Protein AF-A0A941X070-F1 (afdb_monomer_lite)

pLDDT: mean 94.71, std 4.49, range [62.56, 98.88]

Sequence (431 aa):
MKRYLRSKIVTAYERKKDVEKTKQDYSRSLGVPVAWMEDALDPEVMAQDSLFNARMDIHLSDIHALRPNARFVMFDACFNGSFHLEDCIADAYIFGEGNTVVTQGNTVNTIQDKWPDEYLGVLACGVRIGQWARHVHFLETHIIGDPTYRFANTGDSRLDLNKILVKEKKNVALWHRMLKHPLPDVQAMALRKLFENQDKGLDLLLQSVYRSSPYGVVRMECLKLLYEMNSPVLFEILPLAVDDSYELVRRFAVIYAGKTGADEAIPAVVRSLLNDRLSARVNYQAREAAGLLNPDKMLAEIQKQTTEGAYWVDETDLLKALTTLIQRGAASWENNIAVVLNKTSKAKDKRFEIGRHRNQNYARSVEPLITFMLDASQDMDLRIRTVEALSWYNHSVKRPEIIAACEKLIAANENSRLVDEAVKTKNRLID

Foldseek 3Di:
DLLVLLVQLVVCVVVVHDSVVSLVVCCVVVVHDSVSRPCSPVPVVVVVSVVVVPVVDDDLVNLLVDADADQEEEDPFAQQPLVVDPDHVQCSNCVHNYNHQKYKYFNGGDDPLAPRCQLVCCLLQFAFQLLVCVVRDDPRIDMDGDSRDGDDNPQDNVDPPNCCVPPVLLVLVVLVVQCPRPDLSSVLVSLVSCLVNVPPPSLVVLLVCLVPPPDPSSVQSSLVSCLLVLPPSNLVCLQVQCVDPDVSSVQVSLLSLLLQLDLSSLLSLLVNCVPVPVVVNSNVSSLLSLLQYDLVSNLVSNVVVLVVPPPDPCSVVSNVVSNVSSVVSVVVVVVLLCLLQDPPRDPVSNLVSLQVLLVRVRLVCLVSLLVSLLPPPDDPVSSLSSLLSLLNSLNYPCLVVSLVSLVVQCVVPPDPSSVVSSVVSNVSNVD

Radius of gyration: 26.11 Å; chains: 1; bounding box: 61×71×62 Å

Secondary structure (DSSP, 8-state):
-HHHHHHHHHHHHHTT--HHHHHHHHHHHHT--GGGSGGGG-HHHHHHHHHHHHTTS--HHHHHT-----SEEE--STTTT-TTSS--HHHHHHHSSS---EEEEESSPPPSSS-TTTTGGGGGGT--HHHHHHHH--TTEEEEE-TT------S-TT--HHHHHHHSTT-HHHHHHHTT-SSHHHHHHHHHHHHHTT-TTHHHHHHHHHHH---HHHHHHHHHHHHHTT-THHHHHHHHHTT-SSHHHHHHHHHHHHHHT-GGGHHHHHHHHHH-TT-HHHHHHHHHHHHHS-HHHHHHHHHHHHHH-TT-TTHHHHHHHHHHHHHHHHHHHHHHHHHHH-TTS-HHHHHHHHHHTTT---GGGHHHHHHHHH-TTS-HHHHHHHHHHHTT-TT-TTHHHHHHHHHHHHHH---HHHHHHHHHHHHHTT-

Structure (mmCIF, N/CA/C/O backbone):
data_AF-A0A941X070-F1
#
_entry.id   AF-A0A941X070-F1
#
loop_
_atom_site.group_PDB
_atom_site.id
_atom_site.type_symbol
_atom_site.label_atom_id
_atom_site.label_alt_id
_atom_site.label_comp_id
_atom_site.label_asym_id
_atom_site.label_entity_id
_atom_site.label_seq_id
_atom_site.pdbx_PDB_ins_code
_atom_site.Cartn_x
_atom_site.Cartn_y
_atom_site.Cartn_z
_atom_site.occupancy
_atom_site.B_iso_or_equiv
_atom_site.auth_seq_id
_atom_site.auth_comp_id
_atom_site.auth_asym_id
_atom_site.auth_atom_id
_atom_site.pdbx_PDB_model_num
ATOM 1 N N . MET A 1 1 ? 22.773 25.588 -8.675 1.00 84.12 1 MET A N 1
ATOM 2 C CA . MET A 1 1 ? 22.292 26.524 -7.632 1.00 84.12 1 MET A CA 1
ATOM 3 C C . MET A 1 1 ? 21.722 27.823 -8.210 1.00 84.12 1 MET A C 1
ATOM 5 O O . MET A 1 1 ? 20.538 28.044 -8.020 1.00 84.12 1 MET A O 1
ATOM 9 N N . LYS A 1 2 ? 22.477 28.646 -8.964 1.00 91.56 2 LYS A N 1
ATOM 10 C CA . LYS A 1 2 ? 21.962 29.919 -9.533 1.00 91.56 2 LYS A CA 1
ATOM 11 C C . LYS A 1 2 ? 20.647 29.780 -10.321 1.00 91.56 2 LYS A C 1
ATOM 13 O O . LYS A 1 2 ? 19.675 30.428 -9.968 1.00 91.56 2 LYS A O 1
ATOM 18 N N . ARG A 1 3 ? 20.568 28.854 -11.288 1.00 89.88 3 ARG A N 1
ATOM 19 C CA . ARG A 1 3 ? 19.332 28.595 -12.067 1.00 89.88 3 ARG A CA 1
ATOM 20 C C . ARG A 1 3 ? 18.118 28.243 -11.208 1.00 89.88 3 ARG A C 1
ATOM 22 O O . ARG A 1 3 ? 17.026 28.735 -11.453 1.00 89.88 3 ARG A O 1
ATOM 29 N N . TYR A 1 4 ? 18.317 27.422 -10.173 1.00 90.62 4 TYR A N 1
ATOM 30 C CA . TYR A 1 4 ? 17.257 27.090 -9.218 1.00 90.62 4 TYR A CA 1
ATOM 31 C C . TYR A 1 4 ? 16.720 28.356 -8.541 1.00 90.62 4 TYR A C 1
ATOM 33 O O . TYR A 1 4 ? 15.511 28.555 -8.496 1.00 90.62 4 TYR A O 1
ATOM 41 N N . LEU A 1 5 ? 17.609 29.239 -8.077 1.00 94.00 5 LEU A N 1
ATOM 42 C CA . LEU A 1 5 ? 17.222 30.504 -7.454 1.00 94.00 5 LEU A CA 1
ATOM 43 C C . LEU A 1 5 ? 16.494 31.420 -8.445 1.00 94.00 5 LEU A C 1
ATOM 45 O O . LEU A 1 5 ? 15.409 31.901 -8.126 1.00 94.00 5 LEU A O 1
ATOM 49 N N . ARG A 1 6 ? 17.028 31.590 -9.664 1.00 95.06 6 ARG A N 1
ATOM 50 C CA . ARG A 1 6 ? 16.379 32.373 -10.730 1.00 95.06 6 ARG A CA 1
ATOM 51 C C . ARG A 1 6 ? 14.976 31.847 -11.042 1.00 95.06 6 ARG A C 1
ATOM 53 O O . ARG A 1 6 ? 14.030 32.624 -11.047 1.00 95.06 6 ARG A O 1
ATOM 60 N N . SER A 1 7 ? 14.803 30.528 -11.152 1.00 92.62 7 SER A N 1
ATOM 61 C CA . SER A 1 7 ? 13.488 29.890 -11.328 1.00 92.62 7 SER A CA 1
ATOM 62 C C . SER A 1 7 ? 12.503 30.221 -10.195 1.00 92.62 7 SER A C 1
ATOM 64 O O . SER A 1 7 ? 11.325 30.485 -10.456 1.00 92.62 7 SER A O 1
ATOM 66 N N . LYS A 1 8 ? 12.958 30.271 -8.932 1.00 94.56 8 LYS A N 1
ATOM 67 C CA . LYS A 1 8 ? 12.104 30.693 -7.805 1.00 94.56 8 LYS A CA 1
ATOM 68 C C . LYS A 1 8 ? 11.698 32.161 -7.895 1.00 94.56 8 LYS A C 1
ATOM 70 O O . LYS A 1 8 ? 10.561 32.474 -7.542 1.00 94.56 8 LYS A O 1
ATOM 75 N N . ILE A 1 9 ? 12.580 33.030 -8.388 1.00 96.31 9 ILE A N 1
ATOM 76 C CA . ILE A 1 9 ? 12.272 34.446 -8.612 1.00 96.31 9 ILE A CA 1
ATOM 77 C C . ILE A 1 9 ? 11.266 34.628 -9.749 1.00 96.31 9 ILE A C 1
ATOM 79 O O . ILE A 1 9 ? 10.263 35.308 -9.546 1.00 96.31 9 ILE A O 1
ATOM 83 N N . VAL A 1 10 ? 11.462 33.957 -10.887 1.00 93.56 10 VAL A N 1
ATOM 84 C CA . VAL A 1 10 ? 10.502 33.964 -12.006 1.00 93.56 10 VAL A CA 1
ATOM 85 C C . VAL A 1 10 ? 9.123 33.489 -11.534 1.00 93.56 10 VAL A C 1
ATOM 87 O O . VAL A 1 10 ? 8.130 34.183 -11.728 1.00 93.56 10 VAL A O 1
ATOM 90 N N . THR A 1 11 ? 9.061 32.383 -10.783 1.00 93.62 11 THR A N 1
ATOM 91 C CA . THR A 1 11 ? 7.798 31.870 -10.215 1.00 93.62 11 THR A CA 1
ATOM 92 C C . THR A 1 11 ? 7.126 32.885 -9.280 1.00 93.62 11 THR A C 1
ATOM 94 O O . THR A 1 11 ? 5.899 32.993 -9.242 1.00 93.62 11 THR A O 1
ATOM 97 N N . ALA A 1 12 ? 7.902 33.603 -8.461 1.00 94.81 12 ALA A N 1
ATOM 98 C CA . ALA A 1 12 ? 7.366 34.624 -7.566 1.00 94.81 12 ALA A CA 1
ATOM 99 C C . ALA A 1 12 ? 6.799 35.812 -8.354 1.00 94.81 12 ALA A C 1
ATOM 101 O O . ALA A 1 12 ? 5.690 36.255 -8.051 1.00 94.81 12 ALA A O 1
ATOM 102 N N . TYR A 1 13 ? 7.514 36.254 -9.389 1.00 95.06 13 TYR A N 1
ATOM 103 C CA . TYR A 1 13 ? 7.081 37.306 -10.302 1.00 95.06 13 TYR A CA 1
ATOM 104 C C . TYR A 1 13 ? 5.768 36.942 -11.015 1.00 95.06 13 TYR A C 1
ATOM 106 O O . TYR A 1 13 ? 4.790 37.682 -10.915 1.00 95.06 13 TYR A O 1
ATOM 114 N N . GLU A 1 14 ? 5.684 35.756 -11.628 1.00 93.44 14 GLU A N 1
ATOM 115 C CA . GLU A 1 14 ? 4.478 35.259 -12.315 1.00 93.44 14 GLU A CA 1
ATOM 116 C C . GLU A 1 14 ? 3.264 35.157 -11.383 1.00 93.44 14 GLU A C 1
ATOM 118 O O . GLU A 1 14 ? 2.134 35.482 -11.751 1.00 93.44 14 GLU A O 1
ATOM 123 N N . ARG A 1 15 ? 3.495 34.746 -10.130 1.00 95.31 15 ARG A N 1
ATOM 124 C CA . ARG A 1 15 ? 2.458 34.655 -9.091 1.00 95.31 15 ARG A CA 1
ATOM 125 C C . ARG A 1 15 ? 2.146 35.995 -8.422 1.00 95.31 15 ARG A C 1
ATOM 127 O O . ARG A 1 15 ? 1.417 35.999 -7.429 1.00 95.31 15 ARG A O 1
ATOM 134 N N . LYS A 1 16 ? 2.689 37.108 -8.929 1.00 95.31 16 LYS A N 1
ATOM 135 C CA . LYS A 1 16 ? 2.513 38.469 -8.392 1.00 95.31 16 LYS A CA 1
ATOM 136 C C . LYS A 1 16 ? 2.884 38.577 -6.907 1.00 95.31 16 LYS A C 1
ATOM 138 O O . LYS A 1 16 ? 2.222 39.270 -6.136 1.00 95.31 16 LYS A O 1
ATOM 143 N N . LYS A 1 17 ? 3.918 37.845 -6.489 1.00 94.94 17 LYS A N 1
ATOM 144 C CA . LYS A 1 17 ? 4.497 37.921 -5.143 1.00 94.94 17 LYS A CA 1
ATOM 145 C C . LYS A 1 17 ? 5.613 38.965 -5.104 1.00 94.94 17 LYS A C 1
ATOM 147 O O . LYS A 1 17 ? 6.145 39.364 -6.133 1.00 94.94 17 LYS A O 1
ATOM 152 N N . ASP A 1 18 ? 5.987 39.370 -3.895 1.00 95.19 18 ASP A N 1
ATOM 153 C CA . ASP A 1 18 ? 7.100 40.289 -3.659 1.00 95.19 18 ASP A CA 1
ATOM 154 C C . ASP A 1 18 ? 8.444 39.628 -4.025 1.00 95.19 18 ASP A C 1
ATOM 156 O O . ASP A 1 18 ? 8.930 38.725 -3.333 1.00 95.19 18 ASP A O 1
ATOM 160 N N . VAL A 1 19 ? 9.016 40.058 -5.152 1.00 96.00 19 VAL A N 1
ATOM 161 C CA . VAL A 1 19 ? 10.266 39.529 -5.712 1.00 96.00 19 VAL A CA 1
ATOM 162 C C . VAL A 1 19 ? 11.462 39.852 -4.821 1.00 96.00 19 VAL A C 1
ATOM 164 O O . VAL A 1 19 ? 12.271 38.962 -4.559 1.00 96.00 19 VAL A O 1
ATOM 167 N N . GLU A 1 20 ? 11.559 41.079 -4.313 1.00 95.31 20 GLU A N 1
ATOM 168 C CA . GLU A 1 20 ? 12.700 41.509 -3.501 1.00 95.31 20 GLU A CA 1
ATOM 169 C C . GLU A 1 20 ? 12.723 40.791 -2.158 1.00 95.31 20 GLU A C 1
ATOM 171 O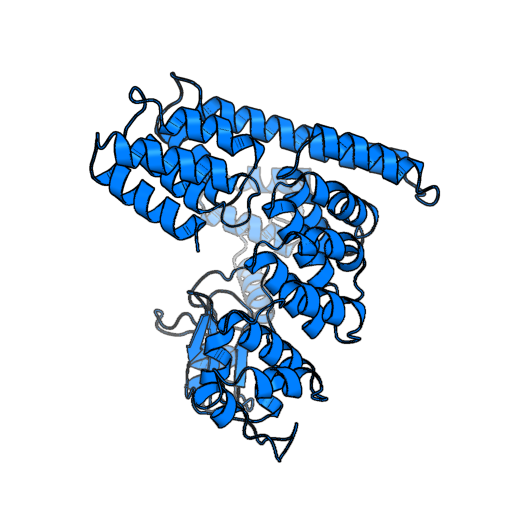 O . GLU A 1 20 ? 13.756 40.257 -1.743 1.00 95.31 20 GLU A O 1
ATOM 176 N N . LYS A 1 21 ? 11.554 40.649 -1.527 1.00 95.88 21 LYS A N 1
ATOM 177 C CA . LYS A 1 21 ? 11.424 39.807 -0.339 1.00 95.88 21 LYS A CA 1
ATOM 178 C C . LYS A 1 21 ? 11.823 38.358 -0.629 1.00 95.88 21 LYS A C 1
ATOM 180 O O . LYS A 1 21 ? 12.569 37.762 0.143 1.00 95.88 21 LYS A O 1
ATOM 185 N N . THR A 1 22 ? 11.392 37.804 -1.764 1.00 95.12 22 THR A N 1
ATOM 186 C CA . THR A 1 22 ? 11.733 36.426 -2.155 1.00 95.12 22 THR A CA 1
ATOM 187 C C . THR A 1 22 ? 13.247 36.244 -2.337 1.00 95.12 22 THR A C 1
ATOM 189 O O . THR A 1 22 ? 13.800 35.258 -1.844 1.00 95.12 22 THR A O 1
ATOM 192 N N . LYS A 1 23 ? 13.942 37.193 -2.983 1.00 95.94 23 LYS A N 1
ATOM 193 C CA . LYS A 1 23 ? 15.412 37.180 -3.112 1.00 95.94 23 LYS A CA 1
ATOM 194 C C . LYS A 1 23 ? 16.092 37.169 -1.739 1.00 95.94 23 LYS A C 1
ATOM 196 O O . LYS A 1 23 ? 16.989 36.360 -1.500 1.00 95.94 23 LYS A O 1
ATOM 201 N N . GLN A 1 24 ? 15.657 38.035 -0.824 1.00 96.62 24 GLN A N 1
ATOM 202 C CA . GLN A 1 24 ? 16.225 38.113 0.526 1.00 96.62 24 GLN A CA 1
ATOM 203 C C . GLN A 1 24 ? 15.986 36.835 1.338 1.00 96.62 24 GLN A C 1
ATOM 205 O O . GLN A 1 24 ? 16.902 36.355 2.009 1.00 96.62 24 GLN A O 1
ATOM 210 N N . ASP A 1 25 ? 14.790 36.252 1.247 1.00 95.62 25 ASP A N 1
ATOM 211 C CA . ASP A 1 25 ? 14.433 35.022 1.955 1.00 95.62 25 ASP A CA 1
ATOM 212 C C . ASP A 1 25 ? 15.299 33.831 1.498 1.00 95.62 25 ASP A C 1
ATOM 214 O O . ASP A 1 25 ? 15.824 33.079 2.328 1.00 95.62 25 ASP A O 1
ATOM 218 N N . TYR A 1 26 ? 15.524 33.672 0.186 1.00 95.31 26 TYR A N 1
ATOM 219 C CA . TYR A 1 26 ? 16.414 32.627 -0.339 1.00 95.31 26 TYR A CA 1
ATOM 220 C C . TYR A 1 26 ? 17.892 32.886 -0.034 1.00 95.31 26 TYR A C 1
ATOM 222 O O . TYR A 1 26 ? 18.609 31.950 0.316 1.00 95.31 26 TYR A O 1
ATOM 230 N N . SER A 1 27 ? 18.340 34.143 -0.104 1.00 95.56 27 SER A N 1
ATOM 231 C CA . SER A 1 27 ? 19.694 34.538 0.307 1.00 95.56 27 SER A CA 1
ATOM 232 C C . SER A 1 27 ? 19.968 34.154 1.764 1.00 95.56 27 SER A C 1
ATOM 234 O O . SER A 1 27 ? 20.957 33.480 2.053 1.00 95.56 27 SER A O 1
ATOM 236 N N . ARG A 1 28 ? 19.040 34.479 2.676 1.00 95.62 28 ARG A N 1
ATOM 237 C CA . ARG A 1 28 ? 19.158 34.164 4.106 1.00 95.62 28 ARG A CA 1
ATOM 238 C C . ARG A 1 28 ? 19.100 32.664 4.385 1.00 95.62 28 ARG A C 1
ATOM 240 O O . ARG A 1 28 ? 19.898 32.168 5.171 1.00 95.62 28 ARG A O 1
ATOM 247 N N . SER A 1 29 ? 18.150 31.954 3.778 1.00 93.12 29 SER A N 1
ATOM 248 C CA . SER A 1 29 ? 17.941 30.525 4.053 1.00 93.12 29 SER A CA 1
ATOM 249 C C . SER A 1 29 ? 19.052 29.631 3.503 1.00 93.12 29 SER A C 1
ATOM 251 O O . SER A 1 29 ? 19.360 28.614 4.118 1.00 93.12 29 SER A O 1
ATOM 253 N N . LEU A 1 30 ? 19.656 30.001 2.370 1.00 93.31 30 LEU A N 1
ATOM 254 C CA . LEU A 1 30 ? 20.684 29.197 1.701 1.00 93.31 30 LEU A CA 1
ATOM 255 C C . LEU A 1 30 ? 22.104 29.761 1.861 1.00 93.31 30 LEU A C 1
ATOM 257 O O . LEU A 1 30 ? 23.053 29.119 1.417 1.00 93.31 30 LEU A O 1
ATOM 261 N N . GLY A 1 31 ? 22.263 30.941 2.469 1.00 94.38 31 GLY A N 1
ATOM 262 C CA . GLY A 1 31 ? 23.563 31.589 2.668 1.00 94.38 31 GLY A CA 1
ATOM 263 C C . GLY A 1 31 ? 24.238 32.017 1.361 1.00 94.38 31 GLY A C 1
ATOM 264 O O . GLY A 1 31 ? 25.456 31.920 1.238 1.00 94.38 31 GLY A O 1
ATOM 265 N N . VAL A 1 32 ? 23.457 32.447 0.363 1.00 94.81 32 VAL A N 1
ATOM 266 C CA . VAL A 1 32 ? 23.944 32.785 -0.989 1.00 94.81 32 VAL A CA 1
ATOM 267 C C . VAL A 1 32 ? 23.786 34.278 -1.296 1.00 94.81 32 VAL A C 1
ATOM 269 O O . VAL A 1 32 ? 22.804 34.879 -0.869 1.00 94.81 32 VAL A O 1
ATOM 272 N N . PRO A 1 33 ? 24.691 34.906 -2.072 1.00 95.81 33 PRO A N 1
ATOM 273 C CA . PRO A 1 33 ? 24.565 36.322 -2.416 1.00 95.81 33 PRO A CA 1
ATOM 274 C C . PRO A 1 33 ? 23.298 36.630 -3.226 1.00 95.81 33 PRO A C 1
ATOM 276 O O . PRO A 1 33 ? 22.979 35.914 -4.176 1.00 95.81 33 PRO A O 1
ATOM 279 N N . VAL A 1 34 ? 22.637 37.758 -2.931 1.00 93.56 34 VAL A N 1
ATOM 280 C CA . VAL A 1 34 ? 21.471 38.245 -3.704 1.00 93.56 34 VAL A CA 1
ATOM 281 C C . VAL A 1 34 ? 21.818 38.452 -5.182 1.00 93.56 34 VAL A C 1
ATOM 283 O O . VAL A 1 34 ? 21.007 38.141 -6.048 1.00 93.56 34 VAL A O 1
ATOM 286 N N . ALA A 1 35 ? 23.066 38.836 -5.477 1.00 95.00 35 ALA A N 1
ATOM 287 C CA . ALA A 1 35 ? 23.605 38.998 -6.830 1.00 95.00 35 ALA A CA 1
ATOM 288 C C . ALA A 1 35 ? 23.422 37.769 -7.746 1.00 95.00 35 ALA A C 1
ATOM 290 O O . ALA A 1 35 ? 23.518 37.885 -8.960 1.00 95.00 35 ALA A O 1
ATOM 291 N N . TRP A 1 36 ? 23.171 36.577 -7.194 1.00 95.00 36 TRP A N 1
ATOM 292 C CA . TRP A 1 36 ? 22.893 35.364 -7.974 1.00 95.00 36 TRP A CA 1
ATOM 293 C C . TRP A 1 36 ? 21.464 35.297 -8.538 1.00 95.00 36 TRP A C 1
ATOM 295 O O . TRP A 1 36 ? 21.139 34.331 -9.228 1.00 95.00 36 TRP A O 1
ATOM 305 N N . MET A 1 37 ? 20.617 36.267 -8.190 1.00 95.62 37 MET A N 1
ATOM 306 C CA . MET A 1 37 ? 19.196 36.346 -8.533 1.00 95.62 37 MET A CA 1
ATOM 307 C C . MET A 1 37 ? 18.811 37.667 -9.214 1.00 95.62 37 MET A C 1
ATOM 309 O O . MET A 1 37 ? 17.644 37.846 -9.554 1.00 95.62 37 MET A O 1
ATOM 313 N N . GLU A 1 38 ? 19.745 38.606 -9.377 1.00 94.12 38 GLU A N 1
ATOM 314 C CA . GLU A 1 38 ? 19.441 39.935 -9.930 1.00 94.12 38 GLU A CA 1
ATOM 315 C C . GLU A 1 38 ? 19.065 39.880 -11.407 1.00 94.12 38 GLU A C 1
ATOM 317 O O . GLU A 1 38 ? 18.136 40.552 -11.843 1.00 94.12 38 GLU A O 1
ATOM 322 N N . ASP A 1 39 ? 19.730 39.003 -12.153 1.00 95.06 39 ASP A N 1
ATOM 323 C CA . ASP A 1 39 ? 19.493 38.743 -13.570 1.00 95.06 39 ASP A CA 1
ATOM 324 C C . ASP A 1 39 ? 18.314 37.783 -13.814 1.00 95.06 39 ASP A C 1
ATOM 326 O O . ASP A 1 39 ? 18.064 37.384 -14.945 1.00 95.06 39 ASP A O 1
ATOM 330 N N . ALA A 1 40 ? 17.573 37.378 -12.773 1.00 93.38 40 ALA A N 1
ATOM 331 C CA . ALA A 1 40 ? 16.539 36.349 -12.893 1.00 93.38 40 ALA A CA 1
ATOM 332 C C . ALA A 1 40 ? 15.371 36.728 -13.817 1.00 93.38 40 ALA A C 1
ATOM 334 O O . ALA A 1 40 ? 14.710 35.834 -14.336 1.00 93.38 40 ALA A O 1
ATOM 335 N N . LEU A 1 41 ? 15.104 38.027 -13.978 1.00 94.94 41 LEU A N 1
ATOM 336 C CA . LEU A 1 41 ? 14.043 38.558 -14.840 1.00 94.94 41 LEU A CA 1
ATOM 337 C C . LEU A 1 41 ? 14.592 39.171 -16.138 1.00 94.94 41 LEU A C 1
ATOM 339 O O . LEU A 1 41 ? 13.843 39.809 -16.875 1.00 94.94 41 LEU A O 1
ATOM 343 N N . ASP A 1 42 ? 15.890 39.005 -16.411 1.00 96.44 42 ASP A N 1
ATOM 344 C CA . ASP A 1 42 ? 16.462 39.365 -17.704 1.00 96.44 42 ASP A CA 1
ATOM 345 C C . ASP A 1 42 ? 15.907 38.405 -18.781 1.00 96.44 42 ASP A C 1
ATOM 347 O O . ASP A 1 42 ? 16.031 37.183 -18.623 1.00 96.44 42 ASP A O 1
ATOM 351 N N . PRO A 1 43 ? 15.287 38.911 -19.866 1.00 94.88 43 PRO A N 1
ATOM 352 C CA . PRO A 1 43 ? 14.672 38.068 -20.891 1.00 94.88 43 PRO A CA 1
ATOM 353 C C . PRO A 1 43 ? 15.622 37.050 -21.534 1.00 94.88 43 PRO A C 1
ATOM 355 O O . PRO A 1 43 ? 15.206 35.924 -21.811 1.00 94.88 43 PRO A O 1
ATOM 358 N N . GLU A 1 44 ? 16.889 37.410 -21.749 1.00 95.50 44 GLU A N 1
ATOM 359 C CA . GLU A 1 44 ? 17.888 36.520 -22.351 1.00 95.50 44 GLU A CA 1
ATOM 360 C C . GLU A 1 44 ? 18.263 35.406 -21.370 1.00 95.50 44 GLU A C 1
ATOM 362 O O . GLU A 1 44 ? 18.339 34.232 -21.732 1.00 95.50 44 GLU A O 1
ATOM 367 N N . VAL A 1 45 ? 18.413 35.748 -20.090 1.00 93.62 45 VAL A N 1
ATOM 368 C CA . VAL A 1 45 ? 18.675 34.767 -19.031 1.00 93.62 45 VAL A CA 1
ATOM 369 C C . VAL A 1 45 ? 17.502 33.806 -18.859 1.00 93.62 45 VAL A C 1
ATOM 371 O O . VAL A 1 45 ? 17.711 32.597 -18.727 1.00 93.62 45 VAL A O 1
ATOM 374 N N . MET A 1 46 ? 16.272 34.318 -18.887 1.00 92.62 46 MET A N 1
ATOM 375 C CA . MET A 1 46 ? 15.061 33.502 -18.820 1.00 92.62 46 MET A CA 1
ATOM 376 C C . MET A 1 46 ? 14.969 32.543 -20.011 1.00 92.62 46 MET A C 1
ATOM 378 O O . MET A 1 46 ? 14.677 31.361 -19.818 1.00 92.62 46 MET A O 1
ATOM 382 N N . ALA A 1 47 ? 15.265 33.017 -21.224 1.00 93.00 47 ALA A N 1
ATOM 383 C CA . ALA A 1 47 ? 15.294 32.183 -22.422 1.00 93.00 47 ALA A CA 1
ATOM 384 C C . ALA A 1 47 ? 16.373 31.091 -22.327 1.00 93.00 47 ALA A C 1
ATOM 386 O O . ALA A 1 47 ? 16.095 29.920 -22.591 1.00 93.00 47 ALA A O 1
ATOM 387 N N . GLN A 1 48 ? 17.583 31.437 -21.878 1.00 93.31 48 GLN A N 1
ATOM 388 C CA . GLN A 1 48 ? 18.670 30.476 -21.679 1.00 93.31 48 GLN A CA 1
ATOM 389 C C . GLN A 1 48 ? 18.331 29.415 -20.625 1.00 93.31 48 GLN A C 1
ATOM 391 O O . GLN A 1 48 ? 18.605 28.231 -20.836 1.00 93.31 48 GLN A O 1
ATOM 396 N N . ASP A 1 49 ? 17.723 29.808 -19.502 1.00 91.75 49 ASP A N 1
ATOM 397 C CA . ASP A 1 49 ? 17.297 28.869 -18.462 1.00 91.75 49 ASP A CA 1
ATOM 398 C C . ASP A 1 49 ? 16.134 27.987 -18.932 1.00 91.75 49 ASP A C 1
ATOM 400 O O . ASP A 1 49 ? 16.125 26.792 -18.636 1.00 91.75 49 ASP A O 1
ATOM 404 N N . SER A 1 50 ? 15.200 28.534 -19.715 1.00 88.00 50 SER A N 1
ATOM 405 C CA . SER A 1 50 ? 14.112 27.774 -20.338 1.00 88.00 50 SER A CA 1
ATOM 406 C C . SER A 1 50 ? 14.646 26.719 -21.310 1.00 88.00 50 SER A C 1
ATOM 408 O O . SER A 1 50 ? 14.313 25.544 -21.171 1.00 88.00 50 SER A O 1
ATOM 410 N N . LEU A 1 51 ? 15.551 27.099 -22.220 1.00 90.06 51 LEU A N 1
ATOM 411 C CA . LEU A 1 51 ? 16.204 26.172 -23.150 1.00 90.06 51 LEU A CA 1
ATOM 412 C C . LEU A 1 51 ? 17.032 25.113 -22.425 1.00 90.06 51 LEU A C 1
ATOM 414 O O . LEU A 1 51 ? 17.079 23.964 -22.857 1.00 90.06 51 LEU A O 1
ATOM 418 N N . PHE A 1 52 ? 17.706 25.484 -21.335 1.00 89.50 52 PHE A N 1
ATOM 419 C CA . PHE A 1 52 ? 18.433 24.515 -20.528 1.00 89.50 52 PHE A CA 1
ATOM 420 C C . PHE A 1 52 ? 17.483 23.497 -19.893 1.00 89.50 52 PHE A C 1
ATOM 422 O O . PHE A 1 52 ? 17.745 22.304 -19.999 1.00 89.50 52 PHE A O 1
ATOM 429 N N . ASN A 1 53 ? 16.389 23.944 -19.272 1.00 85.62 53 ASN A N 1
ATOM 430 C CA . ASN A 1 53 ? 15.411 23.043 -18.658 1.00 85.62 53 ASN A CA 1
ATOM 431 C C . ASN A 1 53 ? 14.766 22.127 -19.706 1.00 85.62 53 ASN A C 1
ATOM 433 O O . ASN A 1 53 ? 14.717 20.923 -19.495 1.00 85.62 53 ASN A O 1
ATOM 437 N N . ALA A 1 54 ? 14.388 22.670 -20.867 1.00 85.94 54 ALA A N 1
ATOM 438 C CA . ALA A 1 54 ? 13.822 21.885 -21.963 1.00 85.94 54 ALA A CA 1
ATOM 439 C C . ALA A 1 54 ? 14.775 20.795 -22.490 1.00 85.94 54 ALA A C 1
ATOM 441 O O . ALA A 1 54 ? 14.335 19.786 -23.016 1.00 85.94 54 ALA A O 1
ATOM 442 N N . ARG A 1 55 ? 16.095 20.976 -22.343 1.00 87.06 55 ARG A N 1
ATOM 443 C CA . ARG A 1 55 ? 17.103 19.963 -22.710 1.00 87.06 55 ARG A CA 1
ATOM 444 C C . ARG A 1 55 ? 17.354 18.914 -21.624 1.00 87.06 55 ARG A C 1
ATOM 446 O O . ARG A 1 55 ? 18.056 17.943 -21.892 1.00 87.06 55 ARG A O 1
ATOM 453 N N . MET A 1 56 ? 16.886 19.144 -20.399 1.00 87.44 56 MET A N 1
ATOM 454 C CA . MET A 1 56 ? 17.069 18.226 -19.268 1.00 87.44 56 MET A CA 1
ATOM 455 C C . MET A 1 56 ? 15.930 17.211 -19.146 1.00 87.44 56 MET A C 1
ATOM 457 O O . MET A 1 56 ? 16.133 16.165 -18.532 1.00 87.44 56 MET A O 1
ATOM 461 N N . ASP A 1 57 ? 14.771 17.519 -19.724 1.00 86.81 57 ASP A N 1
ATOM 462 C CA . ASP A 1 57 ? 13.571 16.693 -19.682 1.00 86.81 57 ASP A CA 1
ATOM 463 C C . ASP A 1 57 ? 13.288 16.054 -21.051 1.00 86.81 57 ASP A C 1
ATOM 465 O O . ASP A 1 57 ? 13.865 16.432 -22.069 1.00 86.81 57 ASP A O 1
ATOM 469 N N . ILE A 1 58 ? 12.407 15.052 -21.065 1.00 86.88 58 ILE A N 1
ATOM 470 C CA . ILE A 1 58 ? 11.880 14.453 -22.296 1.00 86.88 58 ILE A CA 1
ATOM 471 C C . ILE A 1 58 ? 10.501 15.051 -22.540 1.00 86.88 58 ILE A C 1
ATOM 473 O O . ILE A 1 58 ? 9.598 14.903 -21.712 1.00 86.88 58 ILE A O 1
ATOM 477 N N . HIS A 1 59 ? 10.327 15.685 -23.691 1.00 89.06 59 HIS A N 1
ATOM 478 C CA . HIS A 1 59 ? 9.058 16.243 -24.123 1.00 89.06 59 HIS A CA 1
ATOM 479 C C . HIS A 1 59 ? 8.370 15.342 -25.152 1.00 89.06 59 HIS A C 1
ATOM 481 O O . HIS A 1 59 ? 8.990 14.503 -25.806 1.00 89.06 59 HIS A O 1
ATOM 487 N N . LEU A 1 60 ? 7.061 15.538 -25.330 1.00 91.88 60 LEU A N 1
ATOM 488 C CA . LEU A 1 60 ? 6.287 14.819 -26.347 1.00 91.88 60 LEU A CA 1
ATOM 489 C C . LEU A 1 60 ? 6.873 15.020 -27.747 1.00 91.88 60 LEU A C 1
ATOM 491 O O . LEU A 1 60 ? 6.976 14.060 -28.499 1.00 91.88 60 LEU A O 1
ATOM 495 N N . SER A 1 61 ? 7.346 16.229 -28.068 1.00 91.44 61 SER A N 1
ATOM 496 C CA . SER A 1 61 ? 8.026 16.516 -29.338 1.00 91.44 61 SER A CA 1
ATOM 497 C C . SER A 1 61 ? 9.254 15.639 -29.570 1.00 91.44 61 SER A C 1
ATOM 499 O O . SER A 1 61 ? 9.511 15.250 -30.706 1.00 91.44 61 SER A O 1
ATOM 501 N N . ASP A 1 62 ? 9.991 15.310 -28.506 1.00 91.38 62 ASP A N 1
ATOM 502 C CA . ASP A 1 62 ? 11.147 14.426 -28.608 1.00 91.38 62 ASP A CA 1
ATOM 503 C C . ASP A 1 62 ? 10.679 13.009 -28.924 1.00 91.38 62 ASP A C 1
ATOM 505 O O . ASP A 1 62 ? 11.199 12.389 -29.842 1.00 91.38 62 ASP A O 1
ATOM 509 N N . ILE A 1 63 ? 9.650 12.521 -28.222 1.00 92.25 63 ILE A N 1
ATOM 510 C CA . ILE A 1 63 ? 9.087 11.180 -28.432 1.00 92.25 63 ILE A CA 1
ATOM 511 C C . ILE A 1 63 ? 8.506 11.036 -29.841 1.00 92.25 63 ILE A C 1
ATOM 513 O O . ILE A 1 63 ? 8.763 10.027 -30.493 1.00 92.25 63 ILE A O 1
ATOM 517 N N . HIS A 1 64 ? 7.788 12.044 -30.338 1.00 93.88 64 HIS A N 1
ATOM 518 C CA . HIS A 1 64 ? 7.235 12.059 -31.698 1.00 93.88 64 HIS A CA 1
ATOM 519 C C . HIS A 1 64 ? 8.311 12.016 -32.783 1.00 93.88 64 HIS A C 1
ATOM 521 O O . HIS A 1 64 ? 8.071 11.497 -33.869 1.00 93.88 64 HIS A O 1
ATOM 527 N N . ALA A 1 65 ? 9.507 12.533 -32.495 1.00 93.81 65 ALA A N 1
ATOM 528 C CA . ALA A 1 65 ? 10.653 12.440 -33.394 1.00 93.81 65 ALA A CA 1
ATOM 529 C C . ALA A 1 65 ? 11.381 11.083 -33.309 1.00 93.81 65 ALA A C 1
ATOM 531 O O . ALA A 1 65 ? 12.259 10.802 -34.131 1.00 93.81 65 ALA A O 1
ATOM 532 N N . LEU A 1 66 ? 11.050 10.235 -32.328 1.00 91.44 66 LEU A N 1
ATOM 533 C CA . LEU A 1 66 ? 11.626 8.902 -32.182 1.00 91.44 66 LEU A CA 1
ATOM 534 C C . LEU A 1 66 ? 10.865 7.859 -33.005 1.00 91.44 66 LEU A C 1
ATOM 536 O O . LEU A 1 66 ? 9.695 7.991 -33.349 1.00 91.44 66 LEU A O 1
ATOM 540 N N . ARG A 1 67 ? 11.543 6.730 -33.233 1.00 95.06 67 ARG A N 1
ATOM 541 C CA . ARG A 1 67 ? 10.939 5.480 -33.714 1.00 95.06 67 ARG A CA 1
ATOM 542 C C . ARG A 1 67 ? 11.199 4.369 -32.692 1.00 95.06 67 ARG A C 1
ATOM 544 O O . ARG A 1 67 ? 12.113 3.563 -32.894 1.00 95.06 67 ARG A O 1
ATOM 551 N N . PRO A 1 68 ? 10.479 4.344 -31.550 1.00 91.19 68 PRO A N 1
ATOM 552 C CA . PRO A 1 68 ? 10.750 3.390 -30.477 1.00 91.19 68 PRO A CA 1
ATOM 553 C C . PRO A 1 68 ? 10.600 1.947 -30.963 1.00 91.19 68 PRO A C 1
ATOM 555 O O . PRO A 1 68 ? 9.603 1.601 -31.587 1.00 91.19 68 PRO A O 1
ATOM 558 N N . ASN A 1 69 ? 11.575 1.082 -30.668 1.00 94.50 69 ASN A N 1
ATOM 559 C CA . ASN A 1 69 ? 11.527 -0.328 -31.080 1.00 94.50 69 ASN A CA 1
ATOM 560 C C . ASN A 1 69 ? 11.013 -1.284 -29.986 1.00 94.50 69 ASN A C 1
ATOM 562 O O . ASN A 1 69 ? 10.811 -2.474 -30.237 1.00 94.50 69 ASN A O 1
ATOM 566 N N . ALA A 1 70 ? 10.826 -0.787 -28.762 1.00 95.50 70 ALA A N 1
ATOM 567 C CA . ALA A 1 70 ? 10.322 -1.585 -27.652 1.00 95.50 70 ALA A CA 1
ATOM 568 C C . ALA A 1 70 ? 8.877 -2.014 -27.926 1.00 95.50 70 ALA A C 1
ATOM 570 O O . ALA A 1 70 ? 8.038 -1.172 -28.203 1.00 95.50 70 ALA A O 1
ATOM 571 N N . ARG A 1 71 ? 8.571 -3.314 -27.832 1.00 96.88 71 ARG A N 1
ATOM 572 C CA . ARG A 1 71 ? 7.206 -3.825 -28.077 1.00 96.88 71 ARG A CA 1
ATOM 573 C C . ARG A 1 71 ? 6.249 -3.532 -26.926 1.00 96.88 71 ARG A C 1
ATOM 575 O O . ARG A 1 71 ? 5.067 -3.312 -27.167 1.00 96.88 71 ARG A O 1
ATOM 582 N N . PHE A 1 72 ? 6.783 -3.523 -25.707 1.00 97.31 72 PHE A N 1
ATOM 583 C CA . PHE A 1 72 ? 6.089 -3.146 -24.484 1.00 97.31 72 PHE A CA 1
ATOM 584 C C . PHE A 1 72 ? 6.896 -2.074 -23.750 1.00 97.31 72 PHE A C 1
ATOM 586 O O . PHE A 1 72 ? 8.111 -2.230 -23.608 1.00 97.31 72 PHE A O 1
ATOM 593 N N . VAL A 1 73 ? 6.230 -1.020 -23.275 1.00 95.62 73 VAL A N 1
ATOM 594 C CA . VAL A 1 73 ? 6.834 0.009 -22.413 1.00 95.62 73 VAL A CA 1
ATOM 595 C C . VAL A 1 73 ? 5.988 0.188 -21.156 1.00 95.62 73 VAL A C 1
ATOM 597 O O . VAL A 1 73 ? 4.798 0.480 -21.238 1.00 95.62 73 VAL A O 1
ATOM 600 N N . MET A 1 74 ? 6.607 0.027 -19.989 1.00 94.50 74 MET A N 1
ATOM 601 C CA . MET A 1 74 ? 5.971 0.247 -18.690 1.00 94.50 74 MET A CA 1
ATOM 602 C C . MET A 1 74 ? 6.437 1.585 -18.112 1.00 94.50 74 MET A C 1
ATOM 604 O O . MET A 1 74 ? 7.608 1.735 -17.766 1.00 94.50 74 MET A O 1
ATOM 608 N N . PHE A 1 75 ? 5.533 2.557 -18.005 1.00 91.94 75 PHE A N 1
ATOM 609 C CA . PHE A 1 75 ? 5.825 3.866 -17.430 1.00 91.94 75 PHE A CA 1
ATOM 610 C C . PHE A 1 75 ? 5.554 3.871 -15.924 1.00 91.94 75 PHE A C 1
ATOM 612 O O . PHE A 1 75 ? 4.403 3.853 -15.484 1.00 91.94 75 PHE A O 1
ATOM 619 N N . ASP A 1 76 ? 6.616 3.971 -15.126 1.00 84.81 76 ASP A N 1
ATOM 620 C CA . ASP A 1 76 ? 6.513 4.136 -13.672 1.00 84.81 76 ASP A CA 1
ATOM 621 C C . ASP A 1 76 ? 6.519 5.617 -13.261 1.00 84.81 76 ASP A C 1
ATOM 623 O O . ASP A 1 76 ? 7.361 6.084 -12.497 1.00 84.81 76 ASP A O 1
ATOM 627 N N . ALA A 1 77 ? 5.591 6.385 -13.836 1.00 86.25 77 ALA A N 1
ATOM 628 C CA . ALA A 1 77 ? 5.406 7.796 -13.523 1.00 86.25 77 ALA A CA 1
ATOM 629 C C . ALA A 1 77 ? 3.932 8.212 -13.617 1.00 86.25 77 ALA A C 1
ATOM 631 O O . ALA A 1 77 ? 3.122 7.597 -14.324 1.00 86.25 77 ALA A O 1
ATOM 632 N N . CYS A 1 78 ? 3.603 9.274 -12.881 1.00 90.62 78 CYS A N 1
ATOM 633 C CA . CYS A 1 78 ? 2.305 9.934 -12.921 1.00 90.62 78 CYS A CA 1
ATOM 634 C C . CYS A 1 78 ? 2.032 10.493 -14.321 1.00 90.62 78 CYS A C 1
ATOM 636 O O . CYS A 1 78 ? 2.946 10.970 -14.983 1.00 90.62 78 CYS A O 1
ATOM 638 N N . PHE A 1 79 ? 0.766 10.499 -14.731 1.00 92.12 79 PHE A N 1
ATOM 639 C CA . PHE A 1 79 ? 0.272 11.154 -15.951 1.00 92.12 79 PHE A CA 1
ATOM 640 C C . PHE A 1 79 ? 0.808 10.659 -17.305 1.00 92.12 79 PHE A C 1
ATOM 642 O O . PHE A 1 79 ? 0.315 11.116 -18.337 1.00 92.12 79 PHE A O 1
ATOM 649 N N . ASN A 1 80 ? 1.739 9.703 -17.354 1.00 93.19 80 ASN A N 1
ATOM 650 C CA . ASN A 1 80 ? 2.278 9.202 -18.624 1.00 93.19 80 ASN A CA 1
ATOM 651 C C . ASN A 1 80 ? 1.246 8.463 -19.493 1.00 93.19 80 ASN A C 1
ATOM 653 O O . ASN A 1 80 ? 1.496 8.280 -20.676 1.00 93.19 80 ASN A O 1
ATOM 657 N N . GLY A 1 81 ? 0.107 8.047 -18.930 1.00 94.25 81 GLY A N 1
ATOM 658 C CA . GLY A 1 81 ? -1.016 7.435 -19.649 1.00 94.25 81 GLY A CA 1
ATOM 659 C C . GLY A 1 81 ? -2.283 8.284 -19.584 1.00 94.25 81 GLY A C 1
ATOM 660 O O . GLY A 1 81 ? -3.372 7.736 -19.436 1.00 94.25 81 GLY A O 1
ATOM 661 N N . SER A 1 82 ? -2.158 9.613 -19.601 1.00 94.00 82 SER A N 1
ATOM 662 C CA . SER A 1 82 ? -3.290 10.548 -19.507 1.00 94.00 82 SER A CA 1
ATOM 663 C C . SER A 1 82 ? -4.087 10.638 -20.809 1.00 94.00 82 SER A C 1
ATOM 665 O O . SER A 1 82 ? -4.234 11.719 -21.362 1.00 94.00 82 SER A O 1
ATOM 667 N N . PHE A 1 83 ? -4.671 9.523 -21.252 1.00 89.44 83 PHE A N 1
ATOM 668 C CA . PHE A 1 83 ? -5.447 9.401 -22.499 1.00 89.44 83 PHE A CA 1
ATOM 669 C C . PHE A 1 83 ? -6.689 10.316 -22.582 1.00 89.44 83 PHE A C 1
ATOM 671 O O . PHE A 1 83 ? -7.394 10.335 -23.584 1.00 89.44 83 PHE A O 1
ATOM 678 N N . HIS A 1 84 ? -7.025 11.025 -21.499 1.00 91.31 84 HIS A N 1
ATOM 679 C CA . HIS A 1 84 ? -8.088 12.031 -21.475 1.00 91.31 84 HIS A CA 1
ATOM 680 C C . HIS A 1 84 ? -7.621 13.405 -21.991 1.00 91.31 84 HIS A C 1
ATOM 682 O O . HIS A 1 84 ? -8.447 14.302 -22.150 1.00 91.31 84 HIS A O 1
ATOM 688 N N . LEU A 1 85 ? -6.312 13.587 -22.188 1.00 91.69 85 LEU A N 1
ATOM 689 C CA . LEU A 1 85 ? -5.712 14.754 -22.828 1.00 91.69 85 LEU A CA 1
ATOM 690 C C . LEU A 1 85 ? -5.579 14.515 -24.336 1.00 91.69 85 LEU A C 1
ATOM 692 O O . LEU A 1 85 ? -5.725 13.392 -24.806 1.00 91.69 85 LEU A O 1
ATOM 696 N N . GLU A 1 86 ? -5.304 15.581 -25.089 1.00 91.00 86 GLU A N 1
ATOM 697 C CA . GLU A 1 86 ? -5.112 15.501 -26.545 1.00 91.00 86 GLU A CA 1
ATOM 698 C C . GLU A 1 86 ? -3.906 14.632 -26.933 1.00 91.00 86 GLU A C 1
ATOM 700 O O . GLU A 1 86 ? -3.943 13.952 -27.954 1.00 91.00 86 GLU A O 1
ATOM 705 N N . ASP A 1 87 ? -2.860 14.635 -26.104 1.00 91.38 87 ASP A N 1
ATOM 706 C CA . ASP A 1 87 ? -1.652 13.843 -26.305 1.00 91.38 87 ASP A CA 1
ATOM 707 C C . ASP A 1 87 ? -1.016 13.478 -24.955 1.00 91.38 87 ASP A C 1
ATOM 709 O O . ASP A 1 87 ? -1.107 14.228 -23.973 1.00 91.38 87 ASP A O 1
ATOM 713 N N . CYS A 1 88 ? -0.366 12.317 -24.890 1.00 94.19 88 CYS A N 1
ATOM 714 C CA . CYS A 1 88 ? 0.374 11.868 -23.718 1.00 94.19 88 CYS A CA 1
ATOM 715 C C . CYS A 1 88 ? 1.532 10.936 -24.101 1.00 94.19 88 CYS A C 1
ATOM 717 O O . CYS A 1 88 ? 1.609 10.425 -25.215 1.00 94.19 88 CYS A O 1
ATOM 719 N N . ILE A 1 89 ? 2.453 10.694 -23.159 1.00 94.69 89 ILE A N 1
ATOM 720 C CA . ILE A 1 89 ? 3.671 9.907 -23.421 1.00 94.69 89 ILE A CA 1
ATOM 721 C C . ILE A 1 89 ? 3.320 8.513 -23.953 1.00 94.69 89 ILE A C 1
ATOM 723 O O . ILE A 1 89 ? 3.926 8.054 -24.916 1.00 94.69 89 ILE A O 1
ATOM 727 N N . ALA A 1 90 ? 2.340 7.838 -23.357 1.00 95.44 90 ALA A N 1
ATOM 728 C CA . ALA A 1 90 ? 1.922 6.516 -23.801 1.00 95.44 90 ALA A CA 1
ATOM 729 C C . ALA A 1 90 ? 1.345 6.516 -25.221 1.00 95.44 90 ALA A C 1
ATOM 731 O O . ALA A 1 90 ? 1.680 5.621 -25.999 1.00 95.44 90 ALA A O 1
ATOM 732 N N . ASP A 1 91 ? 0.544 7.523 -25.565 1.00 93.69 91 ASP A N 1
ATOM 733 C CA . ASP A 1 91 ? -0.062 7.663 -26.889 1.00 93.69 91 ASP A CA 1
ATOM 734 C C . ASP A 1 91 ? 1.002 7.961 -27.950 1.00 93.69 91 ASP A C 1
ATOM 736 O O . ASP A 1 91 ? 1.031 7.295 -28.983 1.00 93.69 91 ASP A O 1
ATOM 740 N N . ALA A 1 92 ? 1.958 8.848 -27.658 1.00 94.69 92 ALA A N 1
ATOM 741 C CA . ALA A 1 92 ? 3.087 9.139 -28.542 1.00 94.69 92 ALA A CA 1
ATOM 742 C C . ALA A 1 92 ? 3.931 7.887 -28.861 1.00 94.69 92 ALA A C 1
ATOM 744 O O . ALA A 1 92 ? 4.416 7.718 -29.980 1.00 94.69 92 ALA A O 1
ATOM 745 N N . TYR A 1 93 ? 4.070 6.958 -27.908 1.00 95.56 93 TYR A N 1
ATOM 746 C CA . TYR A 1 93 ? 4.737 5.675 -28.154 1.00 95.56 93 TYR A CA 1
ATOM 747 C C . TYR A 1 93 ? 3.910 4.713 -29.016 1.00 95.56 93 TYR A C 1
ATOM 749 O O . TYR A 1 93 ? 4.504 3.966 -29.795 1.00 95.56 93 TYR A O 1
ATOM 757 N N . ILE A 1 94 ? 2.584 4.686 -28.842 1.00 95.25 94 ILE A N 1
ATOM 758 C CA . ILE A 1 94 ? 1.666 3.754 -29.519 1.00 95.25 94 ILE A CA 1
ATOM 759 C C . ILE A 1 94 ? 1.333 4.202 -30.942 1.00 95.25 94 ILE A C 1
ATOM 761 O O . ILE A 1 94 ? 1.306 3.373 -31.848 1.00 95.25 94 ILE A O 1
ATOM 765 N N . PHE A 1 95 ? 1.078 5.493 -31.141 1.00 93.00 95 PHE A N 1
ATOM 766 C CA . PHE A 1 95 ? 0.651 6.056 -32.423 1.00 93.00 95 PHE A CA 1
ATOM 767 C C . PHE A 1 95 ? 1.807 6.640 -33.250 1.00 93.00 95 PHE A C 1
ATOM 769 O O . PHE A 1 95 ? 1.588 7.054 -34.387 1.00 93.00 95 PHE A O 1
ATOM 776 N N . GLY A 1 96 ? 3.030 6.665 -32.708 1.00 92.19 96 GLY A N 1
ATOM 777 C CA . GLY A 1 96 ? 4.229 7.082 -33.435 1.00 92.19 96 GLY A CA 1
ATOM 778 C C . GLY A 1 96 ? 4.688 6.074 -34.498 1.00 92.19 96 GLY A C 1
ATOM 779 O O . GLY A 1 96 ? 4.210 4.945 -34.577 1.00 92.19 96 GLY A O 1
ATOM 780 N N . GLU A 1 97 ? 5.698 6.444 -35.291 1.00 93.19 97 GLU A N 1
ATOM 781 C CA . GLU A 1 97 ? 6.263 5.615 -36.379 1.00 93.19 97 GLU A CA 1
ATOM 782 C C . GLU A 1 97 ? 7.108 4.411 -35.892 1.00 93.19 97 GLU A C 1
ATOM 784 O O . GLU A 1 97 ? 7.910 3.836 -36.636 1.00 93.19 97 GLU A O 1
ATOM 789 N N . GLY A 1 98 ? 6.997 4.067 -34.611 1.00 94.38 98 GLY A N 1
ATOM 790 C CA . GLY A 1 98 ? 7.746 3.003 -33.969 1.00 94.38 98 GLY A CA 1
ATOM 791 C C . GLY A 1 98 ? 7.109 1.623 -34.121 1.00 94.38 98 GLY A C 1
ATOM 792 O O . GLY A 1 98 ? 6.268 1.342 -34.965 1.00 94.38 98 GLY A O 1
ATOM 793 N N . ASN A 1 99 ? 7.565 0.733 -33.255 1.00 96.31 99 ASN A N 1
ATOM 794 C CA . ASN A 1 99 ? 7.221 -0.679 -33.203 1.00 96.31 99 ASN A CA 1
ATOM 795 C C . ASN A 1 99 ? 6.528 -1.043 -31.877 1.00 96.31 99 ASN A C 1
ATOM 797 O O . ASN A 1 99 ? 6.297 -2.229 -31.614 1.00 96.31 99 ASN A O 1
ATOM 801 N N . THR A 1 100 ? 6.222 -0.052 -31.037 1.00 97.50 100 THR A N 1
ATOM 802 C CA . THR A 1 100 ? 5.489 -0.246 -29.787 1.00 97.50 100 THR A CA 1
ATOM 803 C C . THR A 1 100 ? 4.108 -0.802 -30.070 1.00 97.50 100 THR A C 1
ATOM 805 O O . THR A 1 100 ? 3.368 -0.274 -30.887 1.00 97.50 100 THR A O 1
ATOM 808 N N . VAL A 1 101 ? 3.767 -1.893 -29.391 1.00 97.62 101 VAL A N 1
ATOM 809 C CA . VAL A 1 101 ? 2.466 -2.555 -29.536 1.00 97.62 101 VAL A CA 1
ATOM 810 C C . VAL A 1 101 ? 1.569 -2.223 -28.353 1.00 97.62 101 VAL A C 1
ATOM 812 O O . VAL A 1 101 ? 0.352 -2.118 -28.490 1.00 97.62 101 VAL A O 1
ATOM 815 N N . VAL A 1 102 ? 2.177 -2.088 -27.177 1.00 97.81 102 VAL A N 1
ATOM 816 C CA . VAL A 1 102 ? 1.461 -1.918 -25.922 1.00 97.81 102 VAL A CA 1
ATOM 817 C C . VAL A 1 102 ? 2.281 -1.093 -24.942 1.00 97.81 102 VAL A C 1
ATOM 819 O O . VAL A 1 102 ? 3.500 -1.226 -24.851 1.00 97.81 102 VAL A O 1
ATOM 822 N N . THR A 1 103 ? 1.615 -0.233 -24.191 1.00 96.75 103 THR A N 1
ATOM 823 C CA . THR A 1 103 ? 2.201 0.515 -23.087 1.00 96.75 103 THR A CA 1
ATOM 824 C C . THR A 1 103 ? 1.362 0.328 -21.831 1.00 96.75 103 THR A C 1
ATOM 826 O O . THR A 1 103 ? 0.173 0.017 -21.898 1.00 96.75 103 THR A O 1
ATOM 829 N N . GLN A 1 104 ? 1.994 0.493 -20.673 1.00 95.12 104 GLN A N 1
ATOM 830 C CA . GLN A 1 104 ? 1.310 0.657 -19.398 1.00 95.12 104 GLN A CA 1
ATOM 831 C C . GLN A 1 104 ? 1.627 2.046 -18.860 1.00 95.12 104 GLN A C 1
ATOM 833 O O . GLN A 1 104 ? 2.799 2.382 -18.696 1.00 95.12 104 GLN A O 1
ATOM 838 N N . GLY A 1 105 ? 0.604 2.841 -18.569 1.00 93.94 105 GLY A N 1
ATOM 839 C CA . GLY A 1 105 ? 0.760 4.206 -18.072 1.00 93.94 105 GLY A CA 1
ATOM 840 C C . GLY A 1 105 ? -0.324 4.579 -17.074 1.00 93.94 105 GLY A C 1
ATOM 841 O O . GLY A 1 105 ? -1.307 3.857 -16.912 1.00 93.94 105 GLY A O 1
ATOM 842 N N . ASN A 1 106 ? -0.138 5.709 -16.390 1.00 93.44 106 ASN A N 1
ATOM 843 C CA . ASN A 1 106 ? -1.074 6.166 -15.365 1.00 93.44 106 ASN A CA 1
ATOM 844 C C . ASN A 1 106 ? -1.771 7.458 -15.789 1.00 93.44 106 ASN A C 1
ATOM 846 O O . ASN A 1 106 ? -1.112 8.369 -16.291 1.00 93.44 106 ASN A O 1
ATOM 850 N N . THR A 1 107 ? 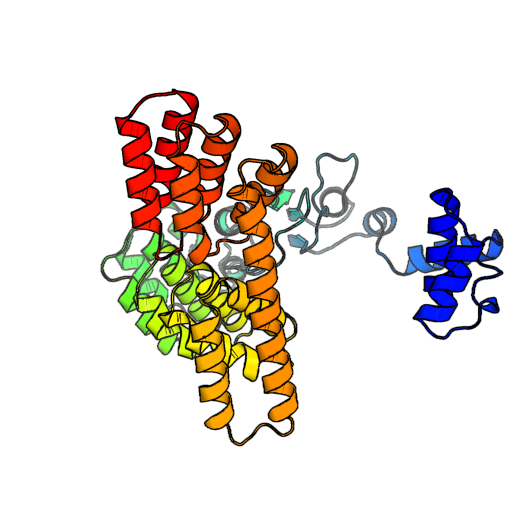-3.085 7.547 -15.576 1.00 93.44 107 THR A N 1
ATOM 851 C CA . THR A 1 107 ? -3.879 8.741 -15.925 1.00 93.44 107 THR A CA 1
ATOM 852 C C . THR A 1 107 ? -3.737 9.878 -14.926 1.00 93.44 107 THR A C 1
ATOM 854 O O . THR A 1 107 ? -4.014 11.026 -15.258 1.00 93.44 107 THR A O 1
ATOM 857 N N . VAL A 1 108 ? -3.357 9.565 -13.690 1.00 91.50 108 VAL A N 1
ATOM 858 C CA . VAL A 1 108 ? -3.232 10.523 -12.588 1.00 91.50 108 VAL A CA 1
ATOM 859 C C . VAL A 1 108 ? -1.992 10.208 -11.751 1.00 91.50 108 VAL A C 1
ATOM 861 O O . VAL A 1 108 ? -1.150 9.393 -12.145 1.00 91.50 108 VAL A O 1
ATOM 864 N N . ASN A 1 109 ? -1.857 10.873 -10.602 1.00 89.00 109 ASN A N 1
ATOM 865 C CA . ASN A 1 109 ? -0.826 10.558 -9.623 1.00 89.00 109 ASN A CA 1
ATOM 866 C C . ASN A 1 109 ? -0.866 9.076 -9.247 1.00 89.00 109 ASN A C 1
ATOM 868 O O . ASN A 1 109 ? -1.914 8.562 -8.866 1.00 89.00 109 ASN A O 1
ATOM 872 N N . THR A 1 110 ? 0.292 8.426 -9.300 1.00 81.88 110 THR A N 1
ATOM 873 C CA . THR A 1 110 ? 0.445 7.033 -8.889 1.00 81.88 110 THR A CA 1
ATOM 874 C C . THR A 1 110 ? 0.621 6.911 -7.390 1.00 81.88 110 THR A C 1
ATOM 876 O O . THR A 1 110 ? 1.334 7.713 -6.774 1.00 81.88 110 THR A O 1
ATOM 879 N N . ILE A 1 111 ? 0.096 5.831 -6.823 1.00 81.56 111 ILE A N 1
ATOM 880 C CA . ILE A 1 111 ? 0.530 5.356 -5.507 1.00 81.56 111 ILE A CA 1
ATOM 881 C C . ILE A 1 111 ? 2.045 5.075 -5.549 1.00 81.56 111 ILE A C 1
ATOM 883 O O . ILE A 1 111 ? 2.535 4.365 -6.428 1.00 81.56 111 ILE A O 1
ATOM 887 N N . GLN A 1 112 ? 2.801 5.666 -4.618 1.00 76.12 112 GLN A N 1
ATOM 888 C CA . GLN A 1 112 ? 4.271 5.603 -4.613 1.00 76.12 112 GLN A CA 1
ATOM 889 C C . GLN A 1 112 ? 4.810 4.281 -4.041 1.00 76.12 112 GLN A C 1
ATOM 891 O O . GLN A 1 112 ? 5.776 3.718 -4.559 1.00 76.12 112 GLN A O 1
ATOM 896 N N . ASP A 1 113 ? 4.178 3.756 -2.992 1.00 81.62 113 ASP A N 1
ATOM 897 C CA . ASP A 1 113 ? 4.583 2.515 -2.325 1.00 81.62 113 ASP A CA 1
ATOM 898 C C . ASP A 1 113 ? 3.775 1.327 -2.841 1.00 81.62 113 ASP A C 1
ATOM 900 O O . ASP A 1 113 ? 2.972 0.726 -2.133 1.00 81.62 113 ASP A O 1
ATOM 904 N N . LYS A 1 114 ? 3.990 1.017 -4.121 1.00 86.38 114 LYS A N 1
ATOM 905 C CA . LYS A 1 114 ? 3.489 -0.187 -4.795 1.00 86.38 114 LYS A CA 1
ATOM 906 C C . LYS A 1 114 ? 4.618 -1.196 -5.025 1.00 86.38 114 LYS A C 1
ATOM 908 O O . LYS A 1 114 ? 5.797 -0.874 -4.847 1.00 86.38 114 LYS A O 1
ATOM 913 N N . TRP A 1 115 ? 4.246 -2.403 -5.445 1.00 91.75 115 TRP A N 1
ATOM 914 C CA . TRP A 1 115 ? 5.159 -3.389 -6.019 1.00 91.75 115 TRP A CA 1
ATOM 915 C C . TRP A 1 115 ? 5.173 -3.200 -7.548 1.00 91.75 115 TRP A C 1
ATOM 917 O O . TRP A 1 115 ? 4.244 -3.637 -8.223 1.00 91.75 115 TRP A O 1
ATOM 927 N N . PRO A 1 116 ? 6.152 -2.465 -8.108 1.00 84.50 116 PRO A N 1
ATOM 928 C CA . PRO A 1 116 ? 6.076 -1.985 -9.491 1.00 84.50 116 PRO A CA 1
ATOM 929 C C . PRO A 1 116 ? 6.217 -3.093 -10.543 1.00 84.50 116 PRO A C 1
ATOM 931 O O . PRO A 1 116 ? 5.662 -2.978 -11.629 1.00 84.50 116 PRO A O 1
ATOM 934 N N . ASP A 1 117 ? 6.950 -4.155 -10.226 1.00 89.31 117 ASP A N 1
ATOM 935 C CA . ASP A 1 117 ? 7.305 -5.268 -11.106 1.00 89.31 117 ASP A CA 1
ATOM 936 C C . ASP A 1 117 ? 6.593 -6.580 -10.728 1.00 89.31 117 ASP A C 1
ATOM 938 O O . ASP A 1 117 ? 7.036 -7.667 -11.099 1.00 89.31 117 ASP A O 1
ATOM 942 N N . GLU A 1 118 ? 5.470 -6.488 -10.007 1.00 95.25 118 GLU A N 1
ATOM 943 C CA . GLU A 1 118 ? 4.686 -7.639 -9.553 1.00 95.25 118 GLU A CA 1
ATOM 944 C C . GLU A 1 118 ? 4.353 -8.592 -10.723 1.00 95.25 118 GLU A C 1
ATOM 946 O O . GLU A 1 118 ? 3.783 -8.205 -11.745 1.00 95.25 118 GLU A O 1
ATOM 951 N N . TYR A 1 119 ? 4.750 -9.860 -10.591 1.00 96.69 119 TYR A N 1
ATOM 952 C CA . TYR A 1 119 ? 4.582 -10.930 -11.586 1.00 96.69 119 TYR A CA 1
ATOM 953 C C . TYR A 1 119 ? 5.159 -10.662 -12.989 1.00 96.69 119 TYR A C 1
ATOM 955 O O . TYR A 1 119 ? 4.814 -11.392 -13.920 1.00 96.69 119 TYR A O 1
ATOM 963 N N . LEU A 1 120 ? 6.010 -9.654 -13.196 1.00 94.75 120 LEU A N 1
ATOM 964 C CA . LEU A 1 120 ? 6.468 -9.259 -14.536 1.00 94.75 120 LEU A CA 1
ATOM 965 C C . LEU A 1 120 ? 7.181 -10.402 -15.291 1.00 94.75 120 LEU A C 1
ATOM 967 O O . LEU A 1 120 ? 7.059 -10.538 -16.509 1.00 94.75 120 LEU A O 1
ATOM 971 N N . GLY A 1 121 ? 7.866 -11.292 -14.577 1.00 94.62 121 GLY A N 1
ATOM 972 C CA . GLY A 1 121 ? 8.536 -12.474 -15.110 1.00 94.62 121 GLY A CA 1
ATOM 973 C C . GLY A 1 121 ? 7.599 -13.506 -15.741 1.00 94.62 121 GLY A C 1
ATOM 974 O O . GLY A 1 12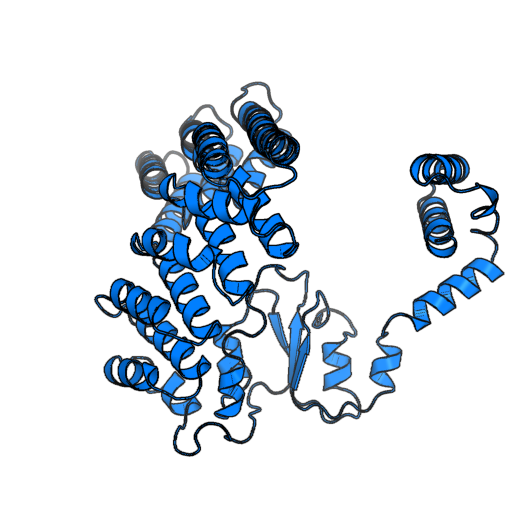1 ? 8.049 -14.294 -16.575 1.00 94.62 121 GLY A O 1
ATOM 975 N N . VAL A 1 122 ? 6.287 -13.488 -15.460 1.00 96.00 122 VAL A N 1
ATOM 976 C CA . VAL A 1 122 ? 5.327 -14.372 -16.155 1.00 96.00 122 VAL A CA 1
ATOM 977 C C . VAL A 1 122 ? 5.192 -14.031 -17.642 1.00 96.00 122 VAL A C 1
ATOM 979 O O . VAL A 1 122 ? 4.772 -14.879 -18.434 1.00 96.00 122 VAL A O 1
ATOM 982 N N . LEU A 1 123 ? 5.601 -12.827 -18.056 1.00 95.81 123 LEU A N 1
ATOM 983 C CA . LEU A 1 123 ? 5.667 -12.449 -19.466 1.00 95.81 123 LEU A CA 1
ATOM 984 C C . LEU A 1 123 ? 6.681 -13.309 -20.241 1.00 95.81 123 LEU A C 1
ATOM 986 O O . LEU A 1 123 ? 6.437 -13.618 -21.407 1.00 95.81 123 LEU A O 1
ATOM 990 N N . ALA A 1 124 ? 7.750 -13.791 -19.591 1.00 94.31 124 ALA A N 1
ATOM 991 C CA . ALA A 1 124 ? 8.697 -14.743 -20.184 1.00 94.31 124 ALA A CA 1
ATOM 992 C C . ALA A 1 124 ? 8.073 -16.134 -20.424 1.00 94.31 124 ALA A C 1
ATOM 994 O O . ALA A 1 124 ? 8.526 -16.874 -21.293 1.00 94.31 124 ALA A O 1
ATOM 995 N N . CYS A 1 125 ? 6.981 -16.470 -19.725 1.00 95.56 125 CYS A N 1
ATOM 996 C CA . CYS A 1 125 ? 6.148 -17.650 -19.998 1.00 95.56 125 CYS A CA 1
ATOM 997 C C . CYS A 1 125 ? 5.118 -17.404 -21.118 1.00 95.56 125 CYS A C 1
ATOM 999 O O . CYS A 1 125 ? 4.178 -18.181 -21.304 1.00 95.56 125 CYS A O 1
ATOM 1001 N N . GLY A 1 126 ? 5.245 -16.290 -21.845 1.00 95.81 126 GLY A N 1
ATOM 1002 C CA . GLY A 1 126 ? 4.339 -15.896 -22.916 1.00 95.81 126 GLY A CA 1
ATOM 1003 C C . GLY A 1 126 ? 2.949 -15.482 -22.437 1.00 95.81 126 GLY A C 1
ATOM 1004 O O . GLY A 1 126 ? 2.008 -15.525 -23.236 1.00 95.81 126 GLY A O 1
ATOM 1005 N N . VAL A 1 127 ? 2.778 -15.112 -21.160 1.00 97.06 127 VAL A N 1
ATOM 1006 C CA . VAL A 1 127 ? 1.524 -14.520 -20.663 1.00 97.06 127 VAL A CA 1
ATOM 1007 C C . VAL A 1 127 ? 1.242 -13.225 -21.422 1.00 97.06 127 VAL A C 1
ATOM 1009 O O . VAL A 1 127 ? 2.140 -12.419 -21.655 1.00 97.06 127 VAL A O 1
ATOM 1012 N N . ARG A 1 128 ? -0.011 -13.047 -21.852 1.00 97.75 128 ARG A N 1
ATOM 1013 C CA . ARG A 1 128 ? -0.448 -11.820 -22.531 1.00 97.75 128 ARG A CA 1
ATOM 1014 C C . ARG A 1 128 ? -0.407 -10.637 -21.575 1.00 97.75 128 ARG A C 1
ATOM 1016 O O . ARG A 1 128 ? -0.813 -10.785 -20.422 1.00 97.75 128 ARG A O 1
ATOM 1023 N N . ILE A 1 129 ? -0.021 -9.467 -22.075 1.00 97.81 129 ILE A N 1
ATOM 1024 C CA . ILE A 1 129 ? 0.091 -8.243 -21.268 1.00 97.81 129 ILE A CA 1
ATOM 1025 C C . ILE A 1 129 ? -1.223 -7.941 -20.543 1.00 97.81 129 ILE A C 1
ATOM 1027 O O . ILE A 1 129 ? -1.221 -7.751 -19.333 1.00 97.81 129 ILE A O 1
ATOM 1031 N N . GLY A 1 130 ? -2.361 -8.029 -21.233 1.00 96.75 130 GLY A N 1
ATOM 1032 C CA . GLY A 1 130 ? -3.678 -7.838 -20.628 1.00 96.75 130 GLY A CA 1
ATOM 1033 C C . GLY A 1 130 ? -4.043 -8.886 -19.573 1.00 96.75 130 GLY A C 1
ATOM 1034 O O . GLY A 1 130 ? -4.776 -8.582 -18.639 1.00 96.75 130 GLY A O 1
ATOM 1035 N N . GLN A 1 131 ? -3.535 -10.119 -19.675 1.00 95.94 131 GLN A N 1
ATOM 1036 C CA . GLN A 1 131 ? -3.770 -11.142 -18.651 1.00 95.94 131 GLN A CA 1
ATOM 1037 C C . GLN A 1 131 ? -2.901 -10.904 -17.411 1.00 95.94 131 GLN A C 1
ATOM 1039 O O . GLN A 1 131 ? -3.389 -11.111 -16.304 1.00 95.94 131 GLN A O 1
ATOM 1044 N N . TRP A 1 132 ? -1.657 -10.452 -17.583 1.00 96.50 132 TRP A N 1
ATOM 1045 C CA . TRP A 1 132 ? -0.798 -10.010 -16.481 1.00 96.50 132 TRP A CA 1
ATOM 1046 C C . TRP A 1 132 ? -1.370 -8.762 -15.786 1.00 96.50 132 TRP A C 1
ATOM 1048 O O . TRP A 1 132 ? -1.540 -8.764 -14.569 1.00 96.50 132 TRP A O 1
ATOM 1058 N N . ALA A 1 133 ? -1.792 -7.762 -16.563 1.00 94.75 133 ALA A N 1
ATOM 1059 C CA . ALA A 1 133 ? -2.389 -6.505 -16.107 1.00 94.75 133 ALA A CA 1
ATOM 1060 C C . ALA A 1 133 ? -3.539 -6.685 -15.098 1.00 94.75 133 ALA A C 1
ATOM 1062 O O . ALA A 1 133 ? -3.639 -5.950 -14.118 1.00 94.75 133 ALA A O 1
ATOM 1063 N N . ARG A 1 134 ? -4.373 -7.721 -15.275 1.00 92.75 134 ARG A N 1
ATOM 1064 C CA . ARG A 1 134 ? -5.481 -8.058 -14.358 1.00 92.75 134 ARG A CA 1
ATOM 1065 C C . ARG A 1 134 ? -5.051 -8.338 -12.917 1.00 92.75 134 ARG A C 1
ATOM 1067 O O . ARG A 1 134 ? -5.916 -8.395 -12.046 1.00 92.75 134 ARG A O 1
ATOM 1074 N N . HIS A 1 135 ? -3.766 -8.578 -12.682 1.00 92.06 135 HIS A N 1
ATOM 1075 C CA . HIS A 1 135 ? -3.215 -8.866 -11.363 1.00 92.06 135 HIS A CA 1
ATOM 1076 C C . HIS A 1 135 ? -2.562 -7.647 -10.701 1.00 92.06 135 HIS A C 1
ATOM 1078 O O . HIS A 1 135 ? -2.433 -7.644 -9.484 1.00 92.06 135 HIS A O 1
ATOM 1084 N N . VAL A 1 136 ? -2.185 -6.626 -11.477 1.00 91.12 136 VAL A N 1
ATOM 1085 C CA . VAL A 1 136 ? -1.288 -5.545 -11.020 1.00 91.12 136 VAL A CA 1
ATOM 1086 C C . VAL A 1 136 ? -1.869 -4.137 -11.175 1.00 91.12 136 VAL A C 1
ATOM 1088 O O . VAL A 1 136 ? -1.232 -3.158 -10.799 1.00 91.12 136 VAL A O 1
ATOM 1091 N N . HIS A 1 137 ? -3.062 -4.006 -11.756 1.00 90.38 137 HIS A N 1
ATOM 1092 C CA . HIS A 1 137 ? -3.683 -2.705 -11.996 1.00 90.38 137 HIS A CA 1
ATOM 1093 C C . HIS A 1 137 ? -4.235 -2.053 -10.727 1.00 90.38 137 HIS A C 1
ATOM 1095 O O . HIS A 1 137 ? -5.028 -2.648 -9.995 1.00 90.38 137 HIS A O 1
ATOM 1101 N N . PHE A 1 138 ? -3.894 -0.776 -10.562 1.00 89.25 138 PHE A N 1
ATOM 1102 C CA . PHE A 1 138 ? -4.626 0.173 -9.730 1.00 89.25 138 PHE A CA 1
ATOM 1103 C C . PHE A 1 138 ? -5.644 0.949 -10.575 1.00 89.25 138 PHE A C 1
ATOM 1105 O O . PHE A 1 138 ? -5.662 0.835 -11.802 1.00 89.25 138 PHE A O 1
ATOM 1112 N N . LEU A 1 139 ? -6.495 1.748 -9.925 1.00 89.81 139 LEU A N 1
ATOM 1113 C CA . LEU A 1 139 ? -7.537 2.529 -10.603 1.00 89.81 139 LEU A CA 1
ATOM 1114 C C . LEU A 1 139 ? -6.949 3.496 -11.645 1.00 89.81 139 LEU A C 1
ATOM 1116 O O . LEU A 1 139 ? -7.556 3.741 -12.686 1.00 89.81 139 LEU A O 1
ATOM 1120 N N . GLU A 1 140 ? -5.771 4.045 -11.362 1.00 90.75 140 GLU A N 1
ATOM 1121 C CA . GLU A 1 140 ? -5.058 4.971 -12.232 1.00 90.75 140 GLU A CA 1
ATOM 1122 C C . GLU A 1 140 ? -4.248 4.299 -13.343 1.00 90.75 140 GLU A C 1
ATOM 1124 O O . GLU A 1 140 ? -3.769 5.016 -14.216 1.00 90.75 140 GLU A O 1
ATOM 1129 N N . THR A 1 141 ? -4.069 2.975 -13.317 1.00 91.88 141 THR A N 1
ATOM 1130 C CA . THR A 1 141 ? -3.152 2.243 -14.201 1.00 91.88 141 THR A CA 1
ATOM 1131 C C . THR A 1 141 ? -3.880 1.641 -15.399 1.00 91.88 141 THR A C 1
ATOM 1133 O O . THR A 1 141 ? -4.847 0.896 -15.243 1.00 91.88 141 THR A O 1
ATOM 1136 N N . HIS A 1 142 ? -3.363 1.895 -16.603 1.00 92.75 142 HIS A N 1
ATOM 1137 C CA . HIS A 1 142 ? -4.005 1.503 -17.859 1.00 92.75 142 HIS A CA 1
ATOM 1138 C C . HIS A 1 142 ? -3.036 0.809 -18.801 1.00 92.75 142 HIS A C 1
ATOM 1140 O O . HIS A 1 142 ? -1.861 1.166 -18.865 1.00 92.75 142 HIS A O 1
ATOM 1146 N N . ILE A 1 143 ? -3.570 -0.139 -19.574 1.00 95.75 143 ILE A N 1
ATOM 1147 C CA . ILE A 1 143 ? -2.920 -0.661 -20.776 1.00 95.75 143 ILE A CA 1
ATOM 1148 C C . ILE A 1 143 ? -3.445 0.125 -21.975 1.00 95.75 143 ILE A C 1
ATOM 1150 O O . ILE A 1 143 ? -4.659 0.209 -22.161 1.00 95.75 143 ILE A O 1
ATOM 1154 N N . ILE A 1 144 ? -2.538 0.658 -22.789 1.00 95.50 144 ILE A N 1
ATOM 1155 C CA . ILE A 1 144 ? -2.845 1.395 -24.020 1.00 95.50 144 ILE A CA 1
ATOM 1156 C C . ILE A 1 144 ? -2.169 0.654 -25.185 1.00 95.50 144 ILE A C 1
ATOM 1158 O O . ILE A 1 144 ? -1.010 0.256 -25.076 1.00 95.50 144 ILE A O 1
ATOM 1162 N N . GLY A 1 145 ? -2.895 0.404 -26.279 1.00 95.38 145 GLY A N 1
ATOM 1163 C CA . GLY A 1 145 ? -2.453 -0.460 -27.387 1.00 95.38 145 GLY A CA 1
ATOM 1164 C C . GLY A 1 145 ? -3.116 -1.843 -27.377 1.00 95.38 145 GLY A C 1
ATOM 1165 O O . GLY A 1 145 ? -4.262 -1.973 -26.948 1.00 95.38 145 GLY A O 1
ATOM 1166 N N . ASP A 1 146 ? -2.423 -2.881 -27.861 1.00 97.00 146 ASP A N 1
ATOM 1167 C CA . ASP A 1 146 ? -2.967 -4.248 -27.955 1.00 97.00 146 ASP A CA 1
ATOM 1168 C C . ASP A 1 146 ? -2.677 -5.083 -26.685 1.00 97.00 146 ASP A C 1
ATOM 1170 O O . ASP A 1 146 ? -1.560 -5.585 -26.501 1.00 97.00 146 ASP A O 1
ATOM 1174 N N . PRO A 1 147 ? -3.679 -5.329 -25.815 1.00 96.50 147 PRO A N 1
ATOM 1175 C CA . PRO A 1 147 ? -3.491 -6.113 -24.595 1.00 96.50 147 PRO A CA 1
ATOM 1176 C C . PRO A 1 147 ? -3.285 -7.612 -24.869 1.00 96.50 147 PRO A C 1
ATOM 1178 O O . PRO A 1 147 ? -2.936 -8.366 -23.955 1.00 96.50 147 PRO A O 1
ATOM 1181 N N . THR A 1 148 ? -3.526 -8.088 -26.093 1.00 97.31 148 THR A N 1
ATOM 1182 C CA . THR A 1 148 ? -3.361 -9.499 -26.463 1.00 97.31 148 THR A CA 1
ATOM 1183 C C . THR A 1 148 ? -1.930 -9.851 -26.853 1.00 97.31 148 THR A C 1
ATOM 1185 O O . THR A 1 148 ? -1.608 -11.044 -26.939 1.00 97.31 148 THR A O 1
ATOM 1188 N N . TYR A 1 149 ? -1.069 -8.841 -27.016 1.00 97.81 149 TYR A N 1
ATOM 1189 C CA . TYR A 1 149 ? 0.349 -9.028 -27.270 1.00 97.81 149 TYR A CA 1
ATOM 1190 C C . TYR A 1 149 ? 0.989 -9.907 -26.189 1.00 97.81 149 TYR A C 1
ATOM 1192 O O . TYR A 1 149 ? 0.693 -9.808 -24.992 1.00 97.81 149 TYR A O 1
ATOM 1200 N N . ARG A 1 150 ? 1.885 -10.789 -26.628 1.00 96.81 150 ARG A N 1
ATOM 1201 C CA . ARG A 1 150 ? 2.695 -11.645 -25.763 1.00 96.81 150 ARG A CA 1
ATOM 1202 C C . ARG A 1 150 ? 4.080 -11.830 -26.354 1.00 96.81 150 ARG A C 1
ATOM 1204 O O . ARG A 1 150 ? 4.243 -11.885 -27.572 1.00 96.81 150 ARG A O 1
ATOM 1211 N N . PHE A 1 151 ? 5.053 -12.017 -25.476 1.00 95.88 151 PHE A N 1
ATOM 1212 C CA . PHE A 1 151 ? 6.378 -12.463 -25.874 1.00 95.88 151 PHE A CA 1
ATOM 1213 C C . PHE A 1 151 ? 6.377 -13.961 -26.200 1.00 95.88 151 PHE A C 1
ATOM 1215 O O . PHE A 1 151 ? 5.472 -14.709 -25.811 1.00 95.88 151 PHE A O 1
ATOM 1222 N N . ALA A 1 152 ? 7.400 -14.402 -26.932 1.00 94.94 152 ALA A N 1
ATOM 1223 C CA . ALA A 1 152 ? 7.672 -15.823 -27.079 1.00 94.94 152 ALA A CA 1
ATOM 1224 C C . ALA A 1 152 ? 7.920 -16.439 -25.694 1.00 94.94 152 ALA A C 1
ATOM 1226 O O . ALA A 1 152 ? 8.559 -15.822 -24.843 1.00 94.94 152 ALA A O 1
ATOM 1227 N N . ASN A 1 153 ? 7.411 -17.650 -25.473 1.00 94.19 153 ASN A N 1
ATOM 1228 C CA . ASN A 1 153 ? 7.644 -18.357 -24.222 1.00 94.19 153 ASN A CA 1
ATOM 1229 C C . ASN A 1 153 ? 9.084 -18.887 -24.198 1.00 94.19 153 ASN A C 1
ATOM 1231 O O . ASN A 1 153 ? 9.397 -19.874 -24.865 1.00 94.19 153 ASN A O 1
ATOM 1235 N N . THR A 1 154 ? 9.942 -18.206 -23.445 1.00 91.62 154 THR A N 1
ATOM 1236 C CA . THR A 1 154 ? 11.343 -18.574 -23.201 1.00 91.62 154 THR A CA 1
ATOM 1237 C C . THR A 1 154 ? 11.562 -19.128 -21.792 1.00 91.62 154 THR A C 1
ATOM 1239 O O . THR A 1 154 ? 12.646 -19.627 -21.504 1.00 91.62 154 THR A O 1
ATOM 1242 N N . GLY A 1 155 ? 10.546 -19.053 -20.925 1.00 82.44 155 GLY A N 1
ATOM 1243 C CA . GLY A 1 155 ? 10.590 -19.516 -19.540 1.00 82.44 155 GLY A CA 1
ATOM 1244 C C . GLY A 1 155 ? 10.431 -21.031 -19.385 1.00 82.44 155 GLY A C 1
ATOM 1245 O O . GLY A 1 155 ? 11.340 -21.707 -18.913 1.00 82.44 155 GLY A O 1
ATOM 1246 N N . ASP A 1 156 ? 9.277 -21.572 -19.786 1.00 84.38 156 ASP A N 1
ATOM 1247 C CA . ASP A 1 156 ? 9.026 -23.021 -19.855 1.00 84.38 156 ASP A CA 1
ATOM 1248 C C . ASP A 1 156 ? 8.126 -23.308 -21.056 1.00 84.38 156 ASP A C 1
ATOM 1250 O O . ASP A 1 156 ? 6.912 -23.110 -21.004 1.00 84.38 156 ASP A O 1
ATOM 1254 N N . SER A 1 157 ? 8.719 -23.804 -22.143 1.00 82.81 157 SER A N 1
ATOM 1255 C CA . SER A 1 157 ? 8.028 -24.060 -23.412 1.00 82.81 157 SER A CA 1
ATOM 1256 C C . SER A 1 157 ? 6.881 -25.072 -23.311 1.00 82.81 157 SER A C 1
ATOM 1258 O O . SER A 1 157 ? 6.022 -25.109 -24.192 1.00 82.81 157 SER A O 1
ATOM 1260 N N . ARG A 1 158 ? 6.830 -25.876 -22.240 1.00 85.69 158 ARG A N 1
ATOM 1261 C CA . ARG A 1 158 ? 5.754 -26.847 -21.985 1.00 85.69 158 ARG A CA 1
ATOM 1262 C C . ARG A 1 158 ? 4.590 -26.237 -21.201 1.00 85.69 158 ARG A C 1
ATOM 1264 O O . ARG A 1 158 ? 3.523 -26.846 -21.123 1.00 85.69 158 ARG A O 1
ATOM 1271 N N . LEU A 1 159 ? 4.782 -25.055 -20.616 1.00 89.06 159 LEU A N 1
ATOM 1272 C CA . LEU A 1 159 ? 3.801 -24.371 -19.786 1.00 89.06 159 LEU A CA 1
ATOM 1273 C C . LEU A 1 159 ? 2.977 -23.379 -20.618 1.00 89.06 159 LEU A C 1
ATOM 1275 O O . LEU A 1 159 ? 3.430 -22.282 -20.937 1.00 89.06 159 LEU A O 1
ATOM 1279 N N . ASP A 1 160 ? 1.719 -23.714 -20.909 1.00 94.44 160 ASP A N 1
ATOM 1280 C CA . ASP A 1 160 ? 0.752 -22.723 -21.401 1.00 94.44 160 ASP A CA 1
ATOM 1281 C C . ASP A 1 160 ? 0.111 -21.979 -20.222 1.00 94.44 160 ASP A C 1
ATOM 1283 O O . ASP A 1 160 ? -1.006 -22.280 -19.781 1.00 94.44 160 ASP A O 1
ATOM 1287 N N . LEU A 1 161 ? 0.841 -20.994 -19.693 1.00 95.56 161 LEU A N 1
ATOM 1288 C CA . LEU A 1 161 ? 0.399 -20.247 -18.518 1.00 95.56 161 LEU A CA 1
ATOM 1289 C C . LEU A 1 161 ? -0.863 -19.410 -18.795 1.00 95.56 161 LEU A C 1
ATOM 1291 O O . LEU A 1 161 ? -1.686 -19.241 -17.898 1.00 95.56 161 LEU A O 1
ATOM 1295 N N . ASN A 1 162 ? -1.096 -18.966 -20.038 1.00 95.44 162 ASN A N 1
ATOM 1296 C CA . ASN A 1 162 ? -2.345 -18.278 -20.392 1.00 95.44 162 ASN A CA 1
ATOM 1297 C C . ASN A 1 162 ? -3.558 -19.194 -20.218 1.00 95.44 162 ASN A C 1
ATOM 1299 O O . ASN A 1 162 ? -4.565 -18.784 -19.640 1.00 95.44 162 ASN A O 1
ATOM 1303 N N . LYS A 1 163 ? -3.476 -20.433 -20.718 1.00 95.50 163 LYS A N 1
ATOM 1304 C CA . LYS A 1 163 ? -4.557 -21.410 -20.561 1.00 95.50 163 LYS A CA 1
ATOM 1305 C C . LYS A 1 163 ? -4.769 -21.756 -19.091 1.00 95.50 163 LYS A C 1
ATOM 1307 O O . LYS A 1 163 ? -5.914 -21.768 -18.642 1.00 95.50 163 LYS A O 1
ATOM 1312 N N . ILE A 1 164 ? -3.690 -21.993 -18.345 1.00 96.31 164 ILE A N 1
ATOM 1313 C CA . ILE A 1 164 ? -3.742 -22.357 -16.922 1.00 96.31 164 ILE A CA 1
ATOM 1314 C C . ILE A 1 164 ? -4.408 -21.253 -16.089 1.00 96.31 164 ILE A C 1
ATOM 1316 O O . ILE A 1 164 ? -5.348 -21.539 -15.347 1.00 96.31 164 ILE A O 1
ATOM 1320 N N . LEU A 1 165 ? -4.011 -19.989 -16.275 1.00 95.88 165 LEU A N 1
ATOM 1321 C CA . LEU A 1 165 ? -4.571 -18.843 -15.542 1.00 95.88 165 LEU A CA 1
ATOM 1322 C C . LEU A 1 165 ? -6.084 -18.662 -15.740 1.00 95.88 165 LEU A C 1
ATOM 1324 O O . LEU A 1 165 ? -6.748 -18.061 -14.896 1.00 95.88 165 LEU A O 1
ATOM 1328 N N . VAL A 1 166 ? -6.643 -19.176 -16.838 1.00 94.19 166 VAL A N 1
ATOM 1329 C CA . VAL A 1 166 ? -8.070 -19.042 -17.159 1.00 94.19 166 VAL A CA 1
ATOM 1330 C C . VAL A 1 166 ? -8.852 -20.314 -16.838 1.00 94.19 166 VAL A C 1
ATOM 1332 O O . VAL A 1 166 ? -9.893 -20.245 -16.183 1.00 94.19 166 VAL A O 1
ATOM 1335 N N . LYS A 1 167 ? -8.382 -21.469 -17.317 1.00 96.75 167 LYS A N 1
ATOM 1336 C CA . LYS A 1 167 ? -9.112 -22.745 -17.261 1.00 96.75 167 LYS A CA 1
ATOM 1337 C C . LYS A 1 167 ? -8.852 -23.521 -15.975 1.00 96.75 167 LYS A C 1
ATOM 1339 O O . LYS A 1 167 ? -9.766 -24.160 -15.474 1.00 96.75 167 LYS A O 1
ATOM 1344 N N . GLU A 1 168 ? -7.659 -23.390 -15.405 1.00 97.06 168 GLU A N 1
ATOM 1345 C CA . GLU A 1 168 ? -7.229 -24.130 -14.214 1.00 97.06 168 GLU A CA 1
ATOM 1346 C C . GLU A 1 168 ? -7.151 -23.235 -12.969 1.00 97.06 168 GLU A C 1
ATOM 1348 O O . GLU A 1 168 ? -6.605 -23.628 -11.942 1.00 97.06 168 GLU A O 1
ATOM 1353 N N . LYS A 1 169 ? -7.726 -22.024 -13.011 1.00 95.25 169 LYS A N 1
ATOM 1354 C CA . LYS A 1 169 ? -7.654 -21.071 -11.892 1.00 95.25 169 LYS A CA 1
ATOM 1355 C C . LYS A 1 169 ? -8.168 -21.638 -10.566 1.00 95.25 169 LYS A C 1
ATOM 1357 O O . LYS A 1 169 ? -7.682 -21.211 -9.534 1.00 95.25 169 LYS A O 1
ATOM 1362 N N . LYS A 1 170 ? -9.103 -22.600 -10.597 1.00 97.50 170 LYS A N 1
ATOM 1363 C CA . LYS A 1 170 ? -9.655 -23.281 -9.410 1.00 97.50 170 LYS A CA 1
ATOM 1364 C C . LYS A 1 170 ? -8.974 -24.613 -9.062 1.00 97.50 170 LYS A C 1
ATOM 1366 O O . LYS A 1 170 ? -9.388 -25.301 -8.135 1.00 97.50 170 LYS A O 1
ATOM 1371 N N . ASN A 1 171 ? -7.953 -25.015 -9.816 1.00 98.06 171 ASN A N 1
ATOM 1372 C CA . ASN A 1 171 ? -7.264 -26.285 -9.627 1.00 98.06 171 ASN A CA 1
ATOM 1373 C C . ASN A 1 171 ? -6.185 -26.153 -8.542 1.00 98.06 171 ASN A C 1
ATOM 1375 O O . ASN A 1 171 ? -5.004 -25.974 -8.835 1.00 98.06 171 ASN A O 1
ATOM 1379 N N . VAL A 1 172 ? -6.598 -26.236 -7.277 1.00 98.25 172 VAL A N 1
ATOM 1380 C CA . VAL A 1 172 ? -5.713 -26.110 -6.103 1.00 98.25 172 VAL A CA 1
ATOM 1381 C C . VAL A 1 172 ? -4.516 -27.066 -6.186 1.00 98.25 172 VAL A C 1
ATOM 1383 O O . VAL A 1 172 ? -3.374 -26.653 -5.995 1.00 98.25 172 VAL A O 1
ATOM 1386 N N . ALA A 1 173 ? -4.740 -28.325 -6.580 1.00 98.25 173 ALA A N 1
ATOM 1387 C CA . ALA A 1 173 ? -3.673 -29.318 -6.711 1.00 98.25 173 ALA A CA 1
ATOM 1388 C C . ALA A 1 173 ? -2.620 -28.937 -7.768 1.00 98.25 173 ALA A C 1
ATOM 1390 O O . ALA A 1 173 ? -1.440 -29.249 -7.607 1.00 98.25 173 ALA A O 1
ATOM 1391 N N . LEU A 1 174 ? -3.026 -28.279 -8.860 1.00 98.06 174 LEU A N 1
ATOM 1392 C CA . LEU A 1 174 ? -2.092 -27.743 -9.849 1.00 98.06 174 LEU A CA 1
ATOM 1393 C C . LEU A 1 174 ? -1.260 -26.603 -9.266 1.00 98.06 174 LEU A C 1
ATOM 1395 O O . LEU A 1 174 ? -0.045 -26.608 -9.447 1.00 98.06 174 LEU A O 1
ATOM 1399 N N . TRP A 1 175 ? -1.883 -25.660 -8.559 1.00 98.31 175 TRP A N 1
ATOM 1400 C CA . TRP A 1 175 ? -1.173 -24.517 -7.984 1.00 98.31 175 TRP A CA 1
ATOM 1401 C C . TRP A 1 175 ? -0.156 -24.941 -6.922 1.00 98.31 175 TRP A C 1
ATOM 1403 O O . TRP A 1 175 ? 0.975 -24.467 -6.960 1.00 98.31 175 TRP A O 1
ATOM 1413 N N . HIS A 1 176 ? -0.465 -25.950 -6.103 1.00 98.56 176 HIS A N 1
ATOM 1414 C CA . HIS A 1 176 ? 0.525 -26.582 -5.217 1.00 98.56 176 HIS A CA 1
ATOM 1415 C C . HIS A 1 176 ? 1.740 -27.140 -5.969 1.00 98.56 176 HIS A C 1
ATOM 1417 O O . HIS A 1 176 ? 2.873 -27.006 -5.511 1.00 98.56 176 HIS A O 1
ATOM 1423 N N . ARG A 1 177 ? 1.547 -27.739 -7.154 1.00 97.81 177 ARG A N 1
ATOM 1424 C CA . ARG A 1 177 ? 2.678 -28.192 -7.987 1.00 97.81 177 ARG A CA 1
ATOM 1425 C C . ARG A 1 177 ? 3.493 -27.018 -8.536 1.00 97.81 177 ARG A C 1
ATOM 1427 O O . ARG A 1 177 ? 4.715 -27.128 -8.615 1.00 97.81 177 ARG A O 1
ATOM 1434 N N . MET A 1 178 ? 2.840 -25.909 -8.883 1.00 97.19 178 MET A N 1
ATOM 1435 C CA . MET A 1 178 ? 3.492 -24.712 -9.436 1.00 97.19 178 MET A CA 1
ATOM 1436 C C . MET A 1 178 ? 4.390 -23.983 -8.427 1.00 97.19 178 MET A C 1
ATOM 1438 O O . MET A 1 178 ? 5.303 -23.278 -8.846 1.00 97.19 178 MET A O 1
ATOM 1442 N N . LEU A 1 179 ? 4.234 -24.221 -7.120 1.00 98.06 179 LEU A N 1
ATOM 1443 C CA . LEU A 1 179 ? 5.158 -23.714 -6.092 1.00 98.06 179 LEU A CA 1
ATOM 1444 C C . LEU A 1 179 ? 6.605 -24.198 -6.280 1.00 98.06 179 LEU A C 1
ATOM 1446 O O . LEU A 1 179 ? 7.533 -23.570 -5.785 1.00 98.06 179 LEU A O 1
ATOM 1450 N N . LYS A 1 180 ? 6.812 -25.305 -7.004 1.00 96.31 180 LYS A N 1
ATOM 1451 C CA . LYS A 1 180 ? 8.141 -25.868 -7.297 1.00 96.31 180 LYS A CA 1
ATOM 1452 C C . LYS A 1 180 ? 8.698 -25.427 -8.655 1.00 96.31 180 LYS A C 1
ATOM 1454 O O . LYS A 1 180 ? 9.724 -25.944 -9.090 1.00 96.31 180 LYS A O 1
ATOM 1459 N N . HIS A 1 181 ? 8.006 -24.534 -9.360 1.00 95.81 181 HIS A N 1
ATOM 1460 C CA . HIS A 1 181 ? 8.418 -24.077 -10.684 1.00 95.81 181 HIS A CA 1
ATOM 1461 C C . HIS A 1 181 ? 9.726 -23.262 -10.602 1.00 95.81 181 HIS A C 1
ATOM 1463 O O . HIS A 1 181 ? 9.869 -22.468 -9.677 1.00 95.81 181 HIS A O 1
ATOM 1469 N N . PRO A 1 182 ? 10.680 -23.391 -11.546 1.00 93.94 182 PRO A N 1
ATOM 1470 C CA . PRO A 1 182 ? 11.971 -22.694 -11.467 1.00 93.94 182 PRO A CA 1
ATOM 1471 C C . PRO A 1 182 ? 11.871 -21.163 -11.554 1.00 93.94 182 PRO A C 1
ATOM 1473 O O . PRO A 1 182 ? 12.718 -20.468 -11.005 1.00 93.94 182 PRO A O 1
ATOM 1476 N N . LEU A 1 183 ? 10.850 -20.629 -12.234 1.00 95.44 183 LEU A N 1
ATOM 1477 C CA . LEU A 1 183 ? 10.603 -19.183 -12.287 1.00 95.44 183 LEU A CA 1
ATOM 1478 C C . LEU A 1 183 ? 9.884 -18.682 -11.022 1.00 95.44 183 LEU A C 1
ATOM 1480 O O . LEU A 1 183 ? 8.744 -19.102 -10.796 1.00 95.44 183 LEU A O 1
ATOM 1484 N N . PRO A 1 184 ? 10.480 -17.744 -10.258 1.00 97.00 184 PRO A N 1
ATOM 1485 C CA . PRO A 1 184 ? 9.908 -17.233 -9.011 1.00 97.00 184 PRO A CA 1
ATOM 1486 C C . PRO A 1 184 ? 8.520 -16.611 -9.173 1.00 97.00 184 PRO A C 1
ATOM 1488 O O . PRO A 1 184 ? 7.643 -16.859 -8.355 1.00 97.00 184 PRO A O 1
ATOM 1491 N N . ASP A 1 185 ? 8.271 -15.889 -10.264 1.00 96.94 185 ASP A N 1
ATOM 1492 C CA . ASP A 1 185 ? 6.970 -15.246 -10.483 1.00 96.94 185 ASP A CA 1
ATOM 1493 C C . ASP A 1 185 ? 5.847 -16.243 -10.787 1.00 96.94 185 ASP A C 1
ATOM 1495 O O . ASP A 1 185 ? 4.679 -15.956 -10.533 1.00 96.94 185 ASP A O 1
ATOM 1499 N N . VAL A 1 186 ? 6.178 -17.451 -11.261 1.00 97.25 186 VAL A N 1
ATOM 1500 C CA . VAL A 1 186 ? 5.202 -18.548 -11.355 1.00 97.25 186 VAL A CA 1
ATOM 1501 C C . VAL A 1 186 ? 4.886 -19.100 -9.963 1.00 97.25 186 VAL A C 1
ATOM 1503 O O . VAL A 1 186 ? 3.728 -19.417 -9.695 1.00 97.25 186 VAL A O 1
ATOM 1506 N N . GLN A 1 187 ? 5.874 -19.163 -9.060 1.00 98.38 187 GLN A N 1
ATOM 1507 C CA . GLN A 1 187 ? 5.640 -19.535 -7.659 1.00 98.38 187 GLN A CA 1
ATOM 1508 C C . GLN A 1 187 ? 4.783 -18.478 -6.949 1.00 98.38 187 GLN A C 1
ATOM 1510 O O . GLN A 1 187 ? 3.798 -18.830 -6.305 1.00 98.38 187 GLN A O 1
ATOM 1515 N N . ALA A 1 188 ? 5.099 -17.190 -7.117 1.00 98.50 188 ALA A N 1
ATOM 1516 C CA . ALA A 1 188 ? 4.324 -16.083 -6.558 1.00 98.50 188 ALA A CA 1
ATOM 1517 C C . ALA A 1 188 ? 2.877 -16.089 -7.084 1.00 98.50 188 ALA A C 1
ATOM 1519 O O . ALA A 1 188 ? 1.925 -16.063 -6.308 1.00 98.50 188 ALA A O 1
ATOM 1520 N N . MET A 1 189 ? 2.689 -16.262 -8.397 1.00 98.00 189 MET A N 1
ATOM 1521 C CA . MET A 1 189 ? 1.359 -16.430 -8.992 1.00 98.00 189 MET A CA 1
ATOM 1522 C C . MET A 1 189 ? 0.621 -17.654 -8.428 1.00 98.00 189 MET A C 1
ATOM 1524 O O . MET A 1 189 ? -0.591 -17.610 -8.233 1.00 98.00 189 MET A O 1
ATOM 1528 N N . ALA A 1 190 ? 1.321 -18.755 -8.151 1.00 98.56 190 ALA A N 1
ATOM 1529 C CA . ALA A 1 190 ? 0.706 -19.930 -7.546 1.00 98.56 190 ALA A CA 1
ATOM 1530 C C . ALA A 1 190 ? 0.210 -19.654 -6.120 1.00 98.56 190 ALA A C 1
ATOM 1532 O O . ALA A 1 190 ? -0.927 -20.008 -5.813 1.00 98.56 190 ALA A O 1
ATOM 1533 N N . LEU A 1 191 ? 0.996 -18.961 -5.289 1.00 98.88 191 LEU A N 1
ATOM 1534 C CA . LEU A 1 191 ? 0.569 -18.511 -3.956 1.00 98.88 191 LEU A CA 1
ATOM 1535 C C . LEU A 1 191 ? -0.673 -17.615 -4.051 1.00 98.88 191 LEU A C 1
ATOM 1537 O O . LEU A 1 191 ? -1.668 -17.869 -3.371 1.00 98.88 191 LEU A O 1
ATOM 1541 N N . ARG A 1 192 ? -0.668 -16.649 -4.979 1.00 98.19 192 ARG A N 1
ATOM 1542 C CA . ARG A 1 192 ? -1.822 -15.785 -5.257 1.00 98.19 192 ARG A CA 1
ATOM 1543 C C . ARG A 1 192 ? -3.073 -16.581 -5.606 1.00 98.19 192 ARG A C 1
ATOM 1545 O O . ARG A 1 192 ? -4.170 -16.269 -5.150 1.00 98.19 192 ARG A O 1
ATOM 1552 N N . LYS A 1 193 ? -2.931 -17.619 -6.430 1.00 98.25 193 LYS A N 1
ATOM 1553 C CA . LYS A 1 193 ? -4.053 -18.469 -6.840 1.00 98.25 193 LYS A CA 1
ATOM 1554 C C . LYS A 1 193 ? -4.544 -19.355 -5.703 1.00 98.25 193 LYS A C 1
ATOM 1556 O O . LYS A 1 193 ? -5.749 -19.556 -5.605 1.00 98.25 193 LYS A O 1
ATOM 1561 N N . LEU A 1 194 ? -3.671 -19.845 -4.826 1.00 98.75 194 LEU A N 1
ATOM 1562 C CA . LEU A 1 194 ? -4.090 -20.555 -3.612 1.00 98.75 194 LEU A CA 1
ATOM 1563 C C . LEU A 1 194 ? -4.884 -19.631 -2.674 1.00 98.75 194 LEU A C 1
ATOM 1565 O O . LEU A 1 194 ? -5.941 -20.032 -2.190 1.00 98.75 194 LEU A O 1
ATOM 1569 N N . PHE A 1 195 ? -4.453 -18.374 -2.519 1.00 98.50 195 PHE A N 1
ATOM 1570 C CA . PHE A 1 195 ? -5.196 -17.340 -1.788 1.00 98.50 195 PHE A CA 1
ATOM 1571 C C . PHE A 1 195 ? -6.580 -17.069 -2.385 1.00 98.50 195 PHE A C 1
ATOM 1573 O O . PHE A 1 195 ? -7.583 -17.160 -1.683 1.00 98.50 195 PHE A O 1
ATOM 1580 N N . GLU A 1 196 ? -6.665 -16.832 -3.697 1.00 97.31 196 GLU A N 1
ATOM 1581 C CA . GLU A 1 196 ? -7.944 -16.614 -4.392 1.00 97.31 196 GLU A CA 1
ATOM 1582 C C . GLU A 1 196 ? -8.910 -17.811 -4.286 1.00 97.31 196 GLU A C 1
ATOM 1584 O O . GLU A 1 196 ? -10.119 -17.641 -4.439 1.00 97.31 196 GLU A O 1
ATOM 1589 N N . ASN A 1 197 ? -8.394 -19.022 -4.043 1.00 98.06 197 ASN A N 1
ATOM 1590 C CA . ASN A 1 197 ? -9.196 -20.229 -3.831 1.00 98.06 197 ASN A CA 1
ATOM 1591 C C . ASN A 1 197 ? -9.458 -20.550 -2.354 1.00 98.06 197 ASN A C 1
ATOM 1593 O O . ASN A 1 197 ? -10.054 -21.592 -2.084 1.00 98.06 197 ASN A O 1
ATOM 1597 N N . GLN A 1 198 ? -9.044 -19.681 -1.425 1.00 97.12 198 GLN A N 1
ATOM 1598 C CA . GLN A 1 198 ? -9.206 -19.879 0.019 1.00 97.12 198 GLN A CA 1
ATOM 1599 C C . GLN A 1 198 ? -8.663 -21.244 0.473 1.00 97.12 198 GLN A C 1
ATOM 1601 O O . GLN A 1 198 ? -9.321 -21.983 1.210 1.00 97.12 198 GLN A O 1
ATOM 1606 N N . ASP A 1 199 ? -7.477 -21.611 -0.027 1.00 97.94 199 ASP A N 1
ATOM 1607 C CA . ASP A 1 199 ? -6.863 -22.897 0.292 1.00 97.94 199 ASP A CA 1
ATOM 1608 C C . ASP A 1 199 ? -6.670 -23.069 1.808 1.00 97.94 199 ASP A C 1
ATOM 1610 O O . ASP A 1 199 ? -6.288 -22.141 2.527 1.00 97.94 199 ASP A O 1
ATOM 1614 N N . LYS A 1 200 ? -6.967 -24.266 2.321 1.00 96.44 200 LYS A N 1
ATOM 1615 C CA . LYS A 1 200 ? -6.953 -24.514 3.768 1.00 96.44 200 LYS A CA 1
ATOM 1616 C C . LYS A 1 200 ? -5.517 -24.573 4.284 1.00 96.44 200 LYS A C 1
ATOM 1618 O O . LYS A 1 200 ? -4.697 -25.301 3.738 1.00 96.44 200 LYS A O 1
ATOM 1623 N N . GLY A 1 201 ? -5.242 -23.873 5.387 1.00 97.12 201 GLY A N 1
ATOM 1624 C CA . GLY A 1 201 ? -3.899 -23.819 5.980 1.00 97.12 201 GLY A CA 1
ATOM 1625 C C . GLY A 1 201 ? -2.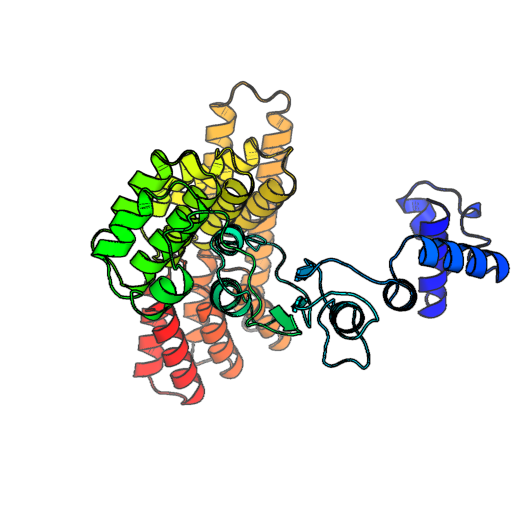897 -23.011 5.152 1.00 97.12 201 GLY A C 1
ATOM 1626 O O . GLY A 1 201 ? -1.689 -23.223 5.268 1.00 97.12 201 GLY A O 1
ATOM 1627 N N . LEU A 1 202 ? -3.392 -22.115 4.289 1.00 98.44 202 LEU A N 1
ATOM 1628 C CA . LEU A 1 202 ? -2.551 -21.283 3.441 1.00 98.44 202 LEU A CA 1
ATOM 1629 C C . LEU A 1 202 ? -1.579 -20.423 4.254 1.00 98.44 202 LEU A C 1
ATOM 1631 O O . LEU A 1 202 ? -0.425 -20.324 3.874 1.00 98.44 202 LEU A O 1
ATOM 1635 N N . ASP A 1 203 ? -1.989 -19.848 5.379 1.00 98.06 203 ASP A N 1
ATOM 1636 C CA . ASP A 1 203 ? -1.122 -19.047 6.251 1.00 98.06 203 ASP A CA 1
ATOM 1637 C C . ASP A 1 203 ? 0.143 -19.795 6.711 1.00 98.06 203 ASP A C 1
ATOM 1639 O O . ASP A 1 203 ? 1.252 -19.266 6.605 1.00 98.06 203 ASP A O 1
ATOM 1643 N N . LEU A 1 204 ? 0.003 -21.054 7.133 1.00 98.50 204 LEU A N 1
ATOM 1644 C CA . LEU A 1 204 ? 1.134 -21.912 7.503 1.00 98.50 204 LEU A CA 1
ATOM 1645 C C . LEU A 1 204 ? 2.012 -22.264 6.294 1.00 98.50 204 LEU A C 1
ATOM 1647 O O . LEU A 1 204 ? 3.240 -22.320 6.404 1.00 98.50 204 LEU A O 1
ATOM 1651 N N . LEU A 1 205 ? 1.405 -22.462 5.120 1.00 98.75 205 LEU A N 1
ATOM 1652 C CA . LEU A 1 205 ? 2.154 -22.631 3.877 1.00 98.75 205 LEU A CA 1
ATOM 1653 C C . LEU A 1 205 ? 2.952 -21.363 3.535 1.00 98.75 205 LEU A C 1
ATOM 1655 O O . LEU A 1 205 ? 4.146 -21.468 3.257 1.00 98.75 205 LEU A O 1
ATOM 1659 N N . LEU A 1 206 ? 2.333 -20.179 3.591 1.00 98.88 206 LEU A N 1
ATOM 1660 C CA . LEU A 1 206 ? 2.989 -18.891 3.341 1.00 98.88 206 LEU A CA 1
ATOM 1661 C C . LEU A 1 206 ? 4.164 -18.689 4.300 1.00 98.88 206 LEU A C 1
ATOM 1663 O O . LEU A 1 206 ? 5.238 -18.280 3.869 1.00 98.88 206 LEU A O 1
ATOM 1667 N N . GLN A 1 207 ? 4.002 -19.042 5.577 1.00 98.75 207 GLN A N 1
ATOM 1668 C CA . GLN A 1 207 ? 5.085 -19.001 6.558 1.00 98.75 207 GLN A CA 1
ATOM 1669 C C . GLN A 1 207 ? 6.261 -19.900 6.162 1.00 98.75 207 GLN A C 1
ATOM 1671 O O . GLN A 1 207 ? 7.417 -19.470 6.179 1.00 98.75 207 GLN A O 1
ATOM 1676 N N . SER A 1 208 ? 5.975 -21.156 5.812 1.00 98.62 208 SER A N 1
ATOM 1677 C CA . SER A 1 208 ? 6.994 -22.129 5.413 1.00 98.62 208 SER A CA 1
ATOM 1678 C C . SER A 1 208 ? 7.733 -21.684 4.147 1.00 98.62 208 SER A C 1
ATOM 1680 O O . SER A 1 208 ? 8.967 -21.726 4.090 1.00 98.62 208 SER A O 1
ATOM 1682 N N . VAL A 1 209 ? 6.992 -21.194 3.149 1.00 98.75 209 VAL A N 1
ATOM 1683 C CA . VAL A 1 209 ? 7.550 -20.694 1.889 1.00 98.75 209 VAL A CA 1
ATOM 1684 C C . VAL A 1 209 ? 8.374 -19.430 2.123 1.00 98.75 209 VAL A C 1
ATOM 1686 O O . VAL A 1 209 ? 9.486 -19.343 1.607 1.00 98.75 209 VAL A O 1
ATOM 1689 N N . TYR A 1 210 ? 7.907 -18.493 2.952 1.00 98.81 210 TYR A N 1
ATOM 1690 C CA . TYR A 1 210 ? 8.662 -17.290 3.305 1.00 98.81 210 TYR A CA 1
ATOM 1691 C C . TYR A 1 210 ? 10.039 -17.644 3.882 1.00 98.81 210 TYR A C 1
ATOM 1693 O O . TYR A 1 210 ? 11.058 -17.109 3.450 1.00 98.81 210 TYR A O 1
ATOM 1701 N N . ARG A 1 211 ? 10.077 -18.576 4.844 1.00 98.62 211 ARG A N 1
ATOM 1702 C CA . ARG A 1 211 ? 11.307 -18.969 5.555 1.00 98.62 211 ARG A CA 1
ATOM 1703 C C . ARG A 1 211 ? 12.299 -19.742 4.686 1.00 98.62 211 ARG A C 1
ATOM 1705 O O . ARG A 1 211 ? 13.488 -19.737 4.989 1.00 98.62 211 ARG A O 1
ATOM 1712 N N . SER A 1 212 ? 11.823 -20.436 3.654 1.00 98.00 212 SER A N 1
ATOM 1713 C CA . SER A 1 212 ? 12.649 -21.331 2.833 1.00 98.00 212 SER A CA 1
ATOM 1714 C C . SER A 1 212 ? 13.004 -20.766 1.458 1.00 98.00 212 SER A C 1
ATOM 1716 O O . SER A 1 212 ? 14.002 -21.186 0.871 1.00 98.00 212 SER A O 1
ATOM 1718 N N . SER A 1 213 ? 12.215 -19.828 0.926 1.00 98.25 213 SER A N 1
ATOM 1719 C CA . SER A 1 213 ? 12.404 -19.340 -0.437 1.00 98.25 213 SER A CA 1
ATOM 1720 C C . SER A 1 213 ? 13.623 -18.419 -0.559 1.00 98.25 213 SER A C 1
ATOM 1722 O O . SER A 1 213 ? 13.713 -17.404 0.144 1.00 98.25 213 SER A O 1
ATOM 1724 N N . PRO A 1 214 ? 14.534 -18.680 -1.515 1.00 97.81 214 PRO A N 1
ATOM 1725 C CA . PRO A 1 214 ? 15.657 -17.788 -1.777 1.00 97.81 214 PRO A CA 1
ATOM 1726 C C . PRO A 1 214 ? 15.228 -16.519 -2.529 1.00 97.81 214 PRO A C 1
ATOM 1728 O O . PRO A 1 214 ? 15.982 -15.548 -2.575 1.00 97.81 214 PRO A O 1
ATOM 1731 N N . TYR A 1 215 ? 14.019 -16.485 -3.097 1.00 98.31 215 TYR A N 1
ATOM 1732 C CA . TYR A 1 215 ? 13.583 -15.430 -4.006 1.00 98.31 215 TYR A CA 1
ATOM 1733 C C . TYR A 1 215 ? 12.809 -14.323 -3.286 1.00 98.31 215 TYR A C 1
ATOM 1735 O O . TYR A 1 215 ? 11.735 -14.564 -2.735 1.00 98.31 215 TYR A O 1
ATOM 1743 N N . GLY A 1 216 ? 13.315 -13.087 -3.362 1.00 98.00 216 GLY A N 1
ATOM 1744 C CA . GLY A 1 216 ? 12.688 -11.918 -2.733 1.00 98.00 216 GLY A CA 1
ATOM 1745 C C . GLY A 1 216 ? 11.231 -11.703 -3.154 1.00 98.00 216 GLY A C 1
ATOM 1746 O O . GLY A 1 216 ? 10.386 -11.468 -2.301 1.00 98.00 216 GLY A O 1
ATOM 1747 N N . VAL A 1 217 ? 10.908 -11.875 -4.439 1.00 97.69 217 VAL A N 1
ATOM 1748 C CA . VAL A 1 217 ? 9.533 -11.747 -4.967 1.00 97.69 217 VAL A CA 1
ATOM 1749 C C . VAL A 1 217 ? 8.562 -12.775 -4.374 1.00 97.69 217 VAL A C 1
ATOM 1751 O O . VAL A 1 217 ? 7.410 -12.462 -4.102 1.00 97.69 217 VAL A O 1
ATOM 1754 N N . VAL A 1 218 ? 9.028 -13.992 -4.083 1.00 98.75 218 VAL A N 1
ATOM 1755 C CA . VAL A 1 218 ? 8.196 -15.033 -3.459 1.00 98.75 218 VAL A CA 1
ATOM 1756 C C . VAL A 1 218 ? 7.958 -14.714 -1.984 1.00 98.75 218 VAL A C 1
ATOM 1758 O O . VAL A 1 218 ? 6.841 -14.873 -1.493 1.00 98.75 218 VAL A O 1
ATOM 1761 N N . ARG A 1 219 ? 8.983 -14.215 -1.280 1.00 98.81 219 ARG A N 1
ATOM 1762 C CA . ARG A 1 219 ? 8.843 -13.748 0.108 1.00 98.81 219 ARG A CA 1
ATOM 1763 C C . ARG A 1 219 ? 7.933 -12.519 0.207 1.00 98.81 219 ARG A C 1
ATOM 1765 O O . ARG A 1 219 ? 7.100 -12.463 1.107 1.00 98.81 219 ARG A O 1
ATOM 1772 N N . MET A 1 220 ? 8.024 -11.596 -0.752 1.00 98.62 220 MET A N 1
ATOM 1773 C CA . MET A 1 220 ? 7.139 -10.432 -0.857 1.00 98.62 220 MET A CA 1
ATOM 1774 C C . MET A 1 220 ? 5.676 -10.844 -1.048 1.00 98.62 220 MET A C 1
ATOM 1776 O O . MET A 1 220 ? 4.810 -10.343 -0.334 1.00 98.62 220 MET A O 1
ATOM 1780 N N . GLU A 1 221 ? 5.399 -11.806 -1.935 1.00 98.75 221 GLU A N 1
ATOM 1781 C CA . GLU A 1 221 ? 4.050 -12.358 -2.108 1.00 98.75 221 GLU A CA 1
ATOM 1782 C C . GLU A 1 221 ? 3.534 -13.000 -0.814 1.00 98.75 221 GLU A C 1
ATOM 1784 O O . GLU A 1 221 ? 2.411 -12.729 -0.400 1.00 98.75 221 GLU A O 1
ATOM 1789 N N . CYS A 1 222 ? 4.357 -13.801 -0.127 1.00 98.88 222 CYS A N 1
ATOM 1790 C CA . CYS A 1 222 ? 3.965 -14.402 1.150 1.00 98.88 222 CYS A CA 1
ATOM 1791 C C . CYS A 1 222 ? 3.596 -13.339 2.191 1.00 98.88 222 CYS A C 1
ATOM 1793 O O . CYS A 1 222 ? 2.553 -13.445 2.832 1.00 98.88 222 CYS A O 1
ATOM 1795 N N . LEU A 1 223 ? 4.426 -12.302 2.337 1.00 98.81 223 LEU A N 1
ATOM 1796 C CA . LEU A 1 223 ? 4.184 -11.203 3.269 1.00 98.81 223 LEU A CA 1
ATOM 1797 C C . LEU A 1 223 ? 2.891 -10.444 2.930 1.00 98.81 223 LEU A C 1
ATOM 1799 O O . LEU A 1 223 ? 2.071 -10.208 3.817 1.00 98.81 223 LEU A O 1
ATOM 1803 N N . LYS A 1 224 ? 2.697 -10.099 1.650 1.00 98.25 224 LYS A N 1
ATOM 1804 C CA . LYS A 1 224 ? 1.487 -9.436 1.145 1.00 98.25 224 LYS A CA 1
ATOM 1805 C C . LYS A 1 224 ? 0.245 -10.260 1.467 1.00 98.25 224 LYS A C 1
ATOM 1807 O O . LYS A 1 224 ? -0.686 -9.741 2.067 1.00 98.25 224 LYS A O 1
ATOM 1812 N N . LEU A 1 225 ? 0.239 -11.548 1.129 1.00 98.62 225 LEU A N 1
ATOM 1813 C CA . LEU A 1 225 ? -0.918 -12.412 1.355 1.00 98.62 225 LEU A CA 1
ATOM 1814 C C . LEU A 1 225 ? -1.212 -12.630 2.846 1.00 98.62 225 LEU A C 1
ATOM 1816 O O . LEU A 1 225 ? -2.377 -12.601 3.229 1.00 98.62 225 LEU A O 1
ATOM 1820 N N . LEU A 1 226 ? -0.195 -12.774 3.704 1.00 98.69 226 LEU A N 1
ATOM 1821 C CA . LEU A 1 226 ? -0.393 -12.845 5.161 1.00 98.69 226 LEU A CA 1
ATOM 1822 C C . LEU A 1 226 ? -1.081 -11.584 5.706 1.00 98.69 226 LEU A C 1
ATOM 1824 O O . LEU A 1 226 ? -1.962 -11.686 6.562 1.00 98.69 226 LEU A O 1
ATOM 1828 N N . TYR A 1 227 ? -0.704 -10.412 5.190 1.00 97.88 227 TYR A N 1
ATOM 1829 C CA . TYR A 1 227 ? -1.322 -9.135 5.535 1.00 97.88 227 TYR A CA 1
ATOM 1830 C C . TYR A 1 227 ? -2.762 -9.010 5.014 1.00 97.88 227 TYR A C 1
ATOM 1832 O O . TYR A 1 227 ? -3.654 -8.656 5.784 1.00 97.88 227 TYR A O 1
ATOM 1840 N N . GLU A 1 228 ? -3.017 -9.370 3.752 1.00 96.62 228 GLU A N 1
ATOM 1841 C CA . GLU A 1 228 ? -4.370 -9.388 3.167 1.00 96.62 228 GLU A CA 1
ATOM 1842 C C . GLU A 1 228 ? -5.308 -10.334 3.935 1.00 96.62 228 GLU A C 1
ATOM 1844 O O . GLU A 1 228 ? -6.457 -10.000 4.208 1.00 96.62 228 GLU A O 1
ATOM 1849 N N . MET A 1 229 ? -4.799 -11.491 4.369 1.00 96.31 229 MET A N 1
ATOM 1850 C CA . MET A 1 229 ? -5.539 -12.454 5.190 1.00 96.31 229 MET A CA 1
ATOM 1851 C C . MET A 1 229 ? -5.781 -11.983 6.628 1.00 96.31 229 MET A C 1
ATOM 1853 O O . MET A 1 229 ? -6.520 -12.643 7.354 1.00 96.31 229 MET A O 1
ATOM 1857 N N . ASN A 1 230 ? -5.138 -10.896 7.071 1.00 96.00 230 ASN A N 1
ATOM 1858 C CA . ASN A 1 230 ? -5.072 -10.508 8.483 1.00 96.00 230 ASN A CA 1
ATOM 1859 C C . ASN A 1 230 ? -4.602 -11.665 9.382 1.00 96.00 230 ASN A C 1
ATOM 1861 O O . ASN A 1 230 ? -5.093 -11.851 10.496 1.00 96.00 230 ASN A O 1
ATOM 1865 N N . SER A 1 231 ? -3.681 -12.486 8.871 1.00 97.06 231 SER A N 1
ATOM 1866 C CA . SER A 1 231 ? -3.249 -13.691 9.567 1.00 97.06 231 SER A CA 1
ATOM 1867 C C . SER A 1 231 ? -2.372 -13.331 10.771 1.00 97.06 231 SER A C 1
ATOM 1869 O O . SER A 1 231 ? -1.431 -12.547 10.616 1.00 97.06 231 SER A O 1
ATOM 1871 N N . PRO A 1 232 ? -2.584 -13.941 11.954 1.00 96.38 232 PRO A N 1
ATOM 1872 C CA . PRO A 1 232 ? -1.699 -13.740 13.105 1.00 96.38 232 PRO A CA 1
ATOM 1873 C C . PRO A 1 232 ? -0.259 -14.198 12.821 1.00 96.38 232 PRO A C 1
ATOM 1875 O O . PRO A 1 232 ? 0.687 -13.667 13.399 1.00 96.38 232 PRO A O 1
ATOM 1878 N N . VAL A 1 233 ? -0.080 -15.115 11.863 1.00 98.25 233 VAL A N 1
ATOM 1879 C CA . VAL A 1 233 ? 1.225 -15.589 11.380 1.00 98.25 233 VAL A CA 1
ATOM 1880 C C . VAL A 1 233 ? 2.084 -14.445 10.826 1.00 98.25 233 VAL A C 1
ATOM 1882 O O . VAL A 1 233 ? 3.313 -14.537 10.846 1.00 98.25 233 VAL A O 1
ATOM 1885 N N . LEU A 1 234 ? 1.472 -13.337 10.384 1.00 98.44 234 LEU A N 1
ATOM 1886 C CA . LEU A 1 234 ? 2.189 -12.125 9.985 1.00 98.44 234 LEU A CA 1
ATOM 1887 C C . LEU A 1 234 ? 3.177 -11.675 11.072 1.00 98.44 234 LEU A C 1
ATOM 1889 O O . LEU A 1 234 ? 4.334 -11.401 10.758 1.00 98.44 234 LEU A O 1
ATOM 1893 N N . PHE A 1 235 ? 2.762 -11.656 12.342 1.00 98.31 235 PHE A N 1
ATOM 1894 C CA . PHE A 1 235 ? 3.598 -11.182 13.452 1.00 98.31 235 PHE A CA 1
ATOM 1895 C C . PHE A 1 235 ? 4.807 -12.087 13.720 1.00 98.31 235 PHE A C 1
ATOM 1897 O O . PHE A 1 235 ? 5.835 -11.612 14.192 1.00 98.31 235 PHE A O 1
ATOM 1904 N N . GLU A 1 236 ? 4.735 -13.366 13.349 1.00 98.06 236 GLU A N 1
ATOM 1905 C CA . GLU A 1 236 ? 5.875 -14.287 13.419 1.00 98.06 236 GLU A CA 1
ATOM 1906 C C . GLU A 1 236 ? 6.873 -14.091 12.268 1.00 98.06 236 GLU A C 1
ATOM 1908 O O . GLU A 1 236 ? 8.046 -14.455 12.389 1.00 98.06 236 GLU A O 1
ATOM 1913 N N . ILE A 1 237 ? 6.408 -13.549 11.138 1.00 98.50 237 ILE A N 1
ATOM 1914 C CA . ILE A 1 237 ? 7.223 -13.266 9.952 1.00 98.50 237 ILE A CA 1
ATOM 1915 C C . ILE A 1 237 ? 7.850 -11.872 10.010 1.00 98.50 237 ILE A C 1
ATOM 1917 O O . ILE A 1 237 ? 8.977 -11.711 9.546 1.00 98.50 237 ILE A O 1
ATOM 1921 N N . LEU A 1 238 ? 7.182 -10.882 10.613 1.00 98.69 238 LEU A N 1
ATOM 1922 C CA . LEU A 1 238 ? 7.674 -9.501 10.695 1.00 98.69 238 LEU A CA 1
ATOM 1923 C C . LEU A 1 238 ? 9.134 -9.373 11.177 1.00 98.69 238 LEU A C 1
ATOM 1925 O O . LEU A 1 238 ? 9.870 -8.634 10.523 1.00 98.69 238 LEU A O 1
ATOM 1929 N N . PRO A 1 239 ? 9.608 -10.093 12.220 1.00 98.06 239 PRO A N 1
ATOM 1930 C CA . PRO A 1 239 ? 11.006 -10.018 12.650 1.00 98.06 239 PRO A CA 1
ATOM 1931 C C . PRO A 1 239 ? 12.011 -10.443 11.574 1.00 98.06 239 PRO A C 1
ATOM 1933 O O . PRO A 1 239 ? 13.117 -9.921 11.536 1.00 98.06 239 PRO A O 1
ATOM 1936 N N . LEU A 1 240 ? 11.629 -11.375 10.695 1.00 98.31 240 LEU A N 1
ATOM 1937 C CA . LEU A 1 240 ? 12.449 -11.781 9.551 1.00 98.31 240 LEU A CA 1
ATOM 1938 C C . LEU A 1 240 ? 12.317 -10.789 8.395 1.00 98.31 240 LEU A C 1
ATOM 1940 O O . LEU A 1 240 ? 13.283 -10.528 7.686 1.00 98.31 240 LEU A O 1
ATOM 1944 N N . ALA A 1 241 ? 11.114 -10.253 8.194 1.00 98.62 241 ALA A N 1
ATOM 1945 C CA . ALA A 1 241 ? 10.799 -9.406 7.055 1.00 98.62 241 ALA A CA 1
ATOM 1946 C C . ALA A 1 241 ? 11.439 -8.026 7.122 1.00 98.62 241 ALA A C 1
ATOM 1948 O O . ALA A 1 241 ? 11.856 -7.507 6.091 1.00 98.62 241 ALA A O 1
ATOM 1949 N N . VAL A 1 242 ? 11.597 -7.461 8.318 1.00 98.25 242 VAL A N 1
ATOM 1950 C CA . VAL A 1 242 ? 12.326 -6.196 8.497 1.00 98.25 242 VAL A CA 1
ATOM 1951 C C . VAL A 1 242 ? 13.842 -6.336 8.343 1.00 98.25 242 VAL A C 1
ATOM 1953 O O . VAL A 1 242 ? 14.512 -5.325 8.204 1.00 98.25 242 VAL A O 1
ATOM 1956 N N . ASP A 1 243 ? 14.372 -7.560 8.294 1.00 96.81 243 ASP A N 1
ATOM 1957 C CA . ASP A 1 243 ? 15.788 -7.856 8.024 1.00 96.81 243 ASP A CA 1
ATOM 1958 C C . ASP A 1 243 ? 16.006 -8.491 6.640 1.00 96.81 243 ASP A C 1
ATOM 1960 O O . ASP A 1 243 ? 17.105 -8.946 6.312 1.00 96.81 243 ASP A O 1
ATOM 1964 N N . ASP A 1 244 ? 14.960 -8.564 5.816 1.00 98.31 244 ASP A N 1
ATOM 1965 C CA . ASP A 1 244 ? 15.006 -9.288 4.553 1.00 98.31 244 ASP A CA 1
ATOM 1966 C C . ASP A 1 244 ? 16.051 -8.700 3.593 1.00 98.31 244 ASP A C 1
ATOM 1968 O O . ASP A 1 244 ? 16.223 -7.484 3.501 1.00 98.31 244 ASP A O 1
ATOM 1972 N N . SER A 1 245 ? 16.733 -9.547 2.818 1.00 96.31 245 SER A N 1
ATOM 1973 C CA . SER A 1 245 ? 17.721 -9.086 1.835 1.00 96.31 245 SER A CA 1
ATOM 1974 C C . SER A 1 245 ? 17.106 -8.264 0.698 1.00 96.31 245 SER A C 1
ATOM 1976 O O . SER A 1 245 ? 17.791 -7.433 0.099 1.00 96.31 245 SER A O 1
ATOM 1978 N N . TYR A 1 246 ? 15.815 -8.443 0.416 1.00 96.88 246 TYR A N 1
ATOM 1979 C CA . TYR A 1 246 ? 15.087 -7.666 -0.574 1.00 96.88 246 TYR A CA 1
ATOM 1980 C C . TYR A 1 246 ? 14.464 -6.421 0.070 1.00 96.88 246 TYR A C 1
ATOM 1982 O O . TYR A 1 246 ? 13.564 -6.517 0.899 1.00 96.88 246 TYR A O 1
ATOM 1990 N N . GLU A 1 247 ? 14.928 -5.234 -0.335 1.00 96.31 247 GLU A N 1
ATOM 1991 C CA . GLU A 1 247 ? 14.487 -3.947 0.237 1.00 96.31 247 GLU A CA 1
ATOM 1992 C C . GLU A 1 247 ? 12.967 -3.770 0.222 1.00 96.31 247 GLU A C 1
ATOM 1994 O O . GLU A 1 247 ? 12.405 -3.268 1.196 1.00 96.31 247 GLU A O 1
ATOM 1999 N N . LEU A 1 248 ? 12.299 -4.250 -0.831 1.00 96.19 248 LEU A N 1
ATOM 2000 C CA . LEU A 1 248 ? 10.853 -4.139 -0.965 1.00 96.19 248 LEU A CA 1
ATOM 2001 C C . LEU A 1 248 ? 10.119 -4.857 0.173 1.00 96.19 248 LEU A C 1
ATOM 2003 O O . LEU A 1 248 ? 9.152 -4.321 0.708 1.00 96.19 248 LEU A O 1
ATOM 2007 N N . VAL A 1 249 ? 10.614 -6.030 0.577 1.00 98.44 249 VAL A N 1
ATOM 2008 C CA . VAL A 1 249 ? 10.054 -6.806 1.688 1.00 98.44 249 VAL A CA 1
ATOM 2009 C C . VAL A 1 249 ? 10.210 -6.038 2.994 1.00 98.44 249 VAL A C 1
ATOM 2011 O O . VAL A 1 249 ? 9.222 -5.882 3.705 1.00 98.44 249 VAL A O 1
ATOM 2014 N N . ARG A 1 250 ? 11.391 -5.463 3.270 1.00 98.12 250 ARG A N 1
ATOM 2015 C CA . ARG A 1 250 ? 11.601 -4.626 4.467 1.00 98.12 250 ARG A CA 1
ATOM 2016 C C . ARG A 1 250 ? 10.660 -3.427 4.491 1.00 98.12 250 ARG A C 1
ATOM 2018 O O . ARG A 1 250 ? 10.016 -3.155 5.504 1.00 98.12 250 ARG A O 1
ATOM 2025 N N . ARG A 1 251 ? 10.534 -2.736 3.353 1.00 97.56 251 ARG A N 1
ATOM 2026 C CA . ARG A 1 251 ? 9.666 -1.563 3.199 1.00 97.56 251 ARG A CA 1
ATOM 2027 C C . ARG A 1 251 ? 8.203 -1.901 3.469 1.00 97.56 251 ARG A C 1
ATOM 2029 O O . ARG A 1 251 ? 7.551 -1.212 4.248 1.00 97.56 251 ARG A O 1
ATOM 2036 N N . PHE A 1 252 ? 7.682 -2.961 2.859 1.00 98.12 252 PHE A N 1
ATOM 2037 C CA . PHE A 1 252 ? 6.296 -3.367 3.074 1.00 98.12 252 PHE A CA 1
ATOM 2038 C C . PHE A 1 252 ? 6.063 -3.991 4.450 1.00 98.12 252 PHE A C 1
ATOM 2040 O O . PHE A 1 252 ? 4.992 -3.787 5.012 1.00 98.12 252 PHE A O 1
ATOM 2047 N N . ALA A 1 253 ? 7.056 -4.658 5.043 1.00 98.50 253 ALA A N 1
ATOM 2048 C CA . ALA A 1 253 ? 6.954 -5.184 6.402 1.00 98.50 253 ALA A CA 1
ATOM 2049 C C . ALA A 1 253 ? 6.646 -4.071 7.407 1.00 98.50 253 ALA A C 1
ATOM 2051 O O . ALA A 1 253 ? 5.719 -4.216 8.201 1.00 98.50 253 ALA A O 1
ATOM 2052 N N . VAL A 1 254 ? 7.351 -2.935 7.336 1.00 98.12 254 VAL A N 1
ATOM 2053 C CA . VAL A 1 254 ? 7.078 -1.806 8.240 1.00 98.12 254 VAL A CA 1
ATOM 2054 C C . VAL A 1 254 ? 5.754 -1.105 7.931 1.00 98.12 254 VAL A C 1
ATOM 2056 O O . VAL A 1 254 ? 5.039 -0.745 8.865 1.00 98.12 254 VAL A O 1
ATOM 2059 N N . ILE A 1 255 ? 5.373 -0.974 6.651 1.00 97.12 255 ILE A N 1
ATOM 2060 C CA . ILE A 1 255 ? 4.058 -0.432 6.262 1.00 97.12 255 ILE A CA 1
ATOM 2061 C C . ILE A 1 255 ? 2.942 -1.289 6.869 1.00 97.12 255 ILE A C 1
ATOM 2063 O O . ILE A 1 255 ? 2.059 -0.769 7.554 1.00 97.12 255 ILE A O 1
ATOM 2067 N N . TYR A 1 256 ? 2.995 -2.603 6.645 1.00 97.75 256 TYR A N 1
ATOM 2068 C CA . TYR A 1 256 ? 1.998 -3.550 7.130 1.00 97.75 256 TYR A CA 1
ATOM 2069 C C . TYR A 1 256 ? 1.960 -3.586 8.656 1.00 97.75 256 TYR A C 1
ATOM 2071 O O . TYR A 1 256 ? 0.882 -3.445 9.229 1.00 97.75 256 TYR A O 1
ATOM 2079 N N . ALA A 1 257 ? 3.122 -3.657 9.314 1.00 98.00 257 ALA A N 1
ATOM 2080 C CA . ALA A 1 257 ? 3.249 -3.584 10.766 1.00 98.00 257 ALA A CA 1
ATOM 2081 C C . ALA A 1 257 ? 2.523 -2.358 11.343 1.00 98.00 257 ALA A C 1
ATOM 2083 O O . ALA A 1 257 ? 1.660 -2.505 12.209 1.00 98.00 257 ALA A O 1
ATOM 2084 N N . GLY A 1 258 ? 2.797 -1.161 10.813 1.00 97.00 258 GLY A N 1
ATOM 2085 C CA . GLY A 1 258 ? 2.148 0.072 11.261 1.00 97.00 258 GLY A CA 1
ATOM 2086 C C . GLY A 1 258 ? 0.634 0.073 11.038 1.00 97.00 258 GLY A C 1
ATOM 2087 O O . GLY A 1 258 ? -0.120 0.481 11.920 1.00 97.00 258 GLY A O 1
ATOM 2088 N N . LYS A 1 259 ? 0.168 -0.419 9.883 1.00 95.56 259 LYS A N 1
ATOM 2089 C CA . LYS A 1 259 ? -1.263 -0.470 9.538 1.00 95.56 259 LYS A CA 1
ATOM 2090 C C . LYS A 1 259 ? -2.072 -1.440 10.397 1.00 95.56 259 LYS A C 1
ATOM 2092 O O . LYS A 1 259 ? -3.273 -1.220 10.557 1.00 95.56 259 LYS A O 1
ATOM 2097 N N . THR A 1 260 ? -1.436 -2.455 10.990 1.00 96.31 260 THR A N 1
ATOM 2098 C CA . THR A 1 260 ? -2.125 -3.320 11.961 1.00 96.31 260 THR A CA 1
ATOM 2099 C C . THR A 1 260 ? -2.530 -2.570 13.228 1.00 96.31 260 THR A C 1
ATOM 2101 O O . THR A 1 260 ? -3.560 -2.870 13.836 1.00 96.31 260 THR A O 1
ATOM 2104 N N . GLY A 1 261 ? -1.728 -1.580 13.638 1.00 95.81 261 GLY A N 1
ATOM 2105 C CA . GLY A 1 261 ? -1.878 -0.924 14.933 1.00 95.81 261 GLY A CA 1
ATOM 2106 C C . GLY A 1 261 ? -1.661 -1.858 16.132 1.00 95.81 261 GLY A C 1
ATOM 2107 O O . GLY A 1 261 ? -2.080 -1.510 17.233 1.00 95.81 261 GLY A O 1
ATOM 2108 N N . ALA A 1 262 ? -1.074 -3.040 15.911 1.00 97.00 262 ALA A N 1
ATOM 2109 C CA . ALA A 1 262 ? -0.837 -4.061 16.921 1.00 97.00 262 ALA A CA 1
ATOM 2110 C C . ALA A 1 262 ? 0.458 -3.787 17.687 1.00 97.00 262 ALA A C 1
ATOM 2112 O O . ALA A 1 262 ? 1.485 -3.446 17.094 1.00 97.00 262 ALA A O 1
ATOM 2113 N N . ASP A 1 263 ? 0.442 -4.001 18.998 1.00 97.75 263 ASP A N 1
ATOM 2114 C CA . ASP A 1 263 ? 1.633 -3.798 19.820 1.00 97.75 263 ASP A CA 1
ATOM 2115 C C . ASP A 1 263 ? 2.702 -4.869 19.541 1.00 97.75 263 ASP A C 1
ATOM 2117 O O . ASP A 1 263 ? 3.896 -4.606 19.654 1.00 97.75 263 ASP A O 1
ATOM 2121 N N . GLU A 1 264 ? 2.289 -6.053 19.088 1.00 97.81 264 GLU A N 1
ATOM 2122 C CA . GLU A 1 264 ? 3.136 -7.164 18.648 1.00 97.81 264 GLU A CA 1
ATOM 2123 C C . GLU A 1 264 ? 4.041 -6.786 17.465 1.00 97.81 264 GLU A C 1
ATOM 2125 O O . GLU A 1 264 ? 5.093 -7.392 17.265 1.00 97.81 264 GLU A O 1
ATOM 2130 N N . ALA A 1 265 ? 3.661 -5.767 16.688 1.00 98.19 265 ALA A N 1
ATOM 2131 C CA . ALA A 1 265 ? 4.427 -5.292 15.541 1.00 98.19 265 ALA A CA 1
ATOM 2132 C C . ALA A 1 265 ? 5.540 -4.294 15.923 1.00 98.19 265 ALA A C 1
ATOM 2134 O O . ALA A 1 265 ? 6.455 -4.052 15.129 1.00 98.19 265 ALA A O 1
ATOM 2135 N N . ILE A 1 266 ? 5.481 -3.719 17.133 1.00 98.62 266 ILE A N 1
ATOM 2136 C CA . ILE A 1 266 ? 6.396 -2.670 17.611 1.00 98.62 266 ILE A CA 1
ATOM 2137 C C . ILE A 1 266 ? 7.871 -3.093 17.531 1.00 98.62 266 ILE A C 1
ATOM 2139 O O . ILE A 1 266 ? 8.654 -2.324 16.966 1.00 98.62 266 ILE A O 1
ATOM 2143 N N . PRO A 1 267 ? 8.281 -4.295 17.991 1.00 98.50 267 PRO A N 1
ATOM 2144 C CA . PRO A 1 267 ? 9.684 -4.702 17.927 1.00 98.50 267 PRO A CA 1
ATOM 2145 C C . PRO A 1 267 ? 10.266 -4.678 16.512 1.00 98.50 267 PRO A C 1
ATOM 2147 O O . PRO A 1 267 ? 11.409 -4.261 16.329 1.00 98.50 267 PRO A O 1
ATOM 2150 N N . ALA A 1 268 ? 9.479 -5.065 15.504 1.00 98.44 268 ALA A N 1
ATOM 2151 C CA . ALA A 1 268 ? 9.915 -5.073 14.110 1.00 98.44 268 ALA A CA 1
ATOM 2152 C C . ALA A 1 268 ? 10.078 -3.648 13.548 1.00 98.44 268 ALA A C 1
ATOM 2154 O O . ALA A 1 268 ? 11.078 -3.349 12.893 1.00 98.44 268 ALA A O 1
ATOM 2155 N N . VAL A 1 269 ? 9.143 -2.738 13.847 1.00 98.50 269 VAL A N 1
ATOM 2156 C CA . VAL A 1 269 ? 9.242 -1.331 13.412 1.00 98.50 269 VAL A CA 1
ATOM 2157 C C . VAL A 1 269 ? 10.423 -0.626 14.079 1.00 98.50 269 VAL A C 1
ATOM 2159 O O . VAL A 1 269 ? 11.174 0.079 13.403 1.00 98.50 269 VAL A O 1
ATOM 2162 N N . VAL A 1 270 ? 10.637 -0.847 15.381 1.00 97.81 270 VAL A N 1
ATOM 2163 C CA . VAL A 1 270 ? 11.794 -0.298 16.106 1.00 97.81 270 VAL A CA 1
ATOM 2164 C C . VAL A 1 270 ? 13.104 -0.827 15.529 1.00 97.81 270 VAL A C 1
ATOM 2166 O O . VAL A 1 270 ? 14.014 -0.038 15.270 1.00 97.81 270 VAL A O 1
ATOM 2169 N N . ARG A 1 271 ? 13.175 -2.128 15.227 1.00 96.38 271 ARG A N 1
ATOM 2170 C CA . ARG A 1 271 ? 14.350 -2.727 14.593 1.00 96.38 271 ARG A CA 1
ATOM 2171 C C . ARG A 1 271 ? 14.691 -2.035 13.275 1.00 96.38 271 ARG A C 1
ATOM 2173 O O . ARG A 1 271 ? 15.846 -1.666 13.075 1.00 96.38 271 ARG A O 1
ATOM 2180 N N . SER A 1 272 ? 13.706 -1.782 12.415 1.00 97.06 272 SER A N 1
ATOM 2181 C CA . SER A 1 272 ? 13.939 -1.069 11.153 1.00 97.06 272 SER A CA 1
ATOM 2182 C C . SER A 1 272 ? 14.348 0.399 11.361 1.00 97.06 272 SER A C 1
ATOM 2184 O O . SER A 1 272 ? 15.268 0.881 10.702 1.00 97.06 272 SER A O 1
ATOM 2186 N N . LEU A 1 273 ? 13.759 1.117 12.329 1.00 95.50 273 LEU A N 1
ATOM 2187 C CA . LEU A 1 273 ? 14.171 2.493 12.659 1.00 95.50 273 LEU A CA 1
ATOM 2188 C C . LEU A 1 273 ? 15.651 2.594 13.055 1.00 95.50 273 LEU A C 1
ATOM 2190 O O . LEU A 1 273 ? 16.312 3.573 12.697 1.00 95.50 273 LEU A O 1
ATOM 2194 N N . LEU A 1 274 ? 16.153 1.595 13.783 1.00 92.81 274 LEU A N 1
ATOM 2195 C CA . LEU A 1 274 ? 17.544 1.529 14.224 1.00 92.81 274 LEU A CA 1
ATOM 2196 C C . LEU A 1 274 ? 18.486 1.098 13.087 1.00 92.81 274 LEU A C 1
ATOM 2198 O O . LEU A 1 274 ? 19.562 1.675 12.940 1.00 92.81 274 LEU A O 1
ATOM 2202 N N . ASN A 1 275 ? 18.076 0.137 12.250 1.00 91.31 275 ASN A N 1
ATOM 2203 C CA . ASN A 1 275 ? 18.976 -0.536 11.305 1.00 91.31 275 ASN A CA 1
ATOM 2204 C C . ASN A 1 275 ? 18.911 -0.015 9.855 1.00 91.31 275 ASN A C 1
ATOM 2206 O O . ASN A 1 275 ? 19.935 0.028 9.176 1.00 91.31 275 ASN A O 1
ATOM 2210 N N . ASP A 1 276 ? 17.762 0.459 9.365 1.00 91.06 276 ASP A N 1
ATOM 2211 C CA . ASP A 1 276 ? 17.582 0.868 7.960 1.00 91.06 276 ASP A CA 1
ATOM 2212 C C . ASP A 1 276 ? 17.939 2.344 7.690 1.00 91.06 276 ASP A C 1
ATOM 2214 O O . ASP A 1 276 ? 17.467 2.938 6.722 1.00 91.06 276 ASP A O 1
ATOM 2218 N N . ARG A 1 277 ? 18.796 2.981 8.501 1.00 83.38 277 ARG A N 1
ATOM 2219 C CA . ARG A 1 277 ? 19.098 4.431 8.385 1.00 83.38 277 ARG A CA 1
ATOM 2220 C C . ARG A 1 277 ? 19.659 4.852 7.021 1.00 83.38 277 ARG A C 1
ATOM 2222 O O . ARG A 1 277 ? 19.516 6.006 6.629 1.00 83.38 277 ARG A O 1
ATOM 2229 N N . LEU A 1 278 ? 20.298 3.926 6.306 1.00 86.81 278 LEU A N 1
ATOM 2230 C CA . LEU A 1 278 ? 20.834 4.148 4.957 1.00 86.81 278 LEU A CA 1
ATOM 2231 C C . LEU A 1 278 ? 19.827 3.808 3.849 1.00 86.81 278 LEU A C 1
ATOM 2233 O O . LEU A 1 278 ? 20.003 4.231 2.708 1.00 86.81 278 LEU A O 1
ATOM 2237 N N . SER A 1 279 ? 18.758 3.077 4.169 1.00 93.38 279 SER A N 1
ATOM 2238 C CA . SER A 1 279 ? 17.671 2.787 3.239 1.00 93.38 279 SER A CA 1
ATOM 2239 C C . SER A 1 279 ? 16.593 3.857 3.383 1.00 93.38 279 SER A C 1
ATOM 2241 O O . SER A 1 279 ? 15.642 3.711 4.148 1.00 93.38 279 SER A O 1
ATOM 2243 N N . ALA A 1 280 ? 16.745 4.968 2.655 1.00 93.50 280 ALA A N 1
ATOM 2244 C CA . ALA A 1 280 ? 15.894 6.150 2.822 1.00 93.50 280 ALA A CA 1
ATOM 2245 C C . ALA A 1 280 ? 14.386 5.848 2.713 1.00 93.50 280 ALA A C 1
ATOM 2247 O O . ALA A 1 280 ? 13.599 6.395 3.484 1.00 93.50 280 ALA A O 1
ATOM 2248 N N . ARG A 1 281 ? 13.977 4.964 1.789 1.00 93.62 281 ARG A N 1
ATOM 2249 C CA . ARG A 1 281 ? 12.566 4.582 1.615 1.00 93.62 281 ARG A CA 1
ATOM 2250 C C . ARG A 1 281 ? 12.050 3.707 2.755 1.00 93.62 281 ARG A C 1
ATOM 2252 O O . ARG A 1 281 ? 10.962 3.976 3.255 1.00 93.62 281 ARG A O 1
ATOM 2259 N N . VAL A 1 282 ? 12.825 2.718 3.201 1.00 97.06 282 VAL A N 1
ATOM 2260 C CA . VAL A 1 282 ? 12.443 1.883 4.353 1.00 97.06 282 VAL A CA 1
ATOM 2261 C C . VAL A 1 282 ? 12.380 2.734 5.619 1.00 97.06 282 VAL A C 1
ATOM 2263 O O . VAL A 1 282 ? 11.377 2.697 6.323 1.00 97.06 282 VAL A O 1
ATOM 2266 N N . ASN A 1 283 ? 13.389 3.575 5.872 1.00 95.81 283 ASN A N 1
ATOM 2267 C CA . ASN A 1 283 ? 13.413 4.444 7.045 1.00 95.81 283 ASN A CA 1
ATOM 2268 C C . ASN A 1 283 ? 12.240 5.429 7.051 1.00 95.81 283 ASN A C 1
ATOM 2270 O O . ASN A 1 283 ? 11.605 5.608 8.086 1.00 95.81 283 ASN A O 1
ATOM 2274 N N . TYR A 1 284 ? 11.919 6.036 5.904 1.00 96.00 284 TYR A N 1
ATOM 2275 C CA . TYR A 1 284 ? 10.744 6.896 5.778 1.00 96.00 284 TYR A CA 1
ATOM 2276 C C . TYR A 1 284 ? 9.465 6.156 6.193 1.00 96.00 284 TYR A C 1
ATOM 2278 O O . TYR A 1 284 ? 8.734 6.637 7.057 1.00 96.00 284 TYR A O 1
ATOM 2286 N N . GLN A 1 285 ? 9.246 4.949 5.665 1.00 96.81 285 GLN A N 1
ATOM 2287 C CA . GLN A 1 285 ? 8.063 4.156 5.999 1.00 96.81 285 GLN A CA 1
ATOM 2288 C C . GLN A 1 285 ? 8.051 3.660 7.446 1.00 96.81 285 GLN A C 1
ATOM 2290 O O . GLN A 1 285 ? 7.000 3.651 8.078 1.00 96.81 285 GLN A O 1
ATOM 2295 N N . ALA A 1 286 ? 9.206 3.316 8.016 1.00 97.69 286 ALA A N 1
ATOM 2296 C CA . ALA A 1 286 ? 9.314 2.947 9.423 1.00 97.69 286 ALA A CA 1
ATOM 2297 C C . ALA A 1 286 ? 8.923 4.117 10.344 1.00 97.69 286 ALA A C 1
ATOM 2299 O O . ALA A 1 286 ? 8.261 3.914 11.362 1.00 97.69 286 ALA A O 1
ATOM 2300 N N . ARG A 1 287 ? 9.269 5.359 9.972 1.00 96.62 287 ARG A N 1
ATOM 2301 C CA . ARG A 1 287 ? 8.863 6.569 10.710 1.00 96.62 287 ARG A CA 1
ATOM 2302 C C . ARG A 1 287 ? 7.361 6.830 10.607 1.00 96.62 287 ARG A C 1
ATOM 2304 O O . ARG A 1 287 ? 6.754 7.189 11.613 1.00 96.62 287 ARG A O 1
ATOM 2311 N N . GLU A 1 288 ? 6.765 6.627 9.433 1.00 95.31 288 GLU A N 1
ATOM 2312 C CA . GLU A 1 288 ? 5.309 6.724 9.259 1.00 95.31 288 GLU A CA 1
ATOM 2313 C C . GLU A 1 288 ? 4.584 5.645 10.081 1.00 95.31 288 GLU A C 1
ATOM 2315 O O . GLU A 1 288 ? 3.663 5.953 10.841 1.00 95.31 288 GLU A O 1
ATOM 2320 N N . ALA A 1 289 ? 5.051 4.394 10.009 1.00 96.81 289 ALA A N 1
ATOM 2321 C CA . ALA A 1 289 ? 4.512 3.264 10.763 1.00 96.81 289 ALA A CA 1
ATOM 2322 C C . ALA A 1 289 ? 4.578 3.485 12.280 1.00 96.81 289 ALA A C 1
ATOM 2324 O O . ALA A 1 289 ? 3.600 3.238 12.984 1.00 96.81 289 ALA A O 1
ATOM 2325 N N . ALA A 1 290 ? 5.691 4.024 12.782 1.00 97.19 290 ALA A N 1
ATOM 2326 C CA . ALA A 1 290 ? 5.868 4.362 14.190 1.00 97.19 290 ALA A CA 1
ATOM 2327 C C . ALA A 1 290 ? 4.800 5.333 14.719 1.00 97.19 290 ALA A C 1
ATOM 2329 O O . ALA A 1 290 ? 4.381 5.227 15.870 1.00 97.19 290 ALA A O 1
ATOM 2330 N N . GLY A 1 291 ? 4.314 6.254 13.878 1.00 93.88 291 GLY A N 1
ATOM 2331 C CA . GLY A 1 291 ? 3.222 7.154 14.245 1.00 93.88 291 GLY A CA 1
ATOM 2332 C C . GLY A 1 291 ? 1.895 6.427 14.497 1.00 93.88 291 GLY A C 1
ATOM 2333 O O . GLY A 1 291 ? 1.090 6.885 15.314 1.00 93.88 291 GLY A O 1
ATOM 2334 N N . LEU A 1 292 ? 1.665 5.296 13.825 1.00 95.38 292 LEU A N 1
ATOM 2335 C CA . LEU A 1 292 ? 0.419 4.523 13.889 1.00 95.38 292 LEU A CA 1
ATOM 2336 C C . LEU A 1 292 ? 0.315 3.624 15.130 1.00 95.38 292 LEU A C 1
ATOM 2338 O O . LEU A 1 292 ? -0.795 3.245 15.510 1.00 95.38 292 LEU A O 1
ATOM 2342 N N . LEU A 1 293 ? 1.449 3.330 15.770 1.00 96.94 293 LEU A N 1
ATOM 2343 C CA . LEU A 1 293 ? 1.571 2.413 16.904 1.00 96.94 293 LEU A CA 1
ATOM 2344 C C . LEU A 1 293 ? 1.476 3.131 18.261 1.00 96.94 293 LEU A C 1
ATOM 2346 O O . LEU A 1 293 ? 1.435 4.364 18.346 1.00 96.94 293 LEU A O 1
ATOM 2350 N N . ASN A 1 294 ? 1.402 2.345 19.339 1.00 96.81 294 ASN A N 1
ATOM 2351 C CA . ASN A 1 294 ? 1.330 2.856 20.705 1.00 96.81 294 ASN A CA 1
ATOM 2352 C C . ASN A 1 294 ? 2.629 3.608 21.075 1.00 96.81 294 ASN A C 1
ATOM 2354 O O . ASN A 1 294 ? 3.697 2.993 21.089 1.00 96.81 294 ASN A O 1
ATOM 2358 N N . PRO A 1 295 ? 2.566 4.916 21.393 1.00 97.31 295 PRO A N 1
ATOM 2359 C CA . PRO A 1 295 ? 3.762 5.727 21.605 1.00 97.31 295 PRO A CA 1
ATOM 2360 C C . PRO A 1 295 ? 4.568 5.291 22.833 1.00 97.31 295 PRO A C 1
ATOM 2362 O O . PRO A 1 295 ? 5.793 5.252 22.760 1.00 97.31 295 PRO A O 1
ATOM 2365 N N . ASP A 1 296 ? 3.911 4.914 23.929 1.00 97.69 296 ASP A N 1
ATOM 2366 C CA . ASP A 1 296 ? 4.594 4.538 25.170 1.00 97.69 296 ASP A CA 1
ATOM 2367 C C . ASP A 1 296 ? 5.348 3.220 24.992 1.00 97.69 296 ASP A C 1
ATOM 2369 O O . ASP A 1 296 ? 6.511 3.092 25.380 1.00 97.69 296 ASP A O 1
ATOM 2373 N N . LYS A 1 297 ? 4.715 2.251 24.322 1.00 98.38 297 LYS A N 1
ATOM 2374 C CA . LYS A 1 297 ? 5.348 0.967 23.996 1.00 98.38 297 LYS A CA 1
ATOM 2375 C C . LYS A 1 297 ? 6.464 1.120 22.961 1.00 98.38 297 LYS A C 1
ATOM 2377 O O . LYS A 1 297 ? 7.494 0.467 23.094 1.00 98.38 297 LYS A O 1
ATOM 2382 N N . MET A 1 298 ? 6.304 2.014 21.982 1.00 98.31 298 MET A N 1
ATOM 2383 C CA . MET A 1 298 ? 7.375 2.371 21.043 1.00 98.31 298 MET A CA 1
ATOM 2384 C C . MET A 1 298 ? 8.586 2.953 21.779 1.00 98.31 298 MET A C 1
ATOM 2386 O O . MET A 1 298 ? 9.706 2.522 21.528 1.00 98.31 298 MET A O 1
ATOM 2390 N N . LEU A 1 299 ? 8.383 3.896 22.706 1.00 98.12 299 LEU A N 1
ATOM 2391 C CA . LEU A 1 299 ? 9.468 4.481 23.502 1.00 98.12 299 LEU A CA 1
ATOM 2392 C C . LEU A 1 299 ? 10.185 3.428 24.357 1.00 98.12 299 LEU A C 1
ATOM 2394 O O . LEU A 1 299 ? 11.415 3.398 24.382 1.00 98.12 299 LEU A O 1
ATOM 2398 N N . ALA A 1 300 ? 9.429 2.542 25.012 1.00 98.00 300 ALA A N 1
ATOM 2399 C CA . ALA A 1 300 ? 9.993 1.459 25.813 1.00 98.00 300 ALA A CA 1
ATOM 2400 C C . ALA A 1 300 ? 10.834 0.486 24.966 1.00 98.00 300 ALA A C 1
ATOM 2402 O O . ALA A 1 300 ? 11.943 0.125 25.359 1.00 98.00 300 ALA A O 1
ATOM 2403 N N . GLU A 1 301 ? 10.345 0.097 23.786 1.00 97.88 301 GLU A N 1
ATOM 2404 C CA . GLU A 1 301 ? 11.064 -0.822 22.900 1.00 97.88 301 GLU A CA 1
ATOM 2405 C C . GLU A 1 301 ? 12.283 -0.159 22.236 1.00 97.88 301 GLU A C 1
ATOM 2407 O O . GLU A 1 301 ? 13.321 -0.806 22.099 1.00 97.88 301 GLU A O 1
ATOM 2412 N N . ILE A 1 302 ? 12.211 1.137 21.892 1.00 96.00 302 ILE A N 1
ATOM 2413 C CA . ILE A 1 302 ? 13.377 1.914 21.433 1.00 96.00 302 ILE A CA 1
ATOM 2414 C C . ILE A 1 302 ? 14.464 1.888 22.504 1.00 96.00 302 ILE A C 1
ATOM 2416 O O . ILE A 1 302 ? 15.610 1.569 22.191 1.00 96.00 302 ILE A O 1
ATOM 2420 N N . GLN A 1 303 ? 14.118 2.188 23.760 1.00 93.75 303 GLN A N 1
ATOM 2421 C CA . GLN A 1 303 ? 15.077 2.154 24.861 1.00 93.75 303 GLN A CA 1
ATOM 2422 C C . GLN A 1 303 ? 15.700 0.762 25.004 1.00 93.75 303 GLN A C 1
ATOM 2424 O O . GLN A 1 303 ? 16.920 0.641 25.069 1.00 93.75 303 GLN A O 1
ATOM 2429 N N . LYS A 1 304 ? 14.872 -0.286 25.002 1.00 94.25 304 LYS A N 1
ATOM 2430 C CA . LYS A 1 304 ? 15.319 -1.673 25.134 1.00 94.25 304 LYS A CA 1
ATOM 2431 C C . LYS A 1 304 ? 16.302 -2.076 24.029 1.00 94.25 304 LYS A C 1
ATOM 2433 O O . LYS A 1 304 ? 17.425 -2.461 24.340 1.00 94.25 3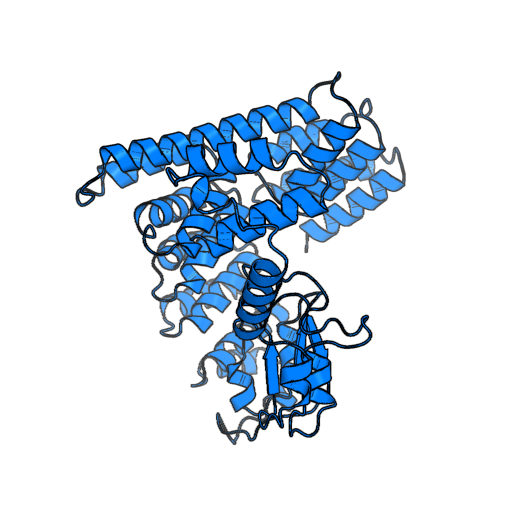04 LYS A O 1
ATOM 2438 N N . GLN A 1 305 ? 15.920 -1.955 22.754 1.00 93.44 305 GLN A N 1
ATOM 2439 C CA . GLN A 1 305 ? 16.771 -2.396 21.638 1.00 93.44 305 GLN A CA 1
ATOM 2440 C C . GLN A 1 305 ? 18.038 -1.550 21.491 1.00 93.44 305 GLN A C 1
ATOM 2442 O O . GLN A 1 305 ? 19.069 -2.056 21.051 1.00 93.44 305 GLN A O 1
ATOM 2447 N N . THR A 1 306 ? 17.980 -0.271 21.873 1.00 89.00 306 THR A N 1
ATOM 2448 C CA . THR A 1 306 ? 19.162 0.596 21.879 1.00 89.00 306 THR A CA 1
ATOM 2449 C C . THR A 1 306 ? 20.157 0.142 22.951 1.00 89.00 306 THR A C 1
ATOM 2451 O O . THR A 1 306 ? 21.332 -0.022 22.644 1.00 89.00 306 THR A O 1
ATOM 2454 N N . THR A 1 307 ? 19.690 -0.163 24.169 1.00 85.62 307 THR A N 1
ATOM 2455 C CA . THR A 1 307 ? 20.545 -0.660 25.263 1.00 85.62 307 THR A CA 1
ATOM 2456 C C . THR A 1 307 ? 21.099 -2.068 25.006 1.00 85.62 307 THR A C 1
ATOM 2458 O O . THR A 1 307 ? 22.229 -2.361 25.388 1.00 85.62 307 THR A O 1
ATOM 2461 N N . GLU A 1 308 ? 20.339 -2.948 24.350 1.00 87.00 308 GLU A N 1
ATOM 2462 C CA . GLU A 1 308 ? 20.823 -4.275 23.927 1.00 87.00 308 GLU A CA 1
ATOM 2463 C C . GLU A 1 308 ? 21.833 -4.182 22.762 1.00 87.00 308 GLU A C 1
ATOM 2465 O O . GLU A 1 308 ? 22.726 -5.023 22.627 1.00 87.00 308 GLU A O 1
ATOM 2470 N N . GLY A 1 309 ? 21.714 -3.156 21.914 1.00 75.19 309 GLY A N 1
ATOM 2471 C CA . GLY A 1 309 ? 22.539 -2.933 20.730 1.00 75.19 309 GLY A CA 1
ATOM 2472 C C . GLY A 1 309 ? 23.787 -2.093 20.998 1.00 75.19 309 GLY A C 1
ATOM 2473 O O . GLY A 1 309 ? 23.871 -0.958 20.546 1.00 75.19 309 GLY A O 1
ATOM 2474 N N . ALA A 1 310 ? 24.804 -2.661 21.648 1.00 62.56 310 ALA A N 1
ATOM 2475 C CA . ALA A 1 310 ? 26.050 -1.961 22.013 1.00 62.56 310 ALA A CA 1
ATOM 2476 C C . ALA A 1 310 ? 26.977 -1.551 20.833 1.00 62.56 310 ALA A C 1
ATOM 2478 O O . ALA A 1 310 ? 28.167 -1.311 21.032 1.00 62.56 310 ALA A O 1
ATOM 2479 N N . TYR A 1 311 ? 26.478 -1.512 19.594 1.00 77.94 311 TYR A N 1
ATOM 2480 C CA . TYR A 1 311 ? 27.265 -1.269 18.375 1.00 77.94 311 TYR A CA 1
ATOM 2481 C C . TYR A 1 311 ? 26.977 0.084 17.699 1.00 77.94 311 TYR A C 1
ATOM 2483 O O . TYR A 1 311 ? 27.567 0.389 16.660 1.00 77.94 311 TYR A O 1
ATOM 2491 N N . TRP A 1 312 ? 26.100 0.914 18.270 1.00 78.50 312 TRP A N 1
ATOM 2492 C CA . TRP A 1 312 ? 25.776 2.235 17.730 1.00 78.50 312 TRP A CA 1
ATOM 2493 C C . TRP A 1 312 ? 26.766 3.298 18.213 1.00 78.50 312 TRP A C 1
ATOM 2495 O O . TRP A 1 312 ? 26.858 3.589 19.400 1.00 78.50 312 TRP A O 1
ATOM 2505 N N . VAL A 1 313 ? 27.491 3.919 17.280 1.00 76.81 313 VAL A N 1
ATOM 2506 C CA . VAL A 1 313 ? 28.493 4.956 17.598 1.00 76.81 313 VAL A CA 1
ATOM 2507 C C . VAL A 1 313 ? 27.840 6.253 18.102 1.00 76.81 313 VAL A C 1
ATOM 2509 O O . VAL A 1 313 ? 28.434 6.980 18.892 1.00 76.81 313 VAL A O 1
ATOM 2512 N N . ASP A 1 314 ? 26.612 6.536 17.665 1.00 84.88 314 ASP A N 1
ATOM 2513 C CA . ASP A 1 314 ? 25.831 7.740 17.964 1.00 84.88 314 ASP A CA 1
ATOM 2514 C C . ASP A 1 314 ? 24.575 7.443 18.806 1.00 84.88 314 ASP A C 1
ATOM 2516 O O . ASP A 1 314 ? 23.552 8.115 18.670 1.00 84.88 314 ASP A O 1
ATOM 2520 N N . GLU A 1 315 ? 24.650 6.438 19.687 1.00 84.19 315 GLU A N 1
ATOM 2521 C CA . GLU A 1 315 ? 23.527 5.919 20.485 1.00 84.19 315 GLU A CA 1
ATOM 2522 C C . GLU A 1 315 ? 22.688 7.022 21.153 1.00 84.19 315 GLU A C 1
ATOM 2524 O O . GLU A 1 315 ? 21.464 7.055 21.016 1.00 84.19 315 GLU A O 1
ATOM 2529 N N . THR A 1 316 ? 23.340 7.965 21.842 1.00 87.75 316 THR A N 1
ATOM 2530 C CA . THR A 1 316 ? 22.652 9.040 22.576 1.00 87.75 316 THR A CA 1
ATOM 2531 C C . THR A 1 316 ? 21.864 9.967 21.648 1.00 87.75 316 THR A C 1
ATOM 2533 O O . THR A 1 316 ? 20.720 10.325 21.948 1.00 87.75 316 THR A O 1
ATOM 2536 N N . ASP A 1 317 ? 22.445 10.344 20.509 1.00 89.81 317 ASP A N 1
ATOM 2537 C CA . ASP A 1 317 ? 21.791 11.226 19.540 1.00 89.81 317 ASP A CA 1
ATOM 2538 C C . ASP A 1 317 ? 20.659 10.501 18.807 1.00 89.81 317 ASP A C 1
ATOM 2540 O O . ASP A 1 317 ? 19.582 11.073 18.609 1.00 89.81 317 ASP A O 1
ATOM 2544 N N . LEU A 1 318 ? 20.860 9.222 18.472 1.00 88.38 318 LEU A N 1
ATOM 2545 C CA . LEU A 1 318 ? 19.845 8.368 17.863 1.00 88.38 318 LEU A CA 1
ATOM 2546 C C . LEU A 1 318 ? 18.637 8.189 18.790 1.00 88.38 318 LEU A C 1
ATOM 2548 O O . LEU A 1 318 ? 17.502 8.441 18.376 1.00 88.38 318 LEU A O 1
ATOM 2552 N N . LEU A 1 319 ? 18.873 7.831 20.055 1.00 91.69 319 LEU A N 1
ATOM 2553 C CA . LEU A 1 319 ? 17.830 7.676 21.067 1.00 91.69 319 LEU A CA 1
ATOM 2554 C C . LEU A 1 319 ? 17.034 8.974 21.239 1.00 91.69 319 LEU A C 1
ATOM 2556 O O . LEU A 1 319 ? 15.800 8.958 21.245 1.00 91.69 319 LEU A O 1
ATOM 2560 N N . LYS A 1 320 ? 17.721 10.120 21.311 1.00 93.94 320 LYS A N 1
ATOM 2561 C CA . LYS A 1 320 ? 17.085 11.440 21.410 1.00 93.94 320 LYS A CA 1
ATOM 2562 C C . LYS A 1 320 ? 16.244 11.769 20.177 1.00 93.94 320 LYS A C 1
ATOM 2564 O O . LYS A 1 320 ? 15.122 12.270 20.316 1.00 93.94 320 LYS A O 1
ATOM 2569 N N . ALA A 1 321 ? 16.756 11.498 18.979 1.00 93.62 321 ALA A N 1
ATOM 2570 C CA . ALA A 1 321 ? 16.059 11.758 17.724 1.00 93.62 321 ALA A CA 1
ATOM 2571 C C . ALA A 1 321 ? 14.793 10.899 17.582 1.00 93.62 321 ALA A C 1
ATOM 2573 O O . ALA A 1 321 ? 13.734 11.428 17.230 1.00 93.62 321 ALA A O 1
ATOM 2574 N N . LEU A 1 322 ? 14.878 9.603 17.897 1.00 95.25 322 LEU A N 1
ATOM 2575 C CA . LEU A 1 322 ? 13.737 8.688 17.853 1.00 95.25 322 LEU A CA 1
ATOM 2576 C C . LEU A 1 322 ? 12.713 9.005 18.947 1.00 95.25 322 LEU A C 1
ATOM 2578 O O . LEU A 1 322 ? 11.524 9.092 18.654 1.00 95.25 322 LEU A O 1
ATOM 2582 N N . THR A 1 323 ? 13.153 9.302 20.171 1.00 96.25 323 THR A N 1
ATOM 2583 C CA . THR A 1 323 ? 12.257 9.747 21.253 1.00 96.25 323 THR A CA 1
ATOM 2584 C C . THR A 1 323 ? 11.482 11.000 20.846 1.00 96.25 323 THR A C 1
ATOM 2586 O O . THR A 1 323 ? 10.257 11.053 20.962 1.00 96.25 323 THR A O 1
ATOM 2589 N N . THR A 1 324 ? 12.181 11.987 20.274 1.00 97.75 324 THR A N 1
ATOM 2590 C CA . THR A 1 324 ? 11.564 13.228 19.784 1.00 97.75 324 THR A CA 1
ATOM 2591 C C . THR A 1 324 ? 10.559 12.958 18.661 1.00 97.75 324 THR A C 1
ATOM 2593 O O . THR A 1 324 ? 9.508 13.597 18.614 1.00 97.75 324 THR A O 1
ATOM 2596 N N . LEU A 1 325 ? 10.860 12.024 17.750 1.00 96.88 325 LEU A N 1
ATOM 2597 C CA . LEU A 1 325 ? 9.948 11.614 16.681 1.00 96.88 325 LEU A CA 1
ATOM 2598 C C . LEU A 1 325 ? 8.634 11.067 17.256 1.00 96.88 325 LEU A C 1
ATOM 2600 O O . LEU A 1 325 ? 7.567 11.553 16.874 1.00 96.88 325 LEU A O 1
ATOM 2604 N N . ILE A 1 326 ? 8.709 10.108 18.185 1.00 98.12 326 ILE A N 1
ATOM 2605 C CA . ILE A 1 326 ? 7.519 9.476 18.773 1.00 98.12 326 ILE A CA 1
ATOM 2606 C C . ILE A 1 326 ? 6.693 10.492 19.565 1.00 98.12 326 ILE A C 1
ATOM 2608 O O . ILE A 1 326 ? 5.482 10.590 19.365 1.00 98.12 326 ILE A O 1
ATOM 2612 N N . GLN A 1 327 ? 7.341 11.310 20.400 1.00 97.62 327 GLN A N 1
ATOM 2613 C CA . GLN A 1 327 ? 6.664 12.328 21.209 1.00 97.62 327 GLN A CA 1
ATOM 2614 C C . GLN A 1 327 ? 5.966 13.387 20.348 1.00 97.62 327 GLN A C 1
ATOM 2616 O O . GLN A 1 327 ? 4.813 13.730 20.603 1.00 97.62 327 GLN A O 1
ATOM 2621 N N . ARG A 1 328 ? 6.620 13.881 19.287 1.00 96.81 328 ARG A N 1
ATOM 2622 C CA . ARG A 1 328 ? 5.995 14.834 18.352 1.00 96.81 328 ARG A CA 1
ATOM 2623 C C . ARG A 1 328 ? 4.814 14.214 17.614 1.00 96.81 328 ARG A C 1
ATOM 2625 O O . ARG A 1 328 ? 3.802 14.886 17.432 1.00 96.81 328 ARG A O 1
ATOM 2632 N N . GLY A 1 329 ? 4.938 12.953 17.199 1.00 95.00 329 GLY A N 1
ATOM 2633 C CA . GLY A 1 329 ? 3.845 12.212 16.573 1.00 95.00 329 GLY A CA 1
ATOM 2634 C C . GLY A 1 329 ? 2.642 12.071 17.507 1.00 95.00 329 GLY A C 1
ATOM 2635 O O . GLY A 1 329 ? 1.519 12.366 17.101 1.00 95.00 329 GLY A O 1
ATOM 2636 N N . ALA A 1 330 ? 2.879 11.700 18.768 1.00 95.94 330 ALA A N 1
ATOM 2637 C CA . ALA A 1 330 ? 1.839 11.591 19.788 1.00 95.94 330 ALA A CA 1
ATOM 2638 C C . ALA A 1 330 ? 1.154 12.938 20.066 1.00 95.94 330 ALA A C 1
ATOM 2640 O O . ALA A 1 330 ? -0.064 13.023 19.949 1.00 95.94 330 ALA A O 1
ATOM 2641 N N . ALA A 1 331 ? 1.924 14.004 20.302 1.00 96.44 331 ALA A N 1
ATOM 2642 C CA . ALA A 1 331 ? 1.378 15.342 20.533 1.00 96.44 331 ALA A CA 1
ATOM 2643 C C . ALA A 1 331 ? 0.593 15.872 19.318 1.00 96.44 331 ALA A C 1
ATOM 2645 O O . ALA A 1 331 ? -0.456 16.500 19.461 1.00 96.44 331 ALA A O 1
ATOM 2646 N N . SER A 1 332 ? 1.070 15.612 18.093 1.00 94.44 332 SER A N 1
ATOM 2647 C CA . SER A 1 332 ? 0.320 15.971 16.885 1.00 94.44 332 SER A CA 1
ATOM 2648 C C . SER A 1 332 ? -1.009 15.225 16.812 1.00 94.44 332 SER A C 1
ATOM 2650 O O . SER A 1 332 ? -2.009 15.826 16.433 1.00 94.44 332 SER A O 1
ATOM 2652 N N . TRP A 1 333 ? -1.026 13.936 17.148 1.00 94.69 333 TRP A N 1
ATOM 2653 C CA . TRP A 1 333 ? -2.252 13.147 17.177 1.00 94.69 333 TRP A CA 1
ATOM 2654 C C . TRP A 1 333 ? -3.236 13.654 18.244 1.00 94.69 333 TRP A C 1
ATOM 2656 O O . TRP A 1 333 ? -4.412 13.830 17.928 1.00 94.69 333 TRP A O 1
ATOM 2666 N N . GLU A 1 334 ? -2.764 13.961 19.458 1.00 94.94 334 GLU A N 1
ATOM 2667 C CA . GLU A 1 334 ? -3.583 14.509 20.554 1.00 94.94 334 GLU A CA 1
ATOM 2668 C C . GLU A 1 334 ? -4.277 15.811 20.144 1.00 94.94 334 GLU A C 1
ATOM 2670 O O . GLU A 1 334 ? -5.487 15.962 20.321 1.00 94.94 334 GLU A O 1
ATOM 2675 N N . ASN A 1 335 ? -3.532 16.724 19.518 1.00 94.56 335 ASN A N 1
ATOM 2676 C CA . ASN A 1 335 ? -4.086 17.976 19.010 1.00 94.56 335 ASN A CA 1
ATOM 2677 C C . ASN A 1 335 ? -5.171 17.733 17.950 1.00 94.56 335 ASN A C 1
ATOM 2679 O O . ASN A 1 335 ? -6.227 18.365 17.994 1.00 94.56 335 ASN A O 1
ATOM 2683 N N . ASN A 1 336 ? -4.944 16.797 17.024 1.00 93.50 336 ASN A N 1
ATOM 2684 C CA . ASN A 1 336 ? -5.899 16.489 15.958 1.00 93.50 336 ASN A CA 1
ATOM 2685 C C . ASN A 1 336 ? -7.192 15.871 16.516 1.00 93.50 336 ASN A C 1
ATOM 2687 O O . ASN A 1 336 ? -8.292 16.303 16.165 1.00 93.50 336 ASN A O 1
ATOM 2691 N N . ILE A 1 337 ? -7.087 14.882 17.412 1.00 95.69 337 ILE A N 1
ATOM 2692 C CA . ILE A 1 337 ? -8.273 14.211 17.959 1.00 95.69 337 ILE A CA 1
ATOM 2693 C C . ILE A 1 337 ? -9.063 15.132 18.900 1.00 95.69 337 ILE A C 1
ATOM 2695 O O . ILE A 1 337 ? -10.295 15.089 18.911 1.00 95.69 337 ILE A O 1
ATOM 2699 N N . ALA A 1 338 ? -8.388 16.043 19.612 1.00 96.06 338 ALA A N 1
ATOM 2700 C CA . ALA A 1 338 ? -9.042 17.064 20.424 1.00 96.06 338 ALA A CA 1
ATOM 2701 C C . ALA A 1 338 ? -9.953 17.979 19.587 1.00 96.06 338 ALA A C 1
ATOM 2703 O O . ALA A 1 338 ? -11.039 18.340 20.045 1.00 96.06 338 ALA A O 1
ATOM 2704 N N . VAL A 1 339 ? -9.579 18.307 18.342 1.00 96.38 339 VAL A N 1
ATOM 2705 C CA . VAL A 1 339 ? -10.441 19.084 17.431 1.00 96.38 339 VAL A CA 1
ATOM 2706 C C . VAL A 1 339 ? -11.749 18.345 17.144 1.00 96.38 339 VAL A C 1
ATOM 2708 O O . VAL A 1 339 ? -12.810 18.973 17.172 1.00 96.38 339 VAL A O 1
ATOM 2711 N N . VAL A 1 340 ? -11.692 17.028 16.912 1.00 95.44 340 VAL A N 1
ATOM 2712 C CA . VAL A 1 340 ? -12.872 16.187 16.638 1.00 95.44 340 VAL A CA 1
ATOM 2713 C C . VAL A 1 340 ? -13.807 16.140 17.851 1.00 95.44 340 VAL A C 1
ATOM 2715 O O . VAL A 1 340 ? -15.010 16.394 17.719 1.00 95.44 340 VAL A O 1
ATOM 2718 N N . LEU A 1 341 ? -13.250 15.871 19.036 1.00 93.12 341 LEU A N 1
ATOM 2719 C CA . LEU A 1 341 ? -14.011 15.681 20.276 1.00 93.12 341 LEU A CA 1
ATOM 2720 C C . LEU A 1 341 ? -14.536 16.989 20.885 1.00 93.12 341 LEU A C 1
ATOM 2722 O O . LEU A 1 341 ? -15.548 16.987 21.586 1.00 93.12 341 LEU A O 1
ATOM 2726 N N . ASN A 1 342 ? -13.888 18.122 20.614 1.00 92.94 342 ASN A N 1
ATOM 2727 C CA . ASN A 1 342 ? -14.310 19.408 21.154 1.00 92.94 342 ASN A CA 1
ATOM 2728 C C . ASN A 1 342 ? -15.676 19.836 20.582 1.00 92.94 342 ASN A C 1
ATOM 2730 O O . ASN A 1 342 ? -15.876 19.928 19.368 1.00 92.94 342 ASN A O 1
ATOM 2734 N N . LYS A 1 343 ? -16.627 20.146 21.468 1.00 88.06 343 LYS A N 1
ATOM 2735 C CA . LYS A 1 343 ? -17.985 20.586 21.112 1.00 88.06 343 LYS A CA 1
ATOM 2736 C C . LYS A 1 343 ? -18.029 21.955 20.419 1.00 88.06 343 LYS A C 1
ATOM 2738 O O . LYS A 1 343 ? -18.994 22.225 19.716 1.00 88.06 343 LYS A O 1
ATOM 2743 N N . THR A 1 344 ? -17.010 22.800 20.586 1.00 90.88 344 THR A N 1
ATOM 2744 C CA . THR A 1 344 ? -16.971 24.165 20.023 1.00 90.88 344 THR A CA 1
ATOM 2745 C C . THR A 1 344 ? -16.160 24.283 18.731 1.00 90.88 344 THR A C 1
ATOM 2747 O O . THR A 1 344 ? -16.211 25.322 18.071 1.00 90.88 344 THR A O 1
ATOM 2750 N N . SER A 1 345 ? -15.431 23.234 18.334 1.00 94.56 345 SER A N 1
ATOM 2751 C CA . SER A 1 345 ? -14.697 23.210 17.064 1.00 94.56 345 SER A CA 1
ATOM 2752 C C . SER A 1 345 ? -15.636 23.378 15.872 1.00 94.56 345 SER A C 1
ATOM 2754 O O . SER A 1 345 ? -16.724 22.798 15.827 1.00 94.56 345 SER A O 1
ATOM 2756 N N . LYS A 1 346 ? -15.186 24.114 14.850 1.00 95.62 346 LYS A N 1
ATOM 2757 C CA . LYS A 1 346 ? -15.967 24.326 13.627 1.00 95.62 346 LYS A CA 1
ATOM 2758 C C . LYS A 1 346 ? -16.142 23.012 12.868 1.00 95.62 346 LYS A C 1
ATOM 2760 O O . LYS A 1 346 ? -15.207 22.221 12.744 1.00 95.62 346 LYS A O 1
ATOM 2765 N N . ALA A 1 347 ? -17.307 22.833 12.246 1.00 94.81 347 ALA A N 1
ATOM 2766 C CA . ALA A 1 347 ? -17.613 21.638 11.458 1.00 94.81 347 ALA A CA 1
ATOM 2767 C C . ALA A 1 347 ? -16.604 21.386 10.321 1.00 94.81 347 ALA A C 1
ATOM 2769 O O . ALA A 1 347 ? -16.278 20.237 10.039 1.00 94.81 347 ALA A O 1
ATOM 2770 N N . LYS A 1 348 ? -16.061 22.443 9.695 1.00 96.62 348 LYS A N 1
ATOM 2771 C CA . LYS A 1 348 ? -15.011 22.330 8.664 1.00 96.62 348 LYS A CA 1
ATOM 2772 C C . LYS A 1 348 ? -13.729 21.689 9.208 1.00 96.62 348 LYS A C 1
ATOM 2774 O O . LYS A 1 348 ? -13.143 20.855 8.521 1.00 96.62 348 LYS A O 1
ATOM 2779 N N . ASP A 1 349 ? -13.324 22.065 10.416 1.00 96.75 349 ASP A N 1
ATOM 2780 C CA . ASP A 1 349 ? -12.081 21.597 11.031 1.00 96.75 349 ASP A CA 1
ATOM 2781 C C . ASP A 1 349 ? -12.250 20.146 11.493 1.00 96.75 349 ASP A C 1
ATOM 2783 O O . ASP A 1 349 ? -11.446 19.289 11.136 1.00 96.75 349 ASP A O 1
ATOM 2787 N N . LYS A 1 350 ? -13.385 19.828 12.138 1.00 96.88 350 LYS A N 1
ATOM 2788 C CA . LYS A 1 350 ? -13.765 18.437 12.443 1.00 96.88 350 LYS A CA 1
ATOM 2789 C C . LYS A 1 350 ? -13.785 17.574 11.192 1.00 96.88 350 LYS A C 1
ATOM 2791 O O . LYS A 1 350 ? -13.215 16.490 11.172 1.00 96.88 350 LYS A O 1
ATOM 2796 N N . ARG A 1 351 ? -14.430 18.069 10.131 1.00 96.38 351 ARG A N 1
ATOM 2797 C CA . ARG A 1 351 ? -14.489 17.401 8.834 1.00 96.38 351 ARG A CA 1
ATOM 2798 C C . ARG A 1 351 ? -13.062 17.094 8.382 1.00 96.38 351 ARG A C 1
ATOM 2800 O O . ARG A 1 351 ? -12.780 15.927 8.131 1.00 96.38 351 ARG A O 1
ATOM 2807 N N . PHE A 1 352 ? -12.176 18.083 8.294 1.00 95.69 352 PHE A N 1
ATOM 2808 C CA . PHE A 1 352 ? -10.785 17.878 7.879 1.00 95.69 352 PHE A CA 1
ATOM 2809 C C . PHE A 1 352 ? -10.069 16.793 8.704 1.00 95.69 352 PHE A C 1
ATOM 2811 O O . PHE A 1 352 ? -9.575 15.835 8.106 1.00 95.69 352 PHE A O 1
ATOM 2818 N N . GLU A 1 353 ? -10.111 16.872 10.037 1.00 95.81 353 GLU A N 1
ATOM 2819 C CA . GLU A 1 353 ? -9.432 15.904 10.912 1.00 95.81 353 GLU A CA 1
ATOM 2820 C C . GLU A 1 353 ? -10.027 14.489 10.820 1.00 95.81 353 GLU A C 1
ATOM 2822 O O . GLU A 1 353 ? -9.284 13.521 10.683 1.00 95.81 353 GLU A O 1
ATOM 2827 N N . ILE A 1 354 ? -11.357 14.341 10.750 1.00 96.50 354 ILE A N 1
ATOM 2828 C CA . ILE A 1 354 ? -12.002 13.036 10.494 1.00 96.50 354 ILE A CA 1
ATOM 2829 C C . ILE A 1 354 ? -11.509 12.443 9.165 1.00 96.50 354 ILE A C 1
ATOM 2831 O O . ILE A 1 354 ? -11.208 11.256 9.072 1.00 96.50 354 ILE A O 1
ATOM 2835 N N . GLY A 1 355 ? -11.389 13.271 8.123 1.00 94.44 355 GLY A N 1
ATOM 2836 C CA . GLY A 1 355 ? -10.915 12.827 6.811 1.00 94.44 355 GLY A CA 1
ATOM 2837 C C . GLY A 1 355 ? -9.477 12.300 6.828 1.00 94.44 355 GLY A C 1
ATOM 2838 O O . GLY A 1 355 ? -9.155 11.383 6.072 1.00 94.44 355 GLY A O 1
ATOM 2839 N N . ARG A 1 356 ? -8.625 12.835 7.708 1.00 91.81 356 ARG A N 1
ATOM 2840 C CA . ARG A 1 356 ? -7.223 12.425 7.864 1.00 91.81 356 ARG A CA 1
ATOM 2841 C C . ARG A 1 356 ? -7.087 10.963 8.303 1.00 91.81 356 ARG A C 1
ATOM 2843 O O . ARG A 1 356 ? -6.168 10.273 7.856 1.00 91.81 356 ARG A O 1
ATOM 2850 N N . HIS A 1 357 ? -8.044 10.464 9.087 1.00 92.06 357 HIS A N 1
ATOM 2851 C CA . HIS A 1 357 ? -8.073 9.084 9.578 1.00 92.06 357 HIS A CA 1
ATOM 2852 C C . HIS A 1 357 ? -8.312 8.022 8.498 1.00 92.06 357 HIS A C 1
ATOM 2854 O O . HIS A 1 357 ? -8.052 6.848 8.750 1.00 92.06 357 HIS A O 1
ATOM 2860 N N . ARG A 1 358 ? -8.715 8.408 7.277 1.00 89.69 358 ARG A N 1
ATOM 2861 C CA . ARG A 1 358 ? -8.735 7.479 6.133 1.00 89.69 358 ARG A CA 1
ATOM 2862 C C . ARG A 1 358 ? -7.333 6.969 5.801 1.00 89.69 358 ARG A C 1
ATOM 2864 O O . ARG A 1 358 ? -7.140 5.780 5.578 1.00 89.69 358 ARG A O 1
ATOM 2871 N N . ASN A 1 359 ? -6.353 7.874 5.810 1.00 83.56 359 ASN A N 1
ATOM 2872 C CA . ASN A 1 359 ? -4.965 7.564 5.462 1.00 83.56 359 ASN A CA 1
ATOM 2873 C C . ASN A 1 359 ? -4.141 7.186 6.700 1.00 83.56 359 ASN A C 1
ATOM 2875 O O . ASN A 1 359 ? -3.254 6.333 6.626 1.00 83.56 359 ASN A O 1
ATOM 2879 N N . GLN A 1 360 ? -4.441 7.810 7.841 1.00 88.25 360 GLN A N 1
ATOM 2880 C CA . GLN A 1 360 ? -3.744 7.598 9.105 1.00 88.25 360 GLN A CA 1
ATOM 2881 C C . GLN A 1 360 ? -4.599 6.753 10.053 1.00 88.25 360 GLN A C 1
ATOM 2883 O O . GLN A 1 360 ? -5.309 7.276 10.916 1.00 88.25 360 GLN A O 1
ATOM 2888 N N . ASN A 1 361 ? -4.533 5.433 9.871 1.00 90.75 361 ASN A N 1
ATOM 2889 C CA . ASN A 1 361 ? -5.352 4.466 10.602 1.00 90.75 361 ASN A CA 1
ATOM 2890 C C . ASN A 1 361 ? -4.815 4.224 12.026 1.00 90.75 361 ASN A C 1
ATOM 2892 O O . ASN A 1 361 ? -4.455 3.110 12.391 1.00 90.75 361 ASN A O 1
ATOM 2896 N N . TYR A 1 362 ? -4.723 5.284 12.833 1.00 93.44 362 TYR A N 1
ATOM 2897 C CA . TYR A 1 362 ? -4.273 5.204 14.222 1.00 93.44 362 TYR A CA 1
ATOM 2898 C C . TYR A 1 362 ? -5.208 4.292 15.023 1.00 93.44 362 TYR A C 1
ATOM 2900 O O . TYR A 1 362 ? -6.373 4.646 15.217 1.00 93.44 362 TYR A O 1
ATOM 2908 N N . ALA A 1 363 ? -4.711 3.166 15.545 1.00 93.12 363 ALA A N 1
ATOM 2909 C CA . ALA A 1 363 ? -5.522 2.262 16.371 1.00 93.12 363 ALA A CA 1
ATOM 2910 C C . ALA A 1 363 ? -6.110 2.978 17.600 1.00 93.12 363 ALA A C 1
ATOM 2912 O O . ALA A 1 363 ? -7.283 2.817 17.923 1.00 93.12 363 ALA A O 1
ATOM 2913 N N . ARG A 1 364 ? -5.330 3.876 18.213 1.00 93.94 364 ARG A N 1
ATOM 2914 C CA . ARG A 1 364 ? -5.760 4.752 19.320 1.00 93.94 364 ARG A CA 1
ATOM 2915 C C . ARG A 1 364 ? -6.873 5.748 18.972 1.00 93.94 364 ARG A C 1
ATOM 2917 O O . ARG A 1 364 ? -7.501 6.281 19.876 1.00 93.94 364 ARG A O 1
ATOM 2924 N N . SER A 1 365 ? -7.142 6.012 17.691 1.00 95.81 365 SER A N 1
ATOM 2925 C CA . SER A 1 365 ? -8.277 6.856 17.285 1.00 95.81 365 SER A CA 1
ATOM 2926 C C . SER A 1 365 ? -9.603 6.107 17.245 1.00 95.81 365 SER A C 1
ATOM 2928 O O . SER A 1 365 ? -10.639 6.762 17.197 1.00 95.81 365 SER A O 1
ATOM 2930 N N . VAL A 1 366 ? -9.602 4.771 17.249 1.00 97.00 366 VAL A N 1
ATOM 2931 C CA . VAL A 1 366 ? -10.827 3.992 17.029 1.00 97.00 366 VAL A CA 1
ATOM 2932 C C . VAL A 1 366 ? -11.872 4.270 18.108 1.00 97.00 366 VAL A C 1
ATOM 2934 O O . VAL A 1 366 ? -12.994 4.634 17.775 1.00 97.00 366 VAL A O 1
ATOM 2937 N N . GLU A 1 367 ? -11.506 4.198 19.385 1.00 97.38 367 GLU A N 1
ATOM 2938 C CA . GLU A 1 367 ? -12.437 4.436 20.495 1.00 97.38 367 GLU A CA 1
ATOM 2939 C C . GLU A 1 367 ? -13.002 5.877 20.524 1.00 97.38 367 GLU A C 1
ATOM 2941 O O . GLU A 1 367 ? -14.230 6.030 20.571 1.00 97.38 367 GLU A O 1
ATOM 2946 N N . PRO A 1 368 ? -12.185 6.946 20.413 1.00 97.25 368 PRO A N 1
ATOM 2947 C CA . PRO A 1 368 ? -12.695 8.309 20.265 1.00 97.25 368 PRO A CA 1
ATOM 2948 C C . PRO A 1 368 ? -13.646 8.500 19.076 1.00 97.25 368 PRO A C 1
ATOM 2950 O O . PRO A 1 368 ? -14.667 9.178 19.198 1.00 97.25 368 PRO A O 1
ATOM 2953 N N . LEU A 1 369 ? -13.334 7.901 17.921 1.00 98.19 369 LEU A N 1
ATOM 2954 C CA . LEU A 1 369 ? -14.155 8.022 16.715 1.00 98.19 369 LEU A CA 1
ATOM 2955 C C . LEU A 1 369 ? -15.461 7.225 16.827 1.00 98.19 369 LEU A C 1
ATOM 2957 O O . LEU A 1 369 ? -16.505 7.724 16.410 1.00 98.19 369 LEU A O 1
ATOM 2961 N N . ILE A 1 370 ? -15.433 6.041 17.447 1.00 98.50 370 ILE A N 1
ATOM 2962 C CA . ILE A 1 370 ? -16.637 5.273 17.790 1.00 98.50 370 ILE A CA 1
ATOM 2963 C C . ILE A 1 370 ? -17.529 6.087 18.731 1.00 98.50 370 ILE A C 1
ATOM 2965 O O . ILE A 1 370 ? -18.727 6.219 18.489 1.00 98.50 370 ILE A O 1
ATOM 2969 N N . THR A 1 371 ? -16.948 6.688 19.770 1.00 97.44 371 THR A N 1
ATOM 2970 C CA . THR A 1 371 ? -17.687 7.556 20.696 1.00 97.44 371 THR A CA 1
ATOM 2971 C C . THR A 1 371 ? -18.359 8.708 19.948 1.00 97.44 371 THR A C 1
ATOM 2973 O O . THR A 1 371 ? -19.541 8.973 20.147 1.00 97.44 371 THR A O 1
ATOM 2976 N N . PHE A 1 372 ? -17.634 9.348 19.026 1.00 97.62 372 PHE A N 1
ATOM 2977 C CA . PHE A 1 372 ? -18.157 10.445 18.216 1.00 97.62 372 PHE A CA 1
ATOM 2978 C C . PHE A 1 372 ? -19.291 10.014 17.270 1.00 97.62 372 PHE A C 1
ATOM 2980 O O . PHE A 1 372 ? -20.310 10.694 17.189 1.00 97.62 372 PHE A O 1
ATOM 2987 N N . MET A 1 373 ? -19.147 8.901 16.537 1.00 97.12 373 MET A N 1
ATOM 2988 C CA . MET A 1 373 ? -20.178 8.461 15.581 1.00 97.12 373 MET A CA 1
ATOM 2989 C C . MET A 1 373 ? -21.447 7.932 16.263 1.00 97.12 373 MET A C 1
ATOM 2991 O O . MET A 1 373 ? -22.519 7.990 15.662 1.00 97.12 373 MET A O 1
ATOM 2995 N N . LEU A 1 374 ? -21.349 7.431 17.499 1.00 97.69 374 LEU A N 1
ATOM 2996 C CA . LEU A 1 374 ? -22.491 6.937 18.278 1.00 97.69 374 LEU A CA 1
ATOM 2997 C C . LEU A 1 374 ? -23.233 8.043 19.048 1.00 97.69 374 LEU A C 1
ATOM 2999 O O . LEU A 1 374 ? -24.354 7.818 19.497 1.00 97.69 374 LEU A O 1
ATOM 3003 N N . ASP A 1 375 ? -22.642 9.228 19.200 1.00 96.00 375 ASP A N 1
ATOM 3004 C CA . ASP A 1 375 ? -23.273 10.358 19.884 1.00 96.00 375 ASP A CA 1
ATOM 3005 C C . ASP A 1 375 ? -24.314 11.039 18.979 1.00 96.00 375 ASP A C 1
ATOM 3007 O O . ASP A 1 375 ? -23.980 11.793 18.062 1.00 96.00 375 ASP A O 1
ATOM 3011 N N . ALA A 1 376 ? -25.596 10.798 19.270 1.00 94.94 376 ALA A N 1
ATOM 3012 C CA . ALA A 1 376 ? -26.729 11.359 18.532 1.00 94.94 376 ALA A CA 1
ATOM 3013 C C . ALA A 1 376 ? -26.820 12.897 18.581 1.00 94.94 376 ALA A C 1
ATOM 3015 O O . ALA A 1 376 ? -27.543 13.486 17.779 1.00 94.94 376 ALA A O 1
ATOM 3016 N N . SER A 1 377 ? -26.088 13.558 19.488 1.00 93.44 377 SER A N 1
ATOM 3017 C CA . SER A 1 377 ? -26.008 15.023 19.535 1.00 93.44 377 SER A CA 1
ATOM 3018 C C . SER A 1 377 ? -25.018 15.618 18.526 1.00 93.44 377 SER A C 1
ATOM 3020 O O . SER A 1 377 ? -25.030 16.831 18.305 1.00 93.44 377 SER A O 1
ATOM 3022 N N . GLN A 1 378 ? -24.163 14.796 17.904 1.00 95.06 378 GLN A N 1
ATOM 3023 C CA . GLN A 1 378 ? -23.237 15.259 16.871 1.00 95.06 378 GLN A CA 1
ATOM 3024 C C . GLN A 1 378 ? -23.949 15.478 15.533 1.00 95.06 378 GLN A C 1
ATOM 3026 O O . GLN A 1 378 ? -24.955 14.845 15.211 1.00 95.06 378 GLN A O 1
ATOM 3031 N N . ASP A 1 379 ? -23.362 16.348 14.713 1.00 95.25 379 ASP A N 1
ATOM 3032 C CA . ASP A 1 379 ? -23.806 16.590 13.343 1.00 95.25 379 ASP A CA 1
ATOM 3033 C C . ASP A 1 379 ? -23.844 15.292 12.517 1.00 95.25 379 ASP A C 1
ATOM 3035 O O . ASP A 1 379 ? -22.860 14.550 12.449 1.00 95.25 379 ASP A O 1
ATOM 3039 N N . MET A 1 380 ? -24.978 15.036 11.863 1.00 97.12 380 MET A N 1
ATOM 3040 C CA . MET A 1 380 ? -25.230 13.786 11.141 1.00 97.12 380 MET A CA 1
ATOM 3041 C C . MET A 1 380 ? -24.224 13.541 10.006 1.00 97.12 380 MET A C 1
ATOM 3043 O O . MET A 1 380 ? -23.740 12.420 9.850 1.00 97.12 380 MET A O 1
ATOM 3047 N N . ASP A 1 381 ? -23.855 14.568 9.233 1.00 97.50 381 ASP A N 1
ATOM 3048 C CA . ASP A 1 381 ? -22.891 14.405 8.138 1.00 97.50 381 ASP A CA 1
ATOM 3049 C C . ASP A 1 381 ? -21.479 14.114 8.673 1.00 97.50 381 ASP A C 1
ATOM 3051 O O . ASP A 1 381 ? -20.734 13.344 8.062 1.00 97.50 381 ASP A O 1
ATOM 3055 N N . LEU A 1 382 ? -21.096 14.692 9.818 1.00 97.50 382 LEU A N 1
ATOM 3056 C CA . LEU A 1 382 ? -19.839 14.343 10.486 1.00 97.50 382 LEU A CA 1
ATOM 3057 C C . LEU A 1 382 ? -19.858 12.909 11.023 1.00 97.50 382 LEU A C 1
ATOM 3059 O O . LEU A 1 382 ? -18.853 12.216 10.882 1.00 97.50 382 LEU A O 1
ATOM 3063 N N . ARG A 1 383 ? -20.979 12.441 11.582 1.00 98.19 383 ARG A N 1
ATOM 3064 C CA . ARG A 1 383 ? -21.125 11.050 12.045 1.00 98.19 383 ARG A CA 1
ATOM 3065 C C . ARG A 1 383 ? -20.974 10.063 10.891 1.00 98.19 383 ARG A C 1
ATOM 3067 O O . ARG A 1 383 ? -20.140 9.165 10.987 1.00 98.19 383 ARG A O 1
ATOM 3074 N N . ILE A 1 384 ? -21.682 10.285 9.778 1.00 98.50 384 ILE A N 1
ATOM 3075 C CA . ILE A 1 384 ? -21.554 9.488 8.543 1.00 98.50 384 ILE A CA 1
ATOM 3076 C C . ILE A 1 384 ? -20.100 9.482 8.060 1.00 98.50 384 ILE A C 1
ATOM 3078 O O . ILE A 1 384 ? -19.541 8.426 7.765 1.00 98.50 384 ILE A O 1
ATOM 3082 N N . ARG A 1 385 ? -19.445 10.650 8.032 1.00 97.88 385 ARG A N 1
ATOM 3083 C CA . ARG A 1 385 ? -18.045 10.748 7.606 1.00 97.88 385 ARG A CA 1
ATOM 3084 C C . ARG A 1 385 ? -17.090 9.986 8.525 1.00 97.88 385 ARG A C 1
ATOM 3086 O O . ARG A 1 385 ? -16.097 9.449 8.042 1.00 97.88 385 ARG A O 1
ATOM 3093 N N . THR A 1 386 ? -17.368 9.934 9.823 1.00 98.38 386 THR A N 1
ATOM 3094 C CA . THR A 1 386 ? -16.583 9.139 10.774 1.00 98.38 386 THR A CA 1
ATOM 3095 C C . THR A 1 386 ? -16.734 7.643 10.507 1.00 98.38 386 THR A C 1
ATOM 3097 O O . THR A 1 386 ? -15.726 6.938 10.487 1.00 98.38 386 THR A O 1
ATOM 3100 N N . VAL A 1 387 ? -17.950 7.166 10.210 1.00 98.50 387 VAL A N 1
ATOM 3101 C CA . VAL A 1 387 ? -18.196 5.763 9.813 1.00 98.50 387 VAL A CA 1
ATOM 3102 C C . VAL A 1 387 ? -17.401 5.405 8.558 1.00 98.50 387 VAL A C 1
ATOM 3104 O O . VAL A 1 387 ? -16.724 4.379 8.502 1.00 98.50 387 VAL A O 1
ATOM 3107 N N . GLU A 1 388 ? -17.431 6.289 7.565 1.00 97.88 388 GLU A N 1
ATOM 3108 C CA . GLU A 1 388 ? -16.703 6.114 6.313 1.00 97.88 388 GLU A CA 1
ATOM 3109 C C . GLU A 1 388 ? -15.178 6.178 6.516 1.00 97.88 388 GLU A C 1
ATOM 3111 O O . GLU A 1 388 ? -14.433 5.436 5.876 1.00 97.88 388 GLU A O 1
ATOM 3116 N N . ALA A 1 389 ? -14.678 7.024 7.425 1.00 97.56 389 ALA A N 1
ATOM 3117 C CA . ALA A 1 389 ? -13.255 7.076 7.763 1.00 97.56 389 ALA A CA 1
ATOM 3118 C C . ALA A 1 389 ? -12.771 5.772 8.414 1.00 97.56 389 ALA A C 1
ATOM 3120 O O . ALA A 1 389 ? -11.726 5.244 8.031 1.00 97.56 389 ALA A O 1
ATOM 3121 N N . LEU A 1 390 ? -13.563 5.216 9.335 1.00 97.81 390 LEU A N 1
ATOM 3122 C CA . LEU A 1 390 ? -13.283 3.932 9.980 1.00 97.81 390 LEU A CA 1
ATOM 3123 C C . LEU A 1 390 ? -13.369 2.743 9.010 1.00 97.81 390 LEU A C 1
ATOM 3125 O O . LEU A 1 390 ? -12.745 1.714 9.258 1.00 97.81 390 LEU A O 1
ATOM 3129 N N . SER A 1 391 ? -14.031 2.897 7.859 1.00 96.75 391 SER A N 1
ATOM 3130 C CA . SER A 1 391 ? -14.040 1.881 6.796 1.00 96.75 391 SER A CA 1
ATOM 3131 C C . SER A 1 391 ? -12.667 1.595 6.180 1.00 96.75 391 SER A C 1
ATOM 3133 O O . SER A 1 391 ? -12.540 0.636 5.435 1.00 96.75 391 SER A O 1
ATOM 3135 N N . TRP A 1 392 ? -11.643 2.409 6.457 1.00 96.12 392 TRP A N 1
ATOM 3136 C CA . TRP A 1 392 ? -10.278 2.210 5.953 1.00 96.12 392 TRP A CA 1
ATOM 3137 C C . TRP A 1 392 ? -9.382 1.410 6.910 1.00 96.12 392 TRP A C 1
ATOM 3139 O O . TRP A 1 392 ? -8.201 1.211 6.636 1.00 96.12 392 TRP A O 1
ATOM 3149 N N . TYR A 1 393 ? -9.925 0.929 8.029 1.00 96.50 393 TYR A N 1
ATOM 3150 C CA . TYR A 1 393 ? -9.191 0.192 9.061 1.00 96.50 393 TYR A CA 1
ATOM 3151 C C . TYR A 1 393 ? -9.169 -1.330 8.793 1.00 96.50 393 TYR A C 1
ATOM 3153 O O . TYR A 1 393 ? -9.164 -2.121 9.732 1.00 96.50 393 TYR A O 1
ATOM 3161 N N . ASN A 1 394 ? -9.121 -1.751 7.521 1.00 93.69 394 ASN A N 1
ATOM 3162 C CA . ASN A 1 394 ? -9.240 -3.152 7.061 1.00 93.69 394 ASN A CA 1
ATOM 3163 C C . ASN A 1 394 ? -8.222 -4.122 7.679 1.00 93.69 394 ASN A C 1
ATOM 3165 O O . ASN A 1 394 ? -8.490 -5.317 7.782 1.00 93.69 394 ASN A O 1
ATOM 3169 N N . HIS A 1 395 ? -7.078 -3.606 8.122 1.00 95.25 395 HIS A N 1
ATOM 3170 C CA . HIS A 1 395 ? -6.024 -4.417 8.731 1.00 95.25 395 HIS A CA 1
ATOM 3171 C C . HIS A 1 395 ? -5.806 -4.118 10.208 1.00 95.25 395 HIS A C 1
ATOM 3173 O O . HIS A 1 395 ? -4.926 -4.698 10.834 1.00 95.25 395 HIS A O 1
ATOM 3179 N N . SER A 1 396 ? -6.609 -3.224 10.786 1.00 96.00 396 SER A N 1
ATOM 3180 C CA . SER A 1 396 ? -6.460 -2.868 12.187 1.00 96.00 396 SER A CA 1
ATOM 3181 C C . SER A 1 396 ? -6.919 -4.006 13.094 1.00 96.00 396 SER A C 1
ATOM 3183 O O . SER A 1 396 ? -8.017 -4.540 12.924 1.00 96.00 396 SER A O 1
ATOM 3185 N N . VAL A 1 397 ? -6.157 -4.274 14.157 1.00 95.94 397 VAL A N 1
ATOM 3186 C CA . VAL A 1 397 ? -6.580 -5.175 15.248 1.00 95.94 397 VAL A CA 1
ATOM 3187 C C . VAL A 1 397 ? -7.859 -4.706 15.955 1.00 95.94 397 VAL A C 1
ATOM 3189 O O . VAL A 1 397 ? -8.509 -5.474 16.656 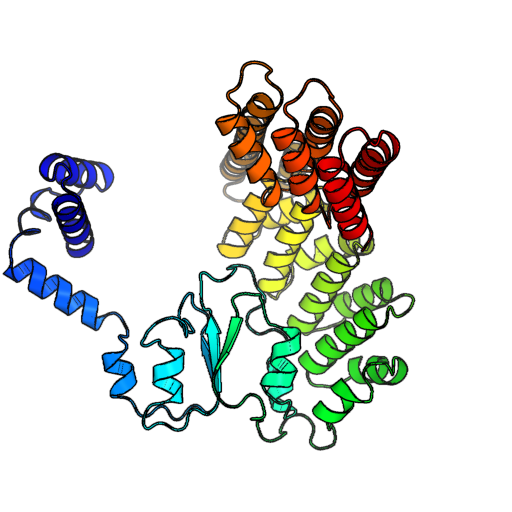1.00 95.94 397 VAL A O 1
ATOM 3192 N N . LYS A 1 398 ? -8.259 -3.447 15.740 1.00 96.81 398 LYS A N 1
ATOM 3193 C CA . LYS A 1 398 ? -9.463 -2.821 16.298 1.00 96.81 398 LYS A CA 1
ATOM 3194 C C . LYS A 1 398 ? -10.721 -2.992 15.436 1.00 96.81 398 LYS A C 1
ATOM 3196 O O . LYS A 1 398 ? -11.779 -2.476 15.789 1.00 96.81 398 LYS A O 1
ATOM 3201 N N . ARG A 1 399 ? -10.651 -3.738 14.328 1.00 96.50 399 ARG A N 1
ATOM 3202 C CA . ARG A 1 399 ? -11.808 -4.043 13.463 1.00 96.50 399 ARG A CA 1
ATOM 3203 C C . ARG A 1 399 ? -13.052 -4.546 14.193 1.00 96.50 399 ARG A C 1
ATOM 3205 O O . ARG A 1 399 ? -14.124 -4.015 13.900 1.00 96.50 399 ARG A O 1
ATOM 3212 N N . PRO A 1 400 ? -12.958 -5.507 15.136 1.00 97.31 400 PRO A N 1
ATOM 3213 C CA . PRO A 1 400 ? -14.143 -6.007 15.830 1.00 97.31 400 PRO A CA 1
ATOM 3214 C C . PRO A 1 400 ? -14.918 -4.901 16.560 1.00 97.31 400 PRO A C 1
ATOM 3216 O O . PRO A 1 400 ? -16.146 -4.905 16.559 1.00 97.31 400 PRO A O 1
ATOM 3219 N N . GLU A 1 401 ? -14.214 -3.912 17.118 1.00 98.44 401 GLU A N 1
ATOM 3220 C CA . GLU A 1 401 ? -14.824 -2.771 17.813 1.00 98.44 401 GLU A CA 1
ATOM 3221 C C . GLU A 1 401 ? -15.599 -1.874 16.835 1.00 98.44 401 GLU A C 1
ATOM 3223 O O . GLU A 1 401 ? -16.725 -1.461 17.123 1.00 98.44 401 GLU A O 1
ATOM 3228 N N . ILE A 1 402 ? -15.035 -1.625 15.647 1.00 98.50 402 ILE A N 1
ATOM 3229 C CA . ILE A 1 402 ? -15.674 -0.829 14.589 1.00 98.50 402 ILE A CA 1
ATOM 3230 C C . ILE A 1 402 ? -16.921 -1.543 14.054 1.00 98.50 402 ILE A C 1
ATOM 3232 O O . ILE A 1 402 ? -17.967 -0.912 13.886 1.00 98.50 402 ILE A O 1
ATOM 3236 N N . ILE A 1 403 ? -16.836 -2.855 13.816 1.00 98.62 403 ILE A N 1
ATOM 3237 C CA . ILE A 1 403 ? -17.966 -3.669 13.348 1.00 98.62 403 ILE A CA 1
ATOM 3238 C C . ILE A 1 403 ? -19.106 -3.623 14.369 1.00 98.62 403 ILE A C 1
ATOM 3240 O O . ILE A 1 403 ? -20.236 -3.310 13.998 1.00 98.62 403 ILE A O 1
ATOM 3244 N N . ALA A 1 404 ? -18.808 -3.838 15.653 1.00 98.62 404 ALA A N 1
ATOM 3245 C CA . ALA A 1 404 ? -19.806 -3.769 16.718 1.00 98.62 404 ALA A CA 1
ATOM 3246 C C . ALA A 1 404 ? -20.451 -2.373 16.825 1.00 98.62 404 ALA A C 1
ATOM 3248 O O . ALA A 1 404 ? -21.651 -2.252 17.077 1.00 98.62 404 ALA A O 1
ATOM 3249 N N . ALA A 1 405 ? -19.685 -1.298 16.609 1.00 98.62 405 ALA A N 1
ATOM 3250 C CA . ALA A 1 405 ? -20.233 0.057 16.555 1.00 98.62 405 ALA A CA 1
ATOM 3251 C C . ALA A 1 405 ? -21.163 0.261 15.346 1.00 98.62 405 ALA A C 1
ATOM 3253 O O . ALA A 1 405 ? -22.229 0.861 15.489 1.00 98.62 405 ALA A O 1
ATOM 3254 N N . CYS A 1 406 ? -20.809 -0.276 14.175 1.00 98.75 406 CYS A N 1
ATOM 3255 C CA . CYS A 1 406 ? -21.673 -0.242 12.993 1.00 98.75 406 CYS A CA 1
ATOM 3256 C C . CYS A 1 406 ? -22.978 -1.015 13.231 1.00 98.75 406 CYS A C 1
ATOM 3258 O O . CYS A 1 406 ? -24.047 -0.522 12.884 1.00 98.75 406 CYS A O 1
ATOM 3260 N N . GLU A 1 407 ? -22.927 -2.179 13.883 1.00 98.69 407 GLU A N 1
ATOM 3261 C CA . GLU A 1 407 ? -24.124 -2.955 14.239 1.00 98.69 407 GLU A CA 1
ATOM 3262 C C . GLU A 1 407 ? -25.074 -2.186 15.158 1.00 98.69 407 GLU A C 1
ATOM 3264 O O . GLU A 1 407 ? -26.288 -2.234 14.957 1.00 98.69 407 GLU A O 1
ATOM 3269 N N . LYS A 1 408 ? -24.539 -1.414 16.113 1.00 98.56 408 LYS A N 1
ATOM 3270 C CA . LYS A 1 408 ? -25.349 -0.526 16.959 1.00 98.56 408 LYS A CA 1
ATOM 3271 C C . LYS A 1 408 ? -26.066 0.546 16.140 1.00 98.56 408 LYS A C 1
ATOM 3273 O O . LYS A 1 408 ? -27.251 0.773 16.366 1.00 98.56 408 LYS A O 1
ATOM 3278 N N . LEU A 1 409 ? -25.380 1.180 15.185 1.00 98.44 409 LEU A N 1
ATOM 3279 C CA . LEU A 1 409 ? -25.998 2.183 14.306 1.00 98.44 409 LEU A CA 1
ATOM 3280 C C . LEU A 1 409 ? -27.093 1.582 13.421 1.00 98.44 409 LEU A C 1
ATOM 3282 O O . LEU A 1 409 ? -28.164 2.170 13.285 1.00 98.44 409 LEU A O 1
ATOM 3286 N N . ILE A 1 410 ? -26.843 0.394 12.864 1.00 98.56 410 ILE A N 1
ATOM 3287 C CA . ILE A 1 410 ? -27.814 -0.340 12.045 1.00 98.56 410 ILE A CA 1
ATOM 3288 C C . ILE A 1 410 ? -29.056 -0.686 12.873 1.00 98.56 410 ILE A C 1
ATOM 3290 O O . ILE A 1 410 ? -30.174 -0.472 12.415 1.00 98.56 410 ILE A O 1
ATOM 3294 N N . ALA A 1 411 ? -28.872 -1.181 14.101 1.00 98.25 411 ALA A N 1
ATOM 3295 C CA . ALA A 1 411 ? -29.974 -1.542 14.989 1.00 98.25 411 ALA A CA 1
ATOM 3296 C C . ALA A 1 411 ? -30.777 -0.325 15.474 1.00 98.25 411 ALA A C 1
ATOM 3298 O O . ALA A 1 411 ? -31.998 -0.406 15.584 1.00 98.25 411 ALA A O 1
ATOM 3299 N N . ALA A 1 412 ? -30.108 0.800 15.748 1.00 97.25 412 ALA A N 1
ATOM 3300 C CA . ALA A 1 412 ? -30.768 2.043 16.141 1.00 97.25 412 ALA A CA 1
ATOM 3301 C C . ALA A 1 412 ? -31.643 2.615 15.014 1.00 97.25 412 ALA A C 1
ATOM 3303 O O . ALA A 1 412 ? -32.680 3.211 15.296 1.00 97.25 412 ALA A O 1
ATOM 3304 N N . ASN A 1 413 ? -31.232 2.421 13.753 1.00 95.81 413 ASN A N 1
ATOM 3305 C CA . ASN A 1 413 ? -31.980 2.782 12.546 1.00 95.81 413 ASN A CA 1
ATOM 3306 C C . ASN A 1 413 ? -32.549 4.217 12.555 1.00 95.81 413 ASN A C 1
ATOM 3308 O O . ASN A 1 413 ? -33.663 4.481 12.107 1.00 95.81 413 ASN A O 1
ATOM 3312 N N . GLU A 1 414 ? -31.781 5.162 13.093 1.00 93.94 414 GLU A N 1
ATOM 3313 C CA . GLU A 1 414 ? -32.215 6.552 13.286 1.00 93.94 414 GLU A CA 1
ATOM 3314 C C . GLU A 1 414 ? -32.143 7.404 12.005 1.00 93.94 414 GLU A C 1
ATOM 3316 O O . GLU A 1 414 ? -32.802 8.437 11.900 1.00 93.94 414 GLU A O 1
ATOM 3321 N N . ASN A 1 415 ? -31.322 6.999 11.027 1.00 97.69 415 ASN A N 1
ATOM 3322 C CA . ASN A 1 415 ? -31.129 7.708 9.765 1.00 97.69 415 ASN A CA 1
ATOM 3323 C C . ASN A 1 415 ? -30.665 6.751 8.660 1.00 97.69 415 ASN A C 1
ATOM 3325 O O . ASN A 1 415 ? -29.653 6.070 8.820 1.00 97.69 415 ASN A O 1
ATOM 3329 N N . SER A 1 416 ? -31.345 6.754 7.510 1.00 97.75 416 SER A N 1
ATOM 3330 C CA . SER A 1 416 ? -31.041 5.832 6.408 1.00 97.75 416 SER A CA 1
ATOM 3331 C C . SER A 1 416 ? -29.622 5.986 5.855 1.00 97.75 416 SER A C 1
ATOM 3333 O O . SER A 1 416 ? -28.934 4.988 5.693 1.00 97.75 416 SER A O 1
ATOM 3335 N N . ARG A 1 417 ? -29.125 7.217 5.653 1.00 98.44 417 ARG A N 1
ATOM 3336 C CA . ARG A 1 417 ? -27.762 7.451 5.132 1.00 98.44 417 ARG A CA 1
ATOM 3337 C C . ARG A 1 417 ? -26.685 6.935 6.088 1.00 98.44 417 ARG A C 1
ATOM 3339 O O . ARG A 1 417 ? -25.651 6.448 5.639 1.00 98.44 417 ARG A O 1
ATOM 3346 N N . LEU A 1 418 ? -26.912 7.065 7.395 1.00 98.56 418 LEU A N 1
ATOM 3347 C CA . LEU A 1 418 ? -25.995 6.549 8.410 1.00 98.56 418 LEU A CA 1
ATOM 3348 C C . LEU A 1 418 ? -26.002 5.021 8.451 1.00 98.56 418 LEU A C 1
ATOM 3350 O O . LEU A 1 418 ? -24.936 4.415 8.534 1.00 98.56 418 LEU A O 1
ATOM 3354 N N . VAL A 1 419 ? -27.184 4.409 8.354 1.00 98.56 419 VAL A N 1
ATOM 3355 C CA . VAL A 1 419 ? -27.334 2.951 8.280 1.00 98.56 419 VAL A CA 1
ATOM 3356 C C . VAL A 1 419 ? -26.666 2.401 7.022 1.00 98.56 419 VAL A C 1
ATOM 3358 O O . VAL A 1 419 ? -25.898 1.449 7.127 1.00 98.56 419 VAL A O 1
ATOM 3361 N N . ASP A 1 420 ? -26.881 3.022 5.861 1.00 98.62 420 ASP A N 1
ATOM 3362 C CA . ASP A 1 420 ? -26.283 2.598 4.591 1.00 98.62 420 ASP A CA 1
ATOM 3363 C C . ASP A 1 420 ? -24.748 2.603 4.660 1.00 98.62 420 ASP A C 1
ATOM 3365 O O . ASP A 1 420 ? -24.097 1.622 4.285 1.00 98.62 420 ASP A O 1
ATOM 3369 N N . GLU A 1 421 ? -24.152 3.675 5.195 1.00 98.62 421 GLU A N 1
ATOM 3370 C CA . GLU A 1 421 ? -22.697 3.740 5.366 1.00 98.62 421 GLU A CA 1
ATOM 3371 C C . GLU A 1 421 ? -22.208 2.742 6.429 1.00 98.62 421 GLU A C 1
ATOM 3373 O O . GLU A 1 421 ? -21.175 2.108 6.231 1.00 98.62 421 GLU A O 1
ATOM 3378 N N . ALA A 1 422 ? -22.955 2.517 7.516 1.00 98.62 422 ALA A N 1
ATOM 3379 C CA . ALA A 1 422 ? -22.607 1.515 8.526 1.00 98.62 422 ALA A CA 1
ATOM 3380 C C . ALA A 1 422 ? -22.641 0.079 7.974 1.00 98.62 422 ALA A C 1
ATOM 3382 O O . ALA A 1 422 ? -21.734 -0.704 8.261 1.00 98.62 422 ALA A O 1
ATOM 3383 N N . VAL A 1 423 ? -23.635 -0.269 7.147 1.00 98.50 423 VAL A N 1
ATOM 3384 C CA . VAL A 1 423 ? -23.706 -1.568 6.454 1.00 98.50 423 VAL A CA 1
ATOM 3385 C C . VAL A 1 423 ? -22.509 -1.735 5.522 1.00 98.50 423 VAL A C 1
ATOM 3387 O O . VAL A 1 423 ? -21.836 -2.766 5.551 1.00 98.50 423 VAL A O 1
ATOM 3390 N N . LYS A 1 424 ? -22.203 -0.708 4.724 1.00 98.12 424 LYS A N 1
ATOM 3391 C CA . LYS A 1 424 ? -21.065 -0.717 3.801 1.00 98.12 424 LYS A CA 1
ATOM 3392 C C . LYS A 1 424 ? -19.732 -0.880 4.536 1.00 98.12 424 LYS A C 1
ATOM 3394 O O . LYS A 1 424 ? -18.921 -1.711 4.131 1.00 98.12 424 LYS A O 1
ATOM 3399 N N . THR A 1 425 ? -19.518 -0.127 5.615 1.00 98.06 425 THR A N 1
ATOM 3400 C CA . THR A 1 425 ? -18.321 -0.233 6.458 1.00 98.06 425 THR A CA 1
ATOM 3401 C C . THR A 1 425 ? -18.211 -1.612 7.092 1.00 98.06 425 THR A C 1
ATOM 3403 O O . THR A 1 425 ? -17.152 -2.225 7.005 1.00 98.06 425 THR A O 1
ATOM 3406 N N . LYS A 1 426 ? -19.297 -2.143 7.667 1.00 98.06 426 LYS A N 1
ATOM 3407 C CA . LYS A 1 426 ? -19.316 -3.493 8.244 1.00 98.06 426 LYS A CA 1
ATOM 3408 C C . LYS A 1 426 ? -18.902 -4.549 7.218 1.00 98.06 426 LYS A C 1
ATOM 3410 O O . LYS A 1 426 ? -18.022 -5.343 7.519 1.00 98.06 426 LYS A O 1
ATOM 3415 N N . ASN A 1 427 ? -19.496 -4.541 6.024 1.00 96.81 427 ASN A N 1
ATOM 3416 C CA . ASN A 1 427 ? -19.192 -5.539 4.995 1.00 96.81 427 ASN A CA 1
ATOM 3417 C C . ASN A 1 427 ? -17.727 -5.458 4.550 1.00 96.81 427 ASN A C 1
ATOM 3419 O O . ASN A 1 427 ? -17.040 -6.472 4.544 1.00 96.81 427 ASN A O 1
ATOM 3423 N N . ARG A 1 428 ? -17.216 -4.243 4.306 1.00 95.50 428 ARG A N 1
ATOM 3424 C CA . ARG A 1 428 ? -15.804 -4.025 3.957 1.00 95.50 428 ARG A CA 1
ATOM 3425 C C . ARG A 1 428 ? -14.832 -4.541 5.021 1.00 95.50 428 ARG A C 1
ATOM 3427 O O . ARG A 1 428 ? -13.736 -4.950 4.674 1.00 95.50 428 ARG A O 1
ATOM 3434 N N . LEU A 1 429 ? -15.195 -4.447 6.299 1.00 95.25 429 LEU A N 1
ATOM 3435 C CA . LEU A 1 429 ? -14.349 -4.897 7.403 1.00 95.25 429 LEU A CA 1
ATOM 3436 C C . LEU A 1 429 ? -14.564 -6.370 7.765 1.00 95.25 429 LEU A C 1
ATOM 3438 O O . LEU A 1 429 ? -13.896 -6.833 8.685 1.00 95.25 429 LEU A O 1
ATOM 3442 N N . ILE A 1 430 ? -15.494 -7.087 7.134 1.00 91.00 430 ILE A N 1
ATOM 3443 C CA . ILE A 1 430 ? -15.677 -8.539 7.304 1.00 91.00 430 ILE A CA 1
ATOM 3444 C C . ILE A 1 430 ? -14.966 -9.299 6.188 1.00 91.00 430 ILE A C 1
ATOM 3446 O O . ILE A 1 430 ? -14.371 -10.338 6.476 1.00 91.00 430 ILE A O 1
ATOM 3450 N N . ASP A 1 431 ? -15.041 -8.766 4.967 1.00 71.19 431 ASP A N 1
ATOM 3451 C CA . ASP A 1 431 ? -14.221 -9.189 3.829 1.00 71.19 431 ASP A CA 1
ATOM 3452 C C . ASP A 1 431 ? -12.720 -9.121 4.176 1.00 71.19 431 ASP A C 1
ATOM 3454 O O . ASP A 1 431 ? -11.986 -10.014 3.693 1.00 71.19 431 ASP A O 1
#